Protein AF-0000000083140849 (afdb_homodimer)

Solvent-accessible surface area (backbone atoms only — not comparable to full-atom values): 24719 Å² total; per-residue (Å²): 122,90,64,50,64,46,82,70,51,75,66,34,50,51,39,54,51,27,49,57,57,33,47,56,24,52,42,68,65,72,25,84,50,40,29,41,37,34,29,40,46,49,39,52,54,49,6,23,70,34,55,41,60,25,78,83,80,68,55,51,63,45,34,26,57,34,57,45,58,35,23,50,51,38,49,32,73,74,32,75,89,23,61,39,28,49,55,35,44,34,33,49,97,88,63,48,48,29,48,32,35,45,24,50,34,42,39,71,94,68,36,76,45,26,38,42,34,40,36,36,43,67,78,52,46,67,67,64,57,48,54,61,70,52,71,56,69,72,61,90,76,84,74,64,45,43,70,52,89,43,61,69,52,84,48,92,30,44,66,52,39,50,53,50,50,52,51,51,47,45,52,52,54,72,68,34,80,89,52,51,81,88,45,41,66,57,51,39,52,49,53,41,53,60,31,33,49,59,55,42,86,63,30,61,60,52,50,16,61,75,69,72,49,50,57,63,57,53,50,51,52,52,53,56,51,52,56,68,75,99,122,92,66,49,63,46,84,70,51,75,67,35,51,53,38,54,51,28,49,56,57,35,48,56,23,51,44,66,65,73,25,85,47,42,29,41,36,35,29,39,44,49,38,51,55,48,6,23,69,36,56,40,61,26,79,83,79,67,55,51,63,44,34,28,57,33,58,45,57,34,23,50,52,37,47,32,73,73,32,74,91,24,62,40,28,48,55,34,43,32,33,48,99,87,63,48,48,30,48,33,35,43,24,48,34,40,39,72,94,69,36,75,46,26,38,42,33,42,38,36,42,68,77,53,46,67,67,64,56,48,53,61,68,51,72,58,70,74,62,92,74,81,76,63,46,43,71,52,92,44,61,70,51,86,47,90,29,44,64,52,41,50,52,52,50,52,51,52,46,45,51,54,53,71,68,34,81,88,52,51,81,89,46,42,66,56,50,42,53,48,53,40,53,60,32,33,50,60,54,42,87,63,31,60,59,52,51,16,60,75,69,72,48,50,57,64,57,54,50,50,52,52,53,55,51,54,56,68,75,98

pLDDT: mean 89.14, std 14.41, range [35.72, 98.88]

Foldseek 3Di:
DPPDQDDDDPQRVVLLVVVQVCVVVVDLLQALLKWKFKFFSNDQQQGTQHTDNCVVPVDDRRHGHDPVLVVQVVVCVVDVVQVQWDWDWDADPVRFIKIKIWGFDATPPRDGGMIMMMIGGPPPDPVRNCVSVDQPPPDPDDDPSPPPPDDDDDDPDLVRVLVVLLVVLLVVLVPDPVADPVCSLLSSLVVCVVVVNVVDPCNLVVSCVVVVHDSVVSVVSVVVVVVVVD/DPPDADADDPQRVVLVVVVQVCVVVVDLLQALLKWKFKFFSRDQQQGTQHTDNCVVPVDDRRHGHDPVLVVQVVVCVVDVVQVQWDWDWDADPVRFIKIKIWGFDATPPRDGGMIMMMIGGPPPDPVRNCVSVDQPPPDPDDDDSPPPPDDDDDDPDLVRVLVVLLVVLLVVLVPDPVDDPVCSLLSSLVVCVVVVNVVDPCNLVVSCVVVVHDSVVSVVSVVVVVVVVD

Secondary structure (DSSP, 8-state):
---S--PPPHHHHHHHHHHHHHHHHHHHHH-TTEEEEEEETT-GGG-EEEEESGGGTT--TTPPPPHHHHHHHHHHHH-GGGTT-EEEEEE-TT--EEEEEEEEEE-GGG-EEEEEEEEEETT--HHHHHHTT------SSSSS---S-------SSHHHHHHHHHHHHHHHHHH-TTS-GGGHHHHHHHHHHHTTGGGSTTHHHHHHHHHT--HHHHHHHHHHHHHHH-/---S--PPPHHHHHHHHHHHHHHHHHHHHH-TTEEEEEEETT-GGG-EEEEESGGGTT--TTPPPPHHHHHHHHHHHH-GGGTT-EEEEEE-TT--EEEEEEEEEE-GGG-EEEEEEEEEETT--HHHHHHTT------SS-SS---S-------SSHHHHHHHHHHHHHHHHHH-TTS-GGGHHHHHHHHHHHTTGGGSTTHHHHHHHHHT--HHHHHHHHHHHHHHH-

Organism: NCBI:txid33039

Structure (mmCIF, N/CA/C/O backbone):
data_AF-0000000083140849-model_v1
#
loop_
_entity.id
_entity.type
_entity.pdbx_description
1 polymer 'YheO-like PAS domain protein'
#
loop_
_atom_site.group_PDB
_atom_site.id
_atom_site.type_symbol
_atom_site.label_atom_id
_atom_site.label_alt_id
_atom_site.label_comp_id
_atom_site.label_asym_id
_atom_site.label_entity_id
_atom_site.label_seq_id
_atom_site.pdbx_PDB_ins_code
_atom_site.Cartn_x
_atom_site.Cartn_y
_atom_site.Cartn_z
_atom_site.occupancy
_atom_site.B_iso_or_equiv
_atom_site.auth_seq_id
_atom_site.auth_comp_id
_atom_site.auth_asym_id
_atom_site.auth_atom_id
_atom_site.pdbx_PDB_model_num
ATOM 1 N N . MET A 1 1 ? 13.156 20.609 17.781 1 35.75 1 MET A N 1
ATOM 2 C CA . MET A 1 1 ? 12.477 19.859 16.734 1 35.75 1 MET A CA 1
ATOM 3 C C . MET A 1 1 ? 13.125 20.109 15.375 1 35.75 1 MET A C 1
ATOM 5 O O . MET A 1 1 ? 13.172 21.25 14.914 1 35.75 1 MET A O 1
ATOM 9 N N . PRO A 1 2 ? 14.141 19.531 15.062 1 42.19 2 PRO A N 1
ATOM 10 C CA . PRO A 1 2 ? 14.805 19.984 13.836 1 42.19 2 PRO A CA 1
ATOM 11 C C . PRO A 1 2 ? 13.828 20.234 12.688 1 42.19 2 PRO A C 1
ATOM 13 O O . PRO A 1 2 ? 12.953 19.391 12.438 1 42.19 2 PRO A O 1
ATOM 16 N N . ILE A 1 3 ? 13.469 21.5 12.469 1 48.25 3 ILE A N 1
ATOM 17 C CA . ILE A 1 3 ? 12.844 22.281 11.414 1 48.25 3 ILE A CA 1
ATOM 18 C C . ILE A 1 3 ? 13.594 22.078 10.102 1 48.25 3 ILE A C 1
ATOM 20 O O . ILE A 1 3 ? 14.789 22.375 10 1 48.25 3 ILE A O 1
ATOM 24 N N . GLY A 1 4 ? 13.664 21.047 9.57 1 53.16 4 GLY A N 1
ATOM 25 C CA . GLY A 1 4 ? 14.258 21.031 8.242 1 53.16 4 GLY A CA 1
ATOM 26 C C . GLY A 1 4 ? 13.898 19.797 7.449 1 53.16 4 GLY A C 1
ATOM 27 O O . GLY A 1 4 ? 13.289 18.859 7.98 1 53.16 4 GLY A O 1
ATOM 28 N N . ASN A 1 5 ? 14.07 20.016 6.219 1 61.25 5 ASN A N 1
ATOM 29 C CA . ASN A 1 5 ? 13.953 18.906 5.266 1 61.25 5 ASN A CA 1
ATOM 30 C C . ASN A 1 5 ? 14.719 17.672 5.734 1 61.25 5 ASN A C 1
ATOM 32 O O . ASN A 1 5 ? 15.836 17.797 6.246 1 61.25 5 ASN A O 1
ATOM 36 N N . LEU A 1 6 ? 13.906 16.625 5.973 1 78.88 6 LEU A N 1
ATOM 37 C CA . LEU A 1 6 ? 14.555 15.344 6.27 1 78.88 6 LEU A CA 1
ATOM 38 C C . LEU A 1 6 ? 15.492 14.938 5.141 1 78.88 6 LEU A C 1
ATOM 40 O O . LEU A 1 6 ? 15.117 14.977 3.967 1 78.88 6 LEU A O 1
ATOM 44 N N . LYS A 1 7 ? 16.828 14.883 5.391 1 88.31 7 LYS A N 1
ATOM 45 C CA . LYS A 1 7 ? 17.719 14.289 4.406 1 88.31 7 LYS A CA 1
ATOM 46 C C . LYS A 1 7 ? 17.547 12.781 4.336 1 88.31 7 LYS A C 1
ATOM 48 O O . LYS A 1 7 ? 17.672 12.086 5.348 1 88.31 7 LYS A O 1
ATOM 53 N N . LEU A 1 8 ? 17.172 12.32 3.164 1 95.25 8 LEU A N 1
ATOM 54 C CA . LEU A 1 8 ? 16.953 10.891 2.984 1 95.25 8 LEU A CA 1
ATOM 55 C C . LEU A 1 8 ? 18.234 10.195 2.574 1 95.25 8 LEU A C 1
ATOM 57 O O . LEU A 1 8 ? 19.016 10.727 1.782 1 95.25 8 LEU A O 1
ATOM 61 N N . THR A 1 9 ? 18.5 9.047 3.105 1 95.62 9 THR A N 1
ATOM 62 C CA . THR A 1 9 ? 19.609 8.203 2.697 1 95.62 9 THR A CA 1
ATOM 63 C C . THR A 1 9 ? 19.312 7.496 1.382 1 95.62 9 THR A C 1
ATOM 65 O O . THR A 1 9 ? 18.172 7.551 0.893 1 95.62 9 THR A O 1
ATOM 68 N N . SER A 1 10 ? 20.344 6.891 0.763 1 96.06 10 SER A N 1
ATOM 69 C CA . SER A 1 10 ? 20.125 6.086 -0.437 1 96.06 10 SER A CA 1
ATOM 70 C C . SER A 1 10 ? 19.141 4.957 -0.181 1 96.06 10 SER A C 1
ATOM 72 O O . SER A 1 10 ? 18.328 4.633 -1.046 1 96.06 10 SER A O 1
ATOM 74 N N . LEU A 1 11 ? 19.266 4.391 1.028 1 96.75 11 LEU A N 1
ATOM 75 C CA . LEU A 1 11 ? 18.344 3.334 1.423 1 96.75 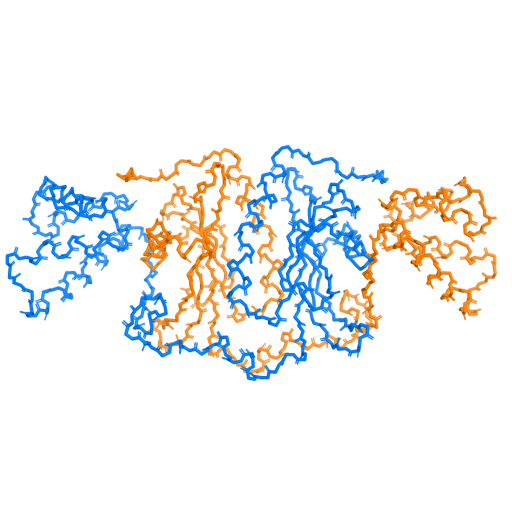11 LEU A CA 1
ATOM 76 C C . LEU A 1 11 ? 16.906 3.854 1.464 1 96.75 11 LEU A C 1
ATOM 78 O O . LEU A 1 11 ? 15.992 3.207 0.946 1 96.75 11 LEU A O 1
ATOM 82 N N . ASP A 1 12 ? 16.719 5.004 2.033 1 97.94 12 ASP A N 1
ATOM 83 C CA . ASP A 1 12 ? 15.391 5.609 2.107 1 97.94 12 ASP A CA 1
ATOM 84 C C . ASP A 1 12 ? 14.797 5.805 0.715 1 97.94 12 ASP A C 1
ATOM 86 O O . ASP A 1 12 ? 13.625 5.5 0.489 1 97.94 12 ASP A O 1
ATOM 90 N N . LYS A 1 13 ? 15.594 6.305 -0.16 1 97.94 13 LYS A N 1
ATOM 91 C CA . LYS A 1 13 ? 15.148 6.578 -1.522 1 97.94 13 LYS A CA 1
ATOM 92 C C . LYS A 1 13 ? 14.75 5.289 -2.238 1 97.94 13 LYS A C 1
ATOM 94 O O . LYS A 1 13 ? 13.781 5.266 -2.996 1 97.94 13 LYS A O 1
ATOM 99 N N . LYS A 1 14 ? 15.477 4.234 -2.014 1 98.19 14 LYS A N 1
ATOM 100 C CA . LYS A 1 14 ? 15.164 2.941 -2.617 1 98.19 14 LYS A CA 1
ATOM 101 C C . LYS A 1 14 ? 13.867 2.367 -2.053 1 98.19 14 LYS A C 1
ATOM 103 O O . LYS A 1 14 ? 13.102 1.729 -2.775 1 98.19 14 LYS A O 1
ATOM 108 N N . ILE A 1 15 ? 13.656 2.594 -0.799 1 98.44 15 ILE A N 1
ATOM 109 C CA . ILE A 1 15 ? 12.406 2.168 -0.181 1 98.44 15 ILE A CA 1
ATOM 110 C C . ILE A 1 15 ? 11.234 2.883 -0.846 1 98.44 15 ILE A C 1
ATOM 112 O O . ILE A 1 15 ? 10.273 2.24 -1.29 1 98.44 15 ILE A O 1
ATOM 116 N N . LEU A 1 16 ? 11.344 4.168 -0.971 1 98.62 16 LEU A N 1
ATOM 117 C CA . LEU A 1 16 ? 10.273 4.941 -1.581 1 98.62 16 LEU A CA 1
ATOM 118 C C . LEU A 1 16 ? 10.086 4.559 -3.047 1 98.62 16 LEU A C 1
ATOM 120 O O . LEU A 1 16 ? 8.961 4.531 -3.551 1 98.62 16 LEU A O 1
ATOM 124 N N . HIS A 1 17 ? 11.164 4.285 -3.691 1 98.44 17 HIS A N 1
ATOM 125 C CA . HIS A 1 17 ? 11.102 3.846 -5.082 1 98.44 17 HIS A CA 1
ATOM 126 C C . HIS A 1 17 ? 10.32 2.541 -5.207 1 98.44 17 HIS A C 1
ATOM 128 O O . HIS A 1 17 ? 9.516 2.377 -6.129 1 98.44 17 HIS A O 1
ATOM 134 N N . SER A 1 18 ? 10.539 1.675 -4.316 1 98.56 18 SER A N 1
ATOM 135 C CA . SER A 1 18 ? 9.797 0.418 -4.301 1 98.56 18 SER A CA 1
ATOM 136 C C . SER A 1 18 ? 8.297 0.662 -4.148 1 98.56 18 SER A C 1
ATOM 138 O O . SER A 1 18 ? 7.488 0.056 -4.855 1 98.56 18 SER A O 1
ATOM 140 N N . TYR A 1 19 ? 7.941 1.574 -3.275 1 98.75 19 TYR A N 1
ATOM 141 C CA . TYR A 1 19 ? 6.535 1.922 -3.094 1 98.75 19 TYR A CA 1
ATOM 142 C C . TYR A 1 19 ? 5.938 2.461 -4.387 1 98.75 19 TYR A C 1
ATOM 144 O O . TYR A 1 19 ? 4.816 2.102 -4.758 1 98.75 19 TYR A O 1
ATOM 152 N N . CYS A 1 20 ? 6.672 3.289 -5.07 1 98.44 20 CYS A N 1
ATOM 153 C CA . CYS A 1 20 ? 6.18 3.857 -6.32 1 98.44 20 CYS A CA 1
ATOM 154 C C . CYS A 1 20 ? 5.777 2.758 -7.297 1 98.44 20 CYS A C 1
ATOM 156 O O . CYS A 1 20 ? 4.77 2.879 -7.992 1 98.44 20 CYS A O 1
ATOM 158 N N . GLN A 1 21 ? 6.496 1.738 -7.285 1 97.12 21 GLN A N 1
ATOM 159 C CA . GLN A 1 21 ? 6.266 0.658 -8.242 1 97.12 21 GLN A CA 1
ATOM 160 C C . GLN A 1 21 ? 5.062 -0.188 -7.836 1 97.12 21 GLN A C 1
ATOM 162 O O . GLN A 1 21 ? 4.41 -0.795 -8.688 1 97.12 21 GLN A O 1
ATOM 167 N N . THR A 1 22 ? 4.754 -0.195 -6.609 1 98.25 22 THR A N 1
ATOM 168 C CA . THR A 1 22 ? 3.707 -1.061 -6.074 1 98.25 22 THR A CA 1
ATOM 169 C C . THR A 1 22 ? 2.348 -0.373 -6.145 1 98.25 22 THR A C 1
ATOM 171 O O . THR A 1 22 ? 1.317 -1.035 -6.289 1 98.25 22 THR A O 1
ATOM 174 N N . LEU A 1 23 ? 2.336 0.92 -6.18 1 98.69 23 LEU A N 1
ATOM 175 C CA . LEU A 1 23 ? 1.104 1.678 -5.984 1 98.69 23 LEU A CA 1
ATOM 176 C C . LEU A 1 23 ? 0.209 1.588 -7.215 1 98.69 23 LEU A C 1
ATOM 178 O O . LEU A 1 23 ? -1.016 1.688 -7.105 1 98.69 23 LEU A O 1
ATOM 182 N N . ASP A 1 24 ? 0.809 1.337 -8.398 1 97.62 24 ASP A N 1
ATOM 183 C CA . ASP A 1 24 ? -0.015 1.146 -9.594 1 97.62 24 ASP A CA 1
ATOM 184 C C . ASP A 1 24 ? -0.913 -0.08 -9.445 1 97.62 24 ASP A C 1
ATOM 186 O O . ASP A 1 24 ? -2.096 -0.034 -9.789 1 97.62 24 ASP A O 1
ATOM 190 N N . GLY A 1 25 ? -0.304 -1.15 -8.961 1 97.88 25 GLY A N 1
ATOM 191 C CA . GLY A 1 25 ? -1.096 -2.348 -8.727 1 97.88 25 GLY A CA 1
ATOM 192 C C . GLY A 1 25 ? -2.227 -2.129 -7.734 1 97.88 25 GLY A C 1
ATOM 193 O O . GLY A 1 25 ? -3.348 -2.592 -7.953 1 97.88 25 GLY A O 1
ATOM 194 N N . LEU A 1 26 ? -1.928 -1.412 -6.668 1 98.44 26 LEU A N 1
ATOM 195 C CA . LEU A 1 26 ? -2.941 -1.126 -5.656 1 98.44 26 LEU A CA 1
ATOM 196 C C . LEU A 1 26 ? -4.082 -0.303 -6.25 1 98.44 26 LEU A C 1
ATOM 198 O O . LEU A 1 26 ? -5.254 -0.602 -6.016 1 98.44 26 LEU A O 1
ATOM 202 N N . SER A 1 27 ? -3.717 0.688 -6.996 1 98 27 SER A N 1
ATOM 203 C CA . SER A 1 27 ? -4.719 1.552 -7.613 1 98 27 SER A CA 1
ATOM 204 C C . SER A 1 27 ? -5.602 0.771 -8.578 1 98 27 SER A C 1
ATOM 206 O O . SER A 1 27 ? -6.824 0.935 -8.578 1 98 27 SER A O 1
ATOM 208 N N . ASN A 1 28 ? -4.984 -0.064 -9.398 1 96.25 28 ASN A N 1
ATOM 209 C CA . ASN A 1 28 ? -5.758 -0.89 -10.32 1 96.25 28 ASN A CA 1
ATOM 210 C C . ASN A 1 28 ? -6.766 -1.765 -9.586 1 96.25 28 ASN A C 1
ATOM 212 O O . ASN A 1 28 ? -7.895 -1.938 -10.039 1 96.25 28 ASN A O 1
ATOM 216 N N . TYR A 1 29 ? -6.348 -2.24 -8.492 1 96.88 29 TYR A N 1
ATOM 217 C CA . TYR A 1 29 ? -7.172 -3.152 -7.703 1 96.88 29 TYR A CA 1
ATOM 218 C C . TYR A 1 29 ? -8.336 -2.414 -7.059 1 96.88 29 TYR A C 1
ATOM 220 O O . TYR A 1 29 ? -9.469 -2.906 -7.055 1 96.88 29 TYR A O 1
ATOM 228 N N . LEU A 1 30 ? -8.07 -1.24 -6.504 1 96.69 30 LEU A N 1
ATOM 229 C CA . LEU A 1 30 ? -9.078 -0.504 -5.742 1 96.69 30 LEU A CA 1
ATOM 230 C C . LEU A 1 30 ? -10.055 0.202 -6.676 1 96.69 30 LEU A C 1
ATOM 232 O O . LEU A 1 30 ? -11.234 0.351 -6.352 1 96.69 30 LEU A O 1
ATOM 236 N N . GLY A 1 31 ? -9.531 0.687 -7.801 1 95.06 31 GLY A N 1
ATOM 237 C CA . GLY A 1 31 ? -10.406 1.312 -8.773 1 95.06 31 GLY A CA 1
ATOM 238 C C . GLY A 1 31 ? -10.227 2.814 -8.867 1 95.06 31 GLY A C 1
ATOM 239 O O . GLY A 1 31 ? -9.516 3.41 -8.047 1 95.06 31 GLY A O 1
ATOM 240 N N . ASN A 1 32 ? -10.953 3.395 -9.742 1 95 32 ASN A N 1
ATOM 241 C CA . ASN A 1 32 ? -10.727 4.781 -10.141 1 95 32 ASN A CA 1
ATOM 242 C C . ASN A 1 32 ? -11.312 5.758 -9.133 1 95 32 ASN A C 1
ATOM 244 O O . ASN A 1 32 ? -11.023 6.953 -9.172 1 95 32 ASN A O 1
ATOM 248 N N . GLY A 1 33 ? -12.102 5.309 -8.266 1 95.25 33 GLY A N 1
ATOM 249 C CA . GLY A 1 33 ? -12.648 6.168 -7.223 1 95.25 33 GLY A CA 1
ATOM 250 C C . GLY A 1 33 ? -11.617 6.574 -6.188 1 95.25 33 GLY A C 1
ATOM 251 O O . GLY A 1 33 ? -11.852 7.477 -5.383 1 95.25 33 GLY A O 1
ATOM 252 N N . TYR A 1 34 ? -10.484 5.922 -6.246 1 97 34 TYR A N 1
ATOM 253 C CA . TYR A 1 34 ? -9.414 6.199 -5.293 1 97 34 TYR A CA 1
ATOM 254 C C . TYR A 1 34 ? -8.328 7.066 -5.926 1 97 34 TYR A C 1
ATOM 256 O O . TYR A 1 34 ? -7.926 6.832 -7.066 1 97 34 TYR A O 1
ATOM 264 N N . GLU A 1 35 ? -7.918 8.07 -5.242 1 97.88 35 GLU A N 1
ATOM 265 C CA . GLU A 1 35 ? -6.688 8.797 -5.535 1 97.88 35 GLU A CA 1
ATOM 266 C C . GLU A 1 35 ? -5.578 8.422 -4.559 1 97.88 35 GLU A C 1
ATOM 268 O O . GLU A 1 35 ? -5.801 8.375 -3.346 1 97.88 35 GLU A O 1
ATOM 273 N N . ILE A 1 36 ? -4.406 8.125 -5.109 1 98.69 36 ILE A N 1
ATOM 274 C CA . ILE A 1 36 ? -3.277 7.715 -4.281 1 98.69 36 ILE A CA 1
ATOM 275 C C . ILE A 1 36 ? -2.086 8.633 -4.543 1 98.69 36 ILE A C 1
ATOM 277 O O . ILE A 1 36 ? -1.703 8.852 -5.691 1 98.69 36 ILE A O 1
ATOM 281 N N . VAL A 1 37 ? -1.536 9.172 -3.5 1 98.62 37 VAL A N 1
ATOM 282 C CA . VAL A 1 37 ? -0.366 10.039 -3.6 1 98.62 37 VAL A CA 1
ATOM 283 C C . VAL A 1 37 ? 0.7 9.578 -2.607 1 98.62 37 VAL A C 1
ATOM 285 O O . VAL A 1 37 ? 0.402 9.328 -1.437 1 98.62 37 VAL A O 1
ATOM 288 N N . LEU A 1 38 ? 1.91 9.406 -3.047 1 98.88 38 LEU A N 1
ATOM 289 C CA . LEU A 1 38 ? 3.057 9.156 -2.178 1 98.88 38 LEU A CA 1
ATOM 290 C C . LEU A 1 38 ? 3.949 10.391 -2.096 1 98.88 38 LEU A C 1
ATOM 292 O O . LEU A 1 38 ? 4.438 10.875 -3.119 1 98.88 38 LEU A O 1
ATOM 296 N N . HIS A 1 39 ? 4.121 10.867 -0.899 1 98.25 39 HIS A N 1
ATOM 297 C CA . HIS A 1 39 ? 4.992 12.016 -0.664 1 98.25 39 HIS A CA 1
ATOM 298 C C . HIS A 1 39 ? 6.34 11.578 -0.104 1 98.25 39 HIS A C 1
ATOM 300 O O . HIS A 1 39 ? 6.398 10.766 0.823 1 98.25 39 HIS A O 1
ATOM 306 N N . SER A 1 40 ? 7.418 12.102 -0.652 1 98.06 40 SER A N 1
ATOM 307 C CA . SER A 1 40 ? 8.727 12.094 -0.003 1 98.06 40 SER A CA 1
ATOM 308 C C . SER A 1 40 ? 8.898 13.297 0.919 1 98.06 40 SER A C 1
ATOM 310 O O . SER A 1 40 ? 8.57 14.422 0.544 1 98.06 40 SER A O 1
ATOM 312 N N . LEU A 1 41 ? 9.406 13.039 2.1 1 96.31 41 LEU A N 1
ATOM 313 C CA . LEU A 1 41 ? 9.57 14.141 3.043 1 96.31 41 LEU A CA 1
ATOM 314 C C . LEU A 1 41 ? 10.938 14.797 2.873 1 96.31 41 LEU A C 1
ATOM 316 O O . LEU A 1 41 ? 11.328 15.633 3.688 1 96.31 41 LEU A O 1
ATOM 320 N N . GLU A 1 42 ? 11.625 14.422 1.827 1 94.81 42 GLU A N 1
ATOM 321 C CA . GLU A 1 42 ? 12.938 15 1.541 1 94.81 42 GLU A CA 1
ATOM 322 C C . GLU A 1 42 ? 12.805 16.453 1.074 1 94.81 42 GLU A C 1
ATOM 324 O O . GLU A 1 42 ? 13.664 17.281 1.374 1 94.81 42 GLU A O 1
ATOM 329 N N . ASP A 1 43 ? 11.812 16.703 0.278 1 93.75 43 ASP A N 1
ATOM 330 C CA . ASP A 1 43 ? 11.609 18.016 -0.327 1 93.75 43 ASP A CA 1
ATOM 331 C C . ASP A 1 43 ? 10.125 18.375 -0.364 1 93.75 43 ASP A C 1
ATOM 333 O O . ASP A 1 43 ? 9.406 17.969 -1.279 1 93.75 43 ASP A O 1
ATOM 337 N N . TYR A 1 44 ? 9.656 19.25 0.41 1 93.38 44 TYR A N 1
ATOM 338 C CA . TYR A 1 44 ? 8.25 19.594 0.556 1 93.38 44 TYR A CA 1
ATOM 339 C C . TYR A 1 44 ? 7.742 20.344 -0.67 1 93.38 44 TYR A C 1
ATOM 341 O O . TYR A 1 44 ? 6.539 20.375 -0.934 1 93.38 44 TYR A O 1
ATOM 349 N N . GLU A 1 45 ? 8.664 21.016 -1.421 1 93.75 45 GLU A N 1
ATOM 350 C CA . GLU A 1 45 ? 8.297 21.75 -2.631 1 93.75 45 GLU A CA 1
ATOM 351 C C . GLU A 1 45 ? 7.965 20.797 -3.773 1 93.75 45 GLU A C 1
ATOM 353 O O . GLU A 1 45 ? 7.203 21.141 -4.68 1 93.75 45 GLU A O 1
ATOM 358 N N . HIS A 1 46 ? 8.609 19.703 -3.746 1 95.69 46 HIS A N 1
ATOM 359 C CA . HIS A 1 46 ? 8.383 18.641 -4.723 1 95.69 46 HIS A CA 1
ATOM 360 C C . HIS A 1 46 ? 8.172 17.297 -4.039 1 95.69 46 HIS A C 1
ATOM 362 O O . HIS A 1 46 ? 8.836 16.312 -4.379 1 95.69 46 HIS A O 1
ATOM 368 N N . SER A 1 47 ? 7.145 17.312 -3.164 1 96.62 47 SER A N 1
ATOM 369 C CA . SER A 1 47 ? 7.012 16.188 -2.244 1 96.62 47 SER A CA 1
ATOM 370 C C . SER A 1 47 ? 6.277 15.023 -2.898 1 96.62 47 SER A C 1
ATOM 372 O O . SER A 1 47 ? 6.547 13.859 -2.588 1 96.62 47 SER A O 1
ATOM 374 N N . ALA A 1 48 ? 5.305 15.297 -3.805 1 98 48 ALA A N 1
ATOM 375 C CA . ALA A 1 48 ? 4.551 14.219 -4.441 1 98 48 ALA A CA 1
ATOM 376 C C . ALA A 1 48 ? 5.41 13.469 -5.453 1 98 48 ALA A C 1
ATOM 378 O O . ALA A 1 48 ? 5.68 13.977 -6.547 1 98 48 ALA A O 1
ATOM 379 N N . ILE A 1 49 ? 5.773 12.281 -5.152 1 98.56 49 ILE A N 1
ATOM 380 C CA . ILE A 1 49 ? 6.688 11.562 -6.031 1 98.56 49 ILE A CA 1
ATOM 381 C C . ILE A 1 49 ? 5.918 10.508 -6.828 1 98.56 49 ILE A C 1
ATOM 383 O O . ILE A 1 49 ? 6.434 9.969 -7.809 1 98.56 49 ILE A O 1
ATOM 387 N N . LYS A 1 50 ? 4.77 10.148 -6.438 1 98.69 50 LYS A N 1
ATOM 388 C CA . LYS A 1 50 ? 3.83 9.312 -7.176 1 98.69 50 LYS A CA 1
ATOM 389 C C . LYS A 1 50 ? 2.398 9.812 -7.016 1 98.69 50 LYS A C 1
ATOM 391 O O . LYS A 1 50 ? 1.96 10.109 -5.898 1 98.69 50 LYS A O 1
ATOM 396 N N . VAL A 1 51 ? 1.723 10.031 -8.117 1 98.5 51 VAL A N 1
ATOM 397 C CA . VAL A 1 51 ? 0.333 10.477 -8.102 1 98.5 51 VAL A CA 1
ATOM 398 C C . VAL A 1 51 ? -0.492 9.617 -9.055 1 98.5 51 VAL A C 1
ATOM 400 O O . VAL A 1 51 ? -0.196 9.539 -10.25 1 98.5 51 VAL A O 1
ATOM 403 N N . ILE A 1 52 ? -1.429 8.977 -8.531 1 98.31 52 ILE A N 1
ATOM 404 C CA . ILE A 1 52 ? -2.342 8.164 -9.328 1 98.31 52 ILE A CA 1
ATOM 405 C C . ILE A 1 52 ? -3.76 8.719 -9.211 1 98.31 52 ILE A C 1
ATOM 407 O O . ILE A 1 52 ? -4.23 9.016 -8.109 1 98.31 52 ILE A O 1
ATOM 411 N N . ASN A 1 53 ? -4.426 8.883 -10.359 1 96.88 53 ASN A N 1
ATOM 412 C CA . ASN A 1 53 ? -5.754 9.477 -10.461 1 96.88 53 ASN A CA 1
ATOM 413 C C . ASN A 1 53 ? -5.766 10.906 -9.922 1 96.88 53 ASN A C 1
ATOM 415 O O . ASN A 1 53 ? -6.695 11.305 -9.219 1 96.88 53 ASN A O 1
ATOM 419 N N . GLY A 1 54 ? -4.742 11.633 -10.273 1 95.38 54 GLY A N 1
ATOM 420 C CA . GLY A 1 54 ? -4.582 13.008 -9.836 1 95.38 54 GLY A CA 1
ATOM 421 C C . GLY A 1 54 ? -5.633 13.945 -10.406 1 95.38 54 GLY A C 1
ATOM 422 O O . GLY A 1 54 ? -5.758 15.086 -9.961 1 95.38 54 GLY A O 1
ATOM 423 N N . TYR A 1 55 ? -6.391 13.461 -11.398 1 92.31 55 TYR A N 1
ATOM 424 C CA . TYR A 1 55 ? -7.406 14.289 -12.031 1 92.31 55 TYR A CA 1
ATOM 425 C C . TYR A 1 55 ? -8.477 14.703 -11.031 1 92.31 55 TYR A C 1
ATOM 427 O O . TYR A 1 55 ? -9.188 15.688 -11.242 1 92.31 55 TYR A O 1
ATOM 435 N N . HIS A 1 56 ? -8.602 14.078 -9.922 1 90.12 56 HIS A N 1
ATOM 436 C CA . HIS A 1 56 ? -9.562 14.445 -8.891 1 90.12 56 HIS A CA 1
ATOM 437 C C . HIS A 1 56 ? -9.195 15.773 -8.242 1 90.12 56 HIS A C 1
ATOM 439 O O . HIS A 1 56 ? -10.07 16.562 -7.883 1 90.12 56 HIS A O 1
ATOM 445 N N . THR A 1 57 ? -7.875 16.047 -8.102 1 90.12 57 THR A N 1
ATOM 446 C CA . THR A 1 57 ? -7.414 17.234 -7.402 1 90.12 57 THR A CA 1
ATOM 447 C C . THR A 1 57 ? -6.625 18.141 -8.344 1 90.12 57 THR A C 1
ATOM 449 O O . THR A 1 57 ? -6.328 19.297 -8 1 90.12 57 THR A O 1
ATOM 452 N N . GLY A 1 58 ? -6.25 17.578 -9.477 1 90.62 58 GLY A N 1
ATOM 453 C CA . GLY A 1 58 ? -5.387 18.328 -10.383 1 90.62 58 GLY A CA 1
ATOM 454 C C . GLY A 1 58 ? -3.914 18.203 -10.039 1 90.62 58 GLY A C 1
ATOM 455 O O . GLY A 1 58 ? -3.078 18.922 -10.594 1 90.62 58 GLY A O 1
ATOM 456 N N . ARG A 1 59 ? -3.557 17.344 -9.172 1 91.88 59 ARG A N 1
ATOM 457 C CA . ARG A 1 59 ? -2.164 17.172 -8.766 1 91.88 59 ARG A CA 1
ATOM 458 C C . ARG A 1 59 ? -1.404 16.312 -9.773 1 91.88 59 ARG A C 1
ATOM 460 O O . ARG A 1 59 ? -1.992 15.461 -10.43 1 91.88 59 ARG A O 1
ATOM 467 N N . ALA A 1 60 ? -0.078 16.641 -9.875 1 95.62 60 ALA A N 1
ATOM 468 C CA . ALA A 1 60 ? 0.885 15.859 -10.641 1 95.62 60 ALA A CA 1
ATOM 469 C C . ALA A 1 60 ? 2.135 15.57 -9.812 1 95.62 60 ALA A C 1
ATOM 471 O O . ALA A 1 60 ? 2.363 16.203 -8.781 1 95.62 60 ALA A O 1
ATOM 472 N N . GLU A 1 61 ? 2.883 14.547 -10.227 1 97.44 61 GLU A N 1
ATOM 473 C CA . GLU A 1 61 ? 4.164 14.297 -9.57 1 97.44 61 GLU A CA 1
ATOM 474 C C . GLU A 1 61 ? 5.023 15.562 -9.547 1 97.44 61 GLU A C 1
ATOM 476 O O . GLU A 1 61 ? 5.074 16.297 -10.531 1 97.44 61 GLU A O 1
ATOM 481 N N . GLY A 1 62 ? 5.582 15.812 -8.453 1 96.44 62 GLY A N 1
ATOM 482 C CA . GLY A 1 62 ? 6.34 17.031 -8.266 1 96.44 62 GLY A CA 1
ATOM 483 C C . GLY A 1 62 ? 5.57 18.109 -7.512 1 96.44 62 GLY A C 1
ATOM 484 O O . GLY A 1 62 ? 6.141 19.125 -7.109 1 96.44 62 GLY A O 1
ATOM 485 N N . ALA A 1 63 ? 4.258 17.938 -7.336 1 95.62 63 ALA A N 1
ATOM 486 C CA . ALA A 1 63 ? 3.451 18.891 -6.578 1 95.62 63 ALA A CA 1
ATOM 487 C C . ALA A 1 63 ? 3.963 19.016 -5.145 1 95.62 63 ALA A C 1
ATOM 489 O O . ALA A 1 63 ? 4.543 18.078 -4.598 1 95.62 63 ALA A O 1
ATOM 490 N N . PRO A 1 64 ? 3.77 20.203 -4.539 1 95.06 64 PRO A N 1
ATOM 491 C CA . PRO A 1 64 ? 4.18 20.391 -3.146 1 95.06 64 PRO A CA 1
ATOM 492 C C . PRO A 1 64 ? 3.277 19.656 -2.16 1 95.06 64 PRO A C 1
ATOM 494 O O . PRO A 1 64 ? 2.199 19.188 -2.535 1 95.06 64 PRO A O 1
ATOM 497 N N . ILE A 1 65 ? 3.742 19.531 -0.956 1 95.38 65 ILE A N 1
ATOM 498 C CA . ILE A 1 65 ? 2.949 18.953 0.124 1 95.38 65 ILE A CA 1
ATOM 499 C C . ILE A 1 65 ? 1.765 19.875 0.438 1 95.38 65 ILE A C 1
ATOM 501 O O . ILE A 1 65 ? 1.779 21.047 0.104 1 95.38 65 ILE A O 1
ATOM 505 N N . THR A 1 66 ? 0.759 19.328 0.977 1 94.12 66 THR A N 1
ATOM 506 C CA . THR A 1 66 ? -0.43 20.109 1.329 1 94.12 66 THR A CA 1
ATOM 507 C C . THR A 1 66 ? -0.44 20.438 2.818 1 94.12 66 THR A C 1
ATOM 509 O O . THR A 1 66 ? 0.321 19.844 3.594 1 94.12 66 THR A O 1
ATOM 512 N N . ASP A 1 67 ? -1.252 21.406 3.213 1 91.38 67 ASP A N 1
ATOM 513 C CA . ASP A 1 67 ? -1.448 21.734 4.621 1 91.38 67 ASP A CA 1
ATOM 514 C C . ASP A 1 67 ? -1.971 20.531 5.402 1 91.38 67 ASP A C 1
ATOM 516 O O . ASP A 1 67 ? -1.507 20.266 6.508 1 91.38 67 ASP A O 1
ATOM 520 N N . LEU A 1 68 ? -2.889 19.828 4.789 1 92.31 68 LEU A N 1
ATOM 521 C CA . LEU A 1 68 ? -3.488 18.672 5.469 1 92.31 68 LEU A CA 1
ATOM 522 C C . LEU A 1 68 ? -2.467 17.562 5.664 1 92.31 68 LEU A C 1
ATOM 524 O O . LEU A 1 68 ? -2.404 16.953 6.734 1 92.31 68 LEU A O 1
ATOM 528 N N . ALA A 1 69 ? -1.664 17.266 4.68 1 94.69 69 ALA A N 1
ATOM 529 C CA . ALA A 1 69 ? -0.618 16.266 4.812 1 94.69 69 ALA A CA 1
ATOM 530 C C . ALA A 1 69 ? 0.351 16.625 5.934 1 94.69 69 ALA A C 1
ATOM 532 O O . ALA A 1 69 ? 0.756 15.758 6.715 1 94.69 69 ALA A O 1
ATOM 533 N N . LEU A 1 70 ? 0.71 17.875 6.008 1 94.06 70 LEU A N 1
ATOM 534 C CA . LEU A 1 70 ? 1.595 18.344 7.066 1 94.06 70 LEU A CA 1
ATOM 535 C C . LEU A 1 70 ? 0.939 18.188 8.438 1 94.06 70 LEU A C 1
ATOM 537 O O . LEU A 1 70 ? 1.582 17.734 9.383 1 94.06 70 LEU A O 1
ATOM 541 N N . LYS A 1 71 ? -0.263 18.578 8.484 1 92.38 71 LYS A N 1
ATOM 542 C CA . LYS A 1 71 ? -1.005 18.438 9.734 1 92.38 71 LYS A CA 1
ATOM 543 C C . LYS A 1 71 ? -1.06 16.984 10.18 1 92.38 71 LYS A C 1
ATOM 545 O O . LYS A 1 71 ? -0.836 16.672 11.352 1 92.38 71 LYS A O 1
ATOM 550 N N . MET A 1 72 ? -1.359 16.062 9.273 1 94.12 72 MET A N 1
ATOM 551 C CA . MET A 1 72 ? -1.428 14.648 9.594 1 94.12 72 MET A CA 1
ATOM 552 C C . MET A 1 72 ? -0.065 14.125 10.039 1 94.12 72 MET A C 1
ATOM 554 O O . MET A 1 72 ? 0.023 13.328 10.977 1 94.12 72 MET A O 1
ATOM 558 N N . LEU A 1 73 ? 0.977 14.562 9.383 1 95.06 73 LEU A N 1
ATOM 559 C CA . LEU A 1 73 ? 2.328 14.172 9.773 1 95.06 73 LEU A CA 1
ATOM 560 C C . LEU A 1 73 ? 2.6 14.547 11.227 1 95.06 73 LEU A C 1
ATOM 562 O O . LEU A 1 73 ? 3.119 13.734 12 1 95.06 73 LEU A O 1
ATOM 566 N N . GLU A 1 74 ? 2.201 15.719 11.594 1 92.75 74 GLU A N 1
ATOM 567 C CA . GLU A 1 74 ? 2.422 16.172 12.961 1 92.75 74 GLU A CA 1
ATOM 568 C C . GLU A 1 74 ? 1.591 15.367 13.953 1 92.75 74 GLU A C 1
ATOM 570 O O . GLU A 1 74 ? 2.072 15.016 15.031 1 92.75 74 GLU A O 1
ATOM 575 N N . GLN A 1 75 ? 0.379 15.102 13.586 1 91.62 75 GLN A N 1
ATOM 576 C CA . GLN A 1 75 ? -0.467 14.281 14.445 1 91.62 75 GLN A CA 1
ATOM 577 C C . GLN A 1 75 ? 0.146 12.906 14.664 1 91.62 75 GLN A C 1
ATOM 579 O O . GLN A 1 75 ? 0.119 12.375 15.781 1 91.62 75 GLN A O 1
ATOM 584 N N . ILE A 1 76 ? 0.677 12.383 13.641 1 93.88 76 ILE A N 1
ATOM 585 C CA . ILE A 1 76 ? 1.298 11.062 13.711 1 93.88 76 ILE A CA 1
ATOM 586 C C . ILE A 1 76 ? 2.531 11.125 14.609 1 93.88 76 ILE A C 1
ATOM 588 O O . ILE A 1 76 ? 2.748 10.227 15.43 1 93.88 76 ILE A O 1
ATOM 592 N N . ARG A 1 77 ? 3.291 12.156 14.508 1 92.38 77 ARG A N 1
ATOM 593 C CA . ARG A 1 77 ? 4.516 12.312 15.289 1 92.38 77 ARG A CA 1
ATOM 594 C C . ARG A 1 77 ? 4.203 12.508 16.766 1 92.38 77 ARG A C 1
ATOM 596 O O . ARG A 1 77 ? 4.941 12.031 17.625 1 92.38 77 ARG A O 1
ATOM 603 N N . ARG A 1 78 ? 3.148 13.133 17.016 1 89.75 78 ARG A N 1
ATOM 604 C CA . ARG A 1 78 ? 2.863 13.562 18.375 1 89.75 78 ARG A CA 1
ATOM 605 C C . ARG A 1 78 ? 2.096 12.492 19.141 1 89.75 78 ARG A C 1
ATOM 607 O O . ARG A 1 78 ? 2.148 12.445 20.375 1 89.75 78 ARG A O 1
ATOM 614 N N . ASN A 1 79 ? 1.343 11.719 18.438 1 90.81 79 ASN A N 1
ATOM 615 C CA . ASN A 1 79 ? 0.477 10.742 19.094 1 90.81 79 ASN A CA 1
ATOM 616 C C . ASN A 1 79 ? 0.807 9.32 18.641 1 90.81 79 ASN A C 1
ATOM 618 O O . ASN A 1 79 ? 0.508 8.93 17.516 1 90.81 79 ASN A O 1
ATOM 622 N N . GLU A 1 80 ? 1.192 8.492 19.547 1 87.81 80 GLU A N 1
ATOM 623 C CA . GLU A 1 80 ? 1.591 7.121 19.234 1 87.81 80 GLU A CA 1
ATOM 624 C C . GLU A 1 80 ? 0.408 6.301 18.734 1 87.81 80 GLU A C 1
ATOM 626 O O . GLU A 1 80 ? 0.589 5.34 17.984 1 87.81 80 GLU A O 1
ATOM 631 N N . GLU A 1 81 ? -0.743 6.641 19.141 1 89.5 81 GLU A N 1
ATOM 632 C CA . GLU A 1 81 ? -1.936 5.934 18.688 1 89.5 81 GLU A CA 1
ATOM 633 C C . GLU A 1 81 ? -2.111 6.07 17.172 1 89.5 81 GLU A C 1
ATOM 635 O O . GLU A 1 81 ? -2.805 5.266 16.547 1 89.5 81 GLU A O 1
ATOM 640 N N . ASN A 1 82 ? -1.4 7.027 16.609 1 91.69 82 ASN A N 1
ATOM 641 C CA . ASN A 1 82 ? -1.53 7.301 15.18 1 91.69 82 ASN A CA 1
ATOM 642 C C . ASN A 1 82 ? -0.352 6.734 14.398 1 91.69 82 ASN A C 1
ATOM 644 O O . ASN A 1 82 ? -0.162 7.074 13.227 1 91.69 82 ASN A O 1
ATOM 648 N N . ASP A 1 83 ? 0.359 5.859 14.984 1 93.5 83 ASP A N 1
ATOM 649 C CA . ASP A 1 83 ? 1.598 5.367 14.391 1 93.5 83 ASP A CA 1
ATOM 650 C C . ASP A 1 83 ? 1.327 4.668 13.062 1 93.5 83 ASP A C 1
ATOM 652 O O . ASP A 1 83 ? 2.213 4.586 12.203 1 93.5 83 ASP A O 1
ATOM 656 N N . HIS A 1 84 ? 0.12 4.164 12.867 1 95 84 HIS A N 1
ATOM 657 C CA . HIS A 1 84 ? -0.208 3.443 11.641 1 95 84 HIS A CA 1
ATOM 658 C C . HIS A 1 84 ? -0.956 4.336 10.656 1 95 84 HIS A C 1
ATOM 660 O O . HIS A 1 84 ? -1.415 3.869 9.617 1 95 84 HIS A O 1
ATOM 666 N N . GLY A 1 85 ? -1.068 5.566 11.039 1 95.94 85 GLY A N 1
ATOM 667 C CA . GLY A 1 85 ? -1.737 6.504 10.148 1 95.94 85 GLY A CA 1
ATOM 668 C C . GLY A 1 85 ? -3.01 7.082 10.742 1 95.94 85 GLY A C 1
ATOM 669 O O . GLY A 1 85 ? -3.4 6.727 11.852 1 95.94 85 GLY A O 1
ATOM 670 N N . VAL A 1 86 ? -3.557 7.969 10.062 1 95.12 86 VAL A N 1
ATOM 671 C CA . VAL A 1 86 ? -4.773 8.664 10.469 1 95.12 86 VAL A CA 1
ATOM 672 C C . VAL A 1 86 ? -5.828 8.547 9.375 1 95.12 86 VAL A C 1
ATOM 674 O O . VAL A 1 86 ? -5.535 8.75 8.195 1 95.12 86 VAL A O 1
ATOM 677 N N . ILE A 1 87 ? -7.012 8.133 9.75 1 94.88 87 ILE A N 1
ATOM 678 C CA . ILE A 1 87 ? -8.172 8.117 8.867 1 94.88 87 ILE A CA 1
ATOM 679 C C . ILE A 1 87 ? -9.055 9.328 9.156 1 94.88 87 ILE A C 1
ATOM 681 O O . ILE A 1 87 ? -9.289 9.664 10.32 1 94.88 87 ILE A O 1
ATOM 685 N N . TYR A 1 88 ? -9.484 9.945 8.125 1 91.75 88 TYR A N 1
ATOM 686 C CA . TYR A 1 88 ? -10.297 11.141 8.336 1 91.75 88 TYR A CA 1
ATOM 687 C C . TYR A 1 88 ? -11.266 11.344 7.176 1 91.75 88 TYR A C 1
ATOM 689 O O . TYR A 1 88 ? -11.078 10.789 6.094 1 91.75 88 TYR A O 1
ATOM 697 N N . PHE A 1 89 ? -12.312 12.078 7.473 1 90.5 89 PHE A N 1
ATOM 698 C CA . PHE A 1 89 ? -13.32 12.477 6.488 1 90.5 89 PHE A CA 1
ATOM 699 C C . PHE A 1 89 ? -13.219 13.969 6.191 1 90.5 89 PHE A C 1
ATOM 701 O O . PHE A 1 89 ? -13.016 14.773 7.098 1 90.5 89 PHE A O 1
ATOM 708 N N . SER A 1 90 ? -13.227 14.297 4.898 1 86.81 90 SER A N 1
ATOM 709 C CA . SER A 1 90 ? -13.133 15.695 4.484 1 86.81 90 SER A CA 1
ATOM 710 C C . SER A 1 90 ? -14.016 15.977 3.275 1 86.81 90 SER A C 1
ATOM 712 O O . SER A 1 90 ? -14.773 15.109 2.836 1 86.81 90 SER A O 1
ATOM 714 N N . THR A 1 91 ? -14.047 17.234 2.924 1 87.06 91 THR A N 1
ATOM 715 C CA . THR A 1 91 ? -14.711 17.656 1.694 1 87.06 91 THR A CA 1
ATOM 716 C C . THR A 1 91 ? -13.742 18.406 0.792 1 87.06 91 THR A C 1
ATOM 718 O O . THR A 1 91 ? -12.867 19.125 1.278 1 87.06 91 THR A O 1
ATOM 721 N N . ASN A 1 92 ? -13.914 18.172 -0.504 1 85.5 92 ASN A N 1
ATOM 722 C CA . ASN A 1 92 ? -13.094 18.969 -1.405 1 85.5 92 ASN A CA 1
ATOM 723 C C . ASN A 1 92 ? -13.695 20.359 -1.626 1 85.5 92 ASN A C 1
ATOM 725 O O . ASN A 1 92 ? -14.68 20.719 -0.977 1 85.5 92 ASN A O 1
ATOM 729 N N . VAL A 1 93 ? -13.016 21.125 -2.469 1 79.38 93 VAL A N 1
ATOM 730 C CA . VAL A 1 93 ? -13.398 22.516 -2.693 1 79.38 93 VAL A CA 1
ATOM 731 C C . VAL A 1 93 ? -14.805 22.578 -3.293 1 79.38 93 VAL A C 1
ATOM 733 O O . VAL A 1 93 ? -15.508 23.578 -3.143 1 79.38 93 VAL A O 1
ATOM 736 N N . LYS A 1 94 ? -15.273 21.5 -3.99 1 85.19 94 LYS A N 1
ATOM 737 C CA . LYS A 1 94 ? -16.594 21.453 -4.609 1 85.19 94 LYS A CA 1
ATOM 738 C C . LYS A 1 94 ? -17.641 20.922 -3.631 1 85.19 94 LYS A C 1
ATOM 740 O O . LYS A 1 94 ? -18.812 20.766 -3.988 1 85.19 94 LYS A O 1
ATOM 745 N N . GLY A 1 95 ? -17.172 20.562 -2.424 1 85.94 95 GLY A N 1
ATOM 746 C CA . GLY A 1 95 ? -18.094 20.062 -1.412 1 85.94 95 GLY A CA 1
ATOM 747 C C . GLY A 1 95 ? -18.281 18.562 -1.463 1 85.94 95 GLY A C 1
ATOM 748 O O . GLY A 1 95 ? -19.141 18.016 -0.771 1 85.94 95 GLY A O 1
ATOM 749 N N . GLU A 1 96 ? -17.562 17.922 -2.275 1 88.31 96 GLU A N 1
ATOM 750 C CA . GLU A 1 96 ? -17.672 16.469 -2.375 1 88.31 96 GLU A CA 1
ATOM 751 C C . GLU A 1 96 ? -17 15.789 -1.187 1 88.31 96 GLU A C 1
ATOM 753 O O . GLU A 1 96 ? -15.883 16.141 -0.815 1 88.31 96 GLU A O 1
ATOM 758 N N . PRO A 1 97 ? -17.734 14.812 -0.56 1 90.12 97 PRO A N 1
ATOM 759 C CA . PRO A 1 97 ? -17.172 14.125 0.605 1 90.12 97 PRO A CA 1
ATOM 760 C C . PRO A 1 97 ? -16.078 13.133 0.232 1 90.12 97 PRO A C 1
ATOM 762 O O . PRO A 1 97 ? -16.172 12.461 -0.798 1 90.12 97 PRO A O 1
ATOM 765 N N . LEU A 1 98 ? -15.062 13.055 1.08 1 92.56 98 LEU A N 1
ATOM 766 C CA . LEU A 1 98 ? -13.953 12.125 0.913 1 92.56 98 LEU A CA 1
ATOM 767 C C . LEU A 1 98 ? -13.703 11.344 2.195 1 92.56 98 LEU A C 1
ATOM 769 O O . LEU A 1 98 ? -13.828 11.883 3.295 1 92.56 98 LEU A O 1
ATOM 773 N N . LYS A 1 99 ? -13.43 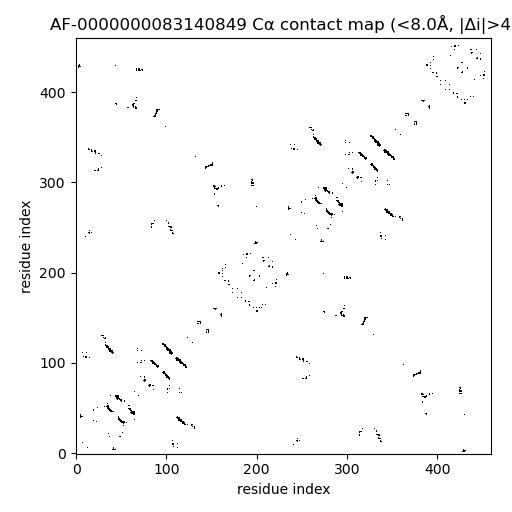10.094 2.098 1 94.5 99 LYS A N 1
ATOM 774 C CA . LYS A 1 99 ? -12.734 9.328 3.133 1 94.5 99 LYS A CA 1
ATOM 775 C C . LYS A 1 99 ? -11.242 9.195 2.812 1 94.5 99 LYS A C 1
ATOM 777 O O . LYS A 1 99 ? -10.875 8.695 1.747 1 94.5 99 LYS A O 1
ATOM 782 N N . SER A 1 100 ? -10.438 9.617 3.721 1 95.56 100 SER A N 1
ATOM 783 C CA . SER A 1 100 ? -9.016 9.703 3.426 1 95.56 100 SER A CA 1
ATOM 784 C C . SER A 1 100 ? -8.18 9.078 4.535 1 95.56 100 SER A C 1
ATOM 786 O O . SER A 1 100 ? -8.68 8.836 5.637 1 95.56 100 SER A O 1
ATOM 788 N N . THR A 1 101 ? -6.977 8.734 4.188 1 96.69 101 THR A N 1
ATOM 789 C CA . THR A 1 101 ? -5.996 8.297 5.176 1 96.69 101 THR A CA 1
ATOM 790 C C . THR A 1 101 ? -4.605 8.812 4.828 1 96.69 101 THR A C 1
ATOM 792 O O . THR A 1 101 ? -4.305 9.055 3.656 1 96.69 101 THR A O 1
ATOM 795 N N . THR A 1 102 ? -3.861 9.102 5.777 1 97.75 102 THR A N 1
ATOM 796 C CA . THR A 1 102 ? -2.43 9.375 5.684 1 97.75 102 THR A CA 1
ATOM 797 C C . THR A 1 102 ? -1.636 8.352 6.488 1 97.75 102 THR A C 1
ATOM 799 O O . THR A 1 102 ? -1.771 8.273 7.711 1 97.75 102 THR A O 1
ATOM 802 N N . ILE A 1 103 ? -0.868 7.59 5.805 1 98.56 103 ILE A N 1
ATOM 803 C CA . ILE A 1 103 ? -0.096 6.512 6.414 1 98.56 103 ILE A CA 1
ATOM 804 C C . ILE A 1 103 ? 1.394 6.836 6.332 1 98.56 103 ILE A C 1
ATOM 806 O O . ILE A 1 103 ? 1.912 7.141 5.258 1 98.56 103 ILE A O 1
ATOM 810 N N . PRO A 1 104 ? 2.098 6.793 7.477 1 98.56 104 PRO A N 1
ATOM 811 C CA . PRO A 1 104 ? 3.539 7.047 7.41 1 98.56 104 PRO A CA 1
ATOM 812 C C . PRO A 1 104 ? 4.312 5.906 6.754 1 98.56 104 PRO A C 1
ATOM 814 O O . PRO A 1 104 ? 3.988 4.734 6.969 1 98.56 104 PRO A O 1
ATOM 817 N N . VAL A 1 105 ? 5.211 6.234 5.902 1 98.62 105 VAL A N 1
ATOM 818 C CA . VAL A 1 105 ? 6.188 5.293 5.367 1 98.62 105 VAL A CA 1
ATOM 819 C C . VAL A 1 105 ? 7.512 5.441 6.113 1 98.62 105 VAL A C 1
ATOM 821 O O . VAL A 1 105 ? 8.109 6.52 6.117 1 98.62 105 VAL A O 1
ATOM 824 N N . LYS A 1 106 ? 7.938 4.355 6.691 1 98 106 LYS A N 1
ATOM 825 C CA . LYS A 1 106 ? 9.141 4.418 7.52 1 98 106 LYS A CA 1
ATOM 826 C C . LYS A 1 106 ? 10.344 3.826 6.793 1 98 106 LYS A C 1
ATOM 828 O O . LYS A 1 106 ? 10.195 2.881 6.012 1 98 106 LYS A O 1
ATOM 833 N N . GLY A 1 107 ? 11.477 4.41 6.984 1 97.06 107 GLY A N 1
ATOM 834 C CA . GLY A 1 107 ? 12.719 3.971 6.379 1 97.06 107 GLY A CA 1
ATOM 835 C C . GLY A 1 107 ? 13.781 3.611 7.395 1 97.06 107 GLY A C 1
ATOM 836 O O . GLY A 1 107 ? 13.523 2.867 8.344 1 97.06 107 GLY A O 1
ATOM 837 N N . GLU A 1 108 ? 14.945 4.062 7.113 1 95.06 108 GLU A N 1
ATOM 838 C CA . GLU A 1 108 ? 16.078 3.74 7.977 1 95.06 108 GLU A CA 1
ATOM 839 C C . GLU A 1 108 ? 15.836 4.219 9.406 1 95.06 108 GLU A C 1
ATOM 841 O O . GLU A 1 108 ? 15.359 5.336 9.617 1 95.06 108 GLU A O 1
ATOM 846 N N . LYS A 1 109 ? 16.094 3.326 10.414 1 94.31 109 LYS A N 1
ATOM 847 C CA . LYS A 1 109 ? 15.953 3.602 11.836 1 94.31 109 LYS A CA 1
ATOM 848 C C . LYS A 1 109 ? 14.508 3.938 12.195 1 94.31 109 LYS A C 1
ATOM 850 O O . LYS A 1 109 ? 14.258 4.73 13.109 1 94.31 109 LYS A O 1
ATOM 855 N N . ASP A 1 110 ? 13.586 3.572 11.383 1 94.81 110 ASP A N 1
ATOM 856 C CA . ASP A 1 110 ? 12.148 3.686 11.602 1 94.81 110 ASP A CA 1
ATOM 857 C C . ASP A 1 110 ? 11.703 5.148 11.586 1 94.81 110 ASP A C 1
ATOM 859 O O . ASP A 1 110 ? 10.688 5.5 12.188 1 94.81 110 ASP A O 1
ATOM 863 N N . ARG A 1 111 ? 12.5 5.965 10.891 1 95.31 111 ARG A N 1
ATOM 864 C CA . ARG A 1 111 ? 12.086 7.352 10.688 1 95.31 111 ARG A CA 1
ATOM 865 C C . ARG A 1 111 ? 11.016 7.453 9.609 1 95.31 111 ARG A C 1
ATOM 867 O O . ARG A 1 111 ? 11.055 6.723 8.617 1 95.31 111 ARG A O 1
ATOM 874 N N . ILE A 1 112 ? 10.141 8.383 9.859 1 97.5 112 ILE A N 1
ATOM 875 C CA . ILE A 1 112 ? 9.156 8.633 8.812 1 97.5 112 ILE A CA 1
ATOM 876 C C . ILE A 1 112 ? 9.828 9.352 7.641 1 97.5 112 ILE A C 1
ATOM 878 O O . ILE A 1 112 ? 10.336 10.461 7.789 1 97.5 112 ILE A O 1
ATOM 882 N N . ILE A 1 113 ? 9.82 8.734 6.465 1 98.12 113 ILE A N 1
ATOM 883 C CA . ILE A 1 113 ? 10.531 9.289 5.32 1 98.12 113 ILE A CA 1
ATOM 884 C C . ILE A 1 113 ? 9.539 9.711 4.246 1 98.12 113 ILE A C 1
ATOM 886 O O . ILE A 1 113 ? 9.898 10.422 3.301 1 98.12 113 ILE A O 1
ATOM 890 N N . GLY A 1 114 ? 8.305 9.258 4.359 1 98.25 114 GLY A N 1
ATOM 891 C CA . GLY A 1 114 ? 7.258 9.57 3.4 1 98.25 114 GLY A CA 1
ATOM 892 C C . GLY A 1 114 ? 5.859 9.414 3.973 1 98.25 114 GLY A C 1
ATOM 893 O O . GLY A 1 114 ? 5.695 8.938 5.098 1 98.25 114 GLY A O 1
ATOM 894 N N . LEU A 1 115 ? 4.891 9.867 3.217 1 98.56 115 LEU A N 1
ATOM 895 C CA . LEU A 1 115 ? 3.473 9.727 3.539 1 98.56 115 LEU A CA 1
ATOM 896 C C . LEU A 1 115 ? 2.709 9.109 2.371 1 98.56 115 LEU A C 1
ATOM 898 O O . LEU A 1 115 ? 2.795 9.594 1.242 1 98.56 115 LEU A O 1
ATOM 902 N N . LEU A 1 116 ? 2.061 8.039 2.623 1 98.81 116 LEU A N 1
ATOM 903 C CA . LEU A 1 116 ? 1.108 7.465 1.68 1 98.81 116 LEU A CA 1
ATOM 904 C C . LEU A 1 116 ? -0.305 7.965 1.958 1 98.81 116 LEU A C 1
ATOM 906 O O . LEU A 1 116 ? -0.889 7.645 2.994 1 98.81 116 LEU A O 1
ATOM 910 N N . CYS A 1 117 ? -0.826 8.734 1.071 1 98.38 117 CYS A N 1
ATOM 911 C CA . CYS A 1 117 ? -2.158 9.305 1.21 1 98.38 117 CYS A CA 1
ATOM 912 C C . CYS A 1 117 ? -3.131 8.672 0.221 1 98.38 117 CYS A C 1
ATOM 914 O O . CYS A 1 117 ? -2.863 8.641 -0.981 1 98.38 117 CYS A O 1
ATOM 916 N N . ILE A 1 118 ? -4.211 8.211 0.711 1 98.38 118 ILE A N 1
ATOM 917 C CA . ILE A 1 118 ? -5.25 7.598 -0.107 1 98.38 118 ILE A CA 1
ATOM 918 C C . ILE A 1 118 ? -6.582 8.305 0.136 1 98.38 118 ILE A C 1
ATOM 920 O O . ILE A 1 118 ? -7.008 8.461 1.282 1 98.38 118 ILE A O 1
ATOM 924 N N . ASN A 1 119 ? -7.203 8.773 -0.914 1 96.44 119 ASN A N 1
ATOM 925 C CA . ASN A 1 119 ? -8.508 9.422 -0.866 1 96.44 119 ASN A CA 1
ATOM 926 C C . ASN A 1 119 ? -9.555 8.633 -1.643 1 96.44 119 ASN A C 1
ATOM 928 O O . ASN A 1 119 ? -9.383 8.359 -2.832 1 96.44 119 ASN A O 1
ATOM 932 N N . PHE A 1 120 ? -10.633 8.297 -1.018 1 96.38 120 PHE A N 1
ATOM 933 C CA . PHE A 1 120 ? -11.789 7.742 -1.715 1 96.38 120 PHE A CA 1
ATOM 934 C C . PHE A 1 120 ? -12.852 8.812 -1.941 1 96.38 120 PHE A C 1
ATOM 936 O O . PHE A 1 120 ? -13.344 9.422 -0.988 1 96.38 120 PHE A O 1
ATOM 943 N N . TYR A 1 121 ? -13.172 9.047 -3.193 1 94.69 121 TYR A N 1
ATOM 944 C CA . TYR A 1 121 ? -14.195 10.016 -3.555 1 94.69 121 TYR A CA 1
ATOM 945 C C . TYR A 1 121 ? -15.594 9.414 -3.445 1 94.69 121 TYR A C 1
ATOM 947 O O . TYR A 1 121 ? -16 8.625 -4.305 1 94.69 121 TYR A O 1
ATOM 955 N N . MET A 1 122 ? -16.266 9.875 -2.465 1 92.44 122 MET A N 1
ATOM 956 C CA . MET A 1 122 ? -17.5 9.203 -2.08 1 92.44 122 MET A CA 1
ATOM 957 C C . MET A 1 122 ? -18.625 9.539 -3.055 1 92.44 122 MET A C 1
ATOM 959 O O . MET A 1 122 ? -19.688 8.914 -3.023 1 92.44 122 MET A O 1
ATOM 963 N N . ASN A 1 123 ? -18.375 10.484 -4 1 92.31 123 ASN A N 1
ATOM 964 C CA . ASN A 1 123 ? -19.328 10.75 -5.07 1 92.31 123 ASN A CA 1
ATOM 965 C C . ASN A 1 123 ? -19.109 9.828 -6.266 1 92.31 123 ASN A C 1
ATOM 967 O O . ASN A 1 123 ? -19.75 9.977 -7.301 1 92.31 123 ASN A O 1
ATOM 971 N N . THR A 1 124 ? -18.234 8.93 -6.141 1 92.38 124 THR A N 1
ATOM 972 C CA . THR A 1 124 ? -18.109 7.883 -7.148 1 92.38 124 THR A CA 1
ATOM 973 C C . THR A 1 124 ? -19.438 7.152 -7.34 1 92.38 124 THR A C 1
ATOM 975 O O . THR A 1 124 ? -20.094 6.785 -6.367 1 92.38 124 THR A O 1
ATOM 978 N N . THR A 1 125 ? -19.844 6.961 -8.633 1 92.25 125 THR A N 1
ATOM 979 C CA . THR A 1 125 ? -21.141 6.344 -8.891 1 92.25 125 THR A CA 1
ATOM 980 C C . THR A 1 125 ? -21.125 4.871 -8.5 1 92.25 125 THR A C 1
ATOM 982 O O . THR A 1 125 ? -20.078 4.223 -8.547 1 92.25 125 THR A O 1
ATOM 985 N N . MET A 1 126 ? -22.297 4.465 -8.172 1 89.06 126 MET A N 1
ATOM 986 C CA . MET A 1 126 ? -22.406 3.045 -7.863 1 89.06 126 MET A CA 1
ATOM 987 C C . MET A 1 126 ? -22.016 2.191 -9.062 1 89.06 126 MET A C 1
ATOM 989 O O . MET A 1 126 ? -21.406 1.129 -8.906 1 89.06 126 MET A O 1
ATOM 993 N N . ALA A 1 127 ? -22.328 2.674 -10.211 1 90.06 127 ALA A N 1
ATOM 994 C CA . ALA A 1 127 ? -21.953 1.955 -11.422 1 90.06 127 ALA A CA 1
ATOM 995 C C . ALA A 1 127 ? -20.438 1.811 -11.531 1 90.06 127 ALA A C 1
ATOM 997 O O . ALA A 1 127 ? -19.922 0.716 -11.773 1 90.06 127 ALA A O 1
ATOM 998 N N . ASP A 1 128 ? -19.766 2.93 -11.242 1 90 128 ASP A N 1
ATOM 999 C CA . ASP A 1 128 ? -18.312 2.912 -11.305 1 90 128 ASP A CA 1
ATOM 1000 C C . ASP A 1 128 ? -17.719 2.037 -10.195 1 90 128 ASP A C 1
ATOM 1002 O O . ASP A 1 128 ? -16.75 1.314 -10.422 1 90 128 ASP A O 1
ATOM 1006 N N . PHE A 1 129 ? -18.344 2.107 -9.125 1 87.25 129 PHE A N 1
ATOM 1007 C CA . PHE A 1 129 ? -17.891 1.331 -7.98 1 87.25 129 PHE A CA 1
ATOM 1008 C C . PHE A 1 129 ? -18.047 -0.162 -8.234 1 87.25 129 PHE A C 1
ATOM 1010 O O . PHE A 1 129 ? -17.109 -0.932 -8.07 1 87.25 129 PHE A O 1
ATOM 1017 N N . PHE A 1 130 ? -19.188 -0.561 -8.805 1 86.12 130 PHE A N 1
ATOM 1018 C CA . PHE A 1 130 ? -19.469 -1.975 -9.016 1 86.12 130 PHE A CA 1
ATOM 1019 C C . PHE A 1 130 ? -18.703 -2.51 -10.219 1 86.12 130 PHE A C 1
ATOM 1021 O O . PHE A 1 130 ? -18.422 -3.709 -10.297 1 86.12 130 PHE A O 1
ATOM 1028 N N . ARG A 1 131 ? -18.328 -1.693 -11.055 1 87.5 131 ARG A N 1
ATOM 1029 C CA . ARG A 1 131 ? -17.516 -2.109 -12.195 1 87.5 131 ARG A CA 1
ATOM 1030 C C . ARG A 1 131 ? -16.188 -2.711 -11.734 1 87.5 131 ARG A C 1
ATOM 1032 O O . ARG A 1 131 ? -15.664 -3.619 -12.375 1 87.5 131 ARG A O 1
ATOM 1039 N N . ASN A 1 132 ? -15.773 -2.207 -10.617 1 87.19 132 ASN A N 1
ATOM 1040 C CA . ASN A 1 132 ? -14.531 -2.719 -10.055 1 87.19 132 ASN A CA 1
ATOM 1041 C C . ASN A 1 132 ? -14.68 -4.156 -9.57 1 87.19 132 ASN A C 1
ATOM 1043 O O . ASN A 1 132 ? -13.688 -4.863 -9.391 1 87.19 132 ASN A O 1
ATOM 1047 N N . PHE A 1 133 ? -15.867 -4.617 -9.383 1 84.75 133 PHE A N 1
ATOM 1048 C CA . PHE A 1 133 ? -16.125 -5.957 -8.867 1 84.75 133 PHE A CA 1
ATOM 1049 C C . PHE A 1 133 ? -16.719 -6.852 -9.945 1 84.75 133 PHE A C 1
ATOM 1051 O O . PHE A 1 133 ? -17.047 -8.016 -9.688 1 84.75 133 PHE A O 1
ATOM 1058 N N . ALA A 1 134 ? -16.906 -6.266 -11.086 1 78.56 134 ALA A N 1
ATOM 1059 C CA . ALA A 1 134 ? -17.469 -7.051 -12.18 1 78.56 134 ALA A CA 1
ATOM 1060 C C . ALA A 1 134 ? -16.453 -8.062 -12.711 1 78.56 134 ALA A C 1
ATOM 1062 O O . ALA A 1 134 ? -15.281 -7.723 -12.922 1 78.56 134 ALA A O 1
ATOM 1063 N N . VAL A 1 135 ? -16.797 -9.305 -12.539 1 66.62 135 VAL A N 1
ATOM 1064 C CA . VAL A 1 135 ? -15.969 -10.352 -13.117 1 66.62 135 VAL A CA 1
ATOM 1065 C C . VAL A 1 135 ? -15.875 -10.172 -14.633 1 66.62 135 VAL A C 1
ATOM 1067 O O . VAL A 1 135 ? -16.891 -10.008 -15.305 1 66.62 135 VAL A O 1
ATOM 1070 N N . PRO A 1 136 ? -14.648 -9.789 -15.102 1 56.22 136 PRO A N 1
ATOM 1071 C CA . PRO A 1 136 ? -14.602 -9.711 -16.562 1 56.22 136 PRO A CA 1
ATOM 1072 C C . PRO A 1 136 ? -15.211 -10.938 -17.234 1 56.22 136 PRO A C 1
ATOM 1074 O O . PRO A 1 136 ? -14.969 -12.062 -16.812 1 56.22 136 PRO A O 1
ATOM 1077 N N . ILE A 1 137 ? -16.375 -10.82 -17.844 1 52 137 ILE A N 1
ATOM 1078 C CA . ILE A 1 137 ? -16.891 -11.891 -18.688 1 52 137 ILE A CA 1
ATOM 1079 C C . ILE A 1 137 ? -15.773 -12.414 -19.578 1 52 137 ILE A C 1
ATOM 1081 O O . ILE A 1 137 ? -15.078 -11.641 -20.25 1 52 137 ILE A O 1
ATOM 1085 N N . PRO A 1 138 ? -15.328 -13.68 -19.266 1 47.47 138 PRO A N 1
ATOM 1086 C CA . PRO A 1 138 ? -14.25 -14.266 -20.078 1 47.47 138 PRO A CA 1
ATOM 1087 C C . PRO A 1 138 ? -14.344 -13.875 -21.547 1 47.47 138 PRO A C 1
ATOM 1089 O O . PRO A 1 138 ? -15.383 -14.094 -22.188 1 47.47 138 PRO A O 1
ATOM 1092 N N . SER A 1 139 ? -14.094 -12.688 -22.016 1 43.81 139 SER A N 1
ATOM 1093 C CA . SER A 1 139 ? -13.898 -12.719 -23.453 1 43.81 139 SER A CA 1
ATOM 1094 C C . SER A 1 139 ? -12.828 -13.742 -23.844 1 43.81 139 SER A C 1
ATOM 1096 O O . SER A 1 139 ? -11.969 -14.086 -23.031 1 43.81 139 SER A O 1
ATOM 1098 N N . ASP A 1 140 ? -12.922 -14.461 -25.062 1 38.59 140 ASP A N 1
ATOM 1099 C CA . ASP A 1 140 ? -12.023 -15.516 -25.5 1 38.59 140 ASP A CA 1
ATOM 1100 C C . ASP A 1 140 ? -10.617 -15.32 -24.938 1 38.59 140 ASP A C 1
ATOM 1102 O O . ASP A 1 140 ? -9.789 -16.234 -24.984 1 38.59 140 ASP A O 1
ATOM 1106 N N . SER A 1 141 ? -10.008 -14.164 -25.344 1 37.5 141 SER A N 1
ATOM 1107 C CA . SER A 1 141 ? -8.555 -14.102 -25.469 1 37.5 141 SER A CA 1
ATOM 1108 C C . SER A 1 141 ? -7.887 -14.172 -24.094 1 37.5 141 SER A C 1
ATOM 1110 O O . SER A 1 141 ? -7.094 -15.078 -23.828 1 37.5 141 SER A O 1
ATOM 1112 N N . ASP A 1 142 ? -6.992 -13.156 -23.672 1 38.91 142 ASP A N 1
ATOM 1113 C CA . ASP A 1 142 ? -5.727 -13.172 -22.953 1 38.91 142 ASP A CA 1
ATOM 1114 C C . ASP A 1 142 ? -5.961 -13.164 -21.438 1 38.91 142 ASP A C 1
ATOM 1116 O O . ASP A 1 142 ? -5.312 -13.906 -20.703 1 38.91 142 ASP A O 1
ATOM 1120 N N . GLY A 1 143 ? -6.176 -12 -20.672 1 39.56 143 GLY A N 1
ATOM 1121 C CA . GLY A 1 143 ? -5.609 -11.727 -19.359 1 39.56 143 GLY A CA 1
ATOM 1122 C C . GLY A 1 143 ? -6.336 -12.445 -18.25 1 39.56 143 GLY A C 1
ATOM 1123 O O . GLY A 1 143 ? -7.391 -13.047 -18.469 1 39.56 143 GLY A O 1
ATOM 1124 N N . LEU A 1 144 ? -5.691 -12.594 -16.953 1 45.69 144 LEU A N 1
ATOM 1125 C CA . LEU A 1 144 ? -5.871 -13.375 -15.727 1 45.69 144 LEU A CA 1
ATOM 1126 C C . LEU A 1 144 ? -7.234 -13.109 -15.109 1 45.69 144 LEU A C 1
ATOM 1128 O O . LEU A 1 144 ? -7.379 -13.125 -13.883 1 45.69 144 LEU A O 1
ATOM 1132 N N . THR A 1 145 ? -8.18 -12.344 -15.773 1 44.22 145 THR A N 1
ATOM 1133 C CA . THR A 1 145 ? -9.492 -12.523 -15.172 1 44.22 145 THR A CA 1
ATOM 1134 C C . THR A 1 145 ? -9.945 -13.977 -15.281 1 44.22 145 THR A C 1
ATOM 1136 O O . THR A 1 145 ? -10.43 -14.406 -16.328 1 44.22 145 THR A O 1
ATOM 1139 N N . VAL A 1 146 ? -9.164 -14.883 -14.82 1 42.66 146 VAL A N 1
ATOM 1140 C CA . VAL A 1 146 ? -9.641 -16.266 -14.867 1 42.66 146 VAL A CA 1
ATOM 1141 C C . VAL A 1 146 ? -11 -16.359 -14.164 1 42.66 146 VAL A C 1
ATOM 1143 O O . VAL A 1 146 ? -11.094 -16.141 -12.953 1 42.66 146 VAL A O 1
ATOM 1146 N N . SER A 1 147 ? -12.094 -15.891 -14.75 1 42.91 147 SER A N 1
ATOM 1147 C CA . SER A 1 147 ? -13.391 -16.344 -14.242 1 42.91 147 SER A CA 1
ATOM 1148 C C . SER A 1 147 ? -13.312 -17.797 -13.766 1 42.91 147 SER A C 1
ATOM 1150 O O . SER A 1 147 ? -14.32 -18.359 -13.344 1 42.91 147 SER A O 1
ATOM 1152 N N . GLY A 1 148 ? -12.305 -18.594 -14.211 1 48.25 148 GLY A N 1
ATOM 1153 C CA . GLY A 1 148 ? -12.414 -19.953 -13.734 1 48.25 148 GLY A CA 1
ATOM 1154 C C . GLY A 1 148 ? -12.219 -20.094 -12.242 1 48.25 148 GLY A C 1
ATOM 1155 O O . GLY A 1 148 ? -11.898 -19.125 -11.562 1 48.25 148 GLY A O 1
ATOM 1156 N N . GLN A 1 149 ? -12.75 -21.312 -11.586 1 62.16 149 GLN A N 1
ATOM 1157 C CA . GLN A 1 149 ? -12.727 -21.734 -10.188 1 62.16 149 GLN A CA 1
ATOM 1158 C C . GLN A 1 149 ? -11.305 -21.75 -9.641 1 62.16 149 GLN A C 1
ATOM 1160 O O . GLN A 1 149 ? -10.664 -22.797 -9.578 1 62.16 149 GLN A O 1
ATOM 1165 N N . ILE A 1 150 ? -10.695 -20.609 -9.672 1 77.19 150 ILE A N 1
ATOM 1166 C CA . ILE A 1 150 ? -9.375 -20.562 -9.055 1 77.19 150 ILE A CA 1
ATOM 1167 C C . ILE A 1 150 ? -9.508 -20.719 -7.539 1 77.19 150 ILE A C 1
ATOM 1169 O O . ILE A 1 150 ? -10.336 -20.062 -6.914 1 77.19 150 ILE A O 1
ATOM 1173 N N . HIS A 1 151 ? -8.844 -21.812 -7.109 1 81.56 151 HIS A N 1
ATOM 1174 C CA . HIS A 1 151 ? -8.789 -22.047 -5.668 1 81.56 151 HIS A CA 1
ATOM 1175 C C . HIS A 1 151 ? -7.371 -21.875 -5.137 1 81.56 151 HIS A C 1
ATOM 1177 O O . HIS A 1 151 ? -6.398 -22.188 -5.832 1 81.56 151 HIS A O 1
ATOM 1183 N N . GLU A 1 152 ? -7.328 -21.266 -4.008 1 88.94 152 GLU A N 1
ATOM 1184 C CA . GLU A 1 152 ? -6.043 -21.156 -3.324 1 88.94 152 GLU A CA 1
ATOM 1185 C C . GLU A 1 152 ? -5.895 -22.219 -2.25 1 88.94 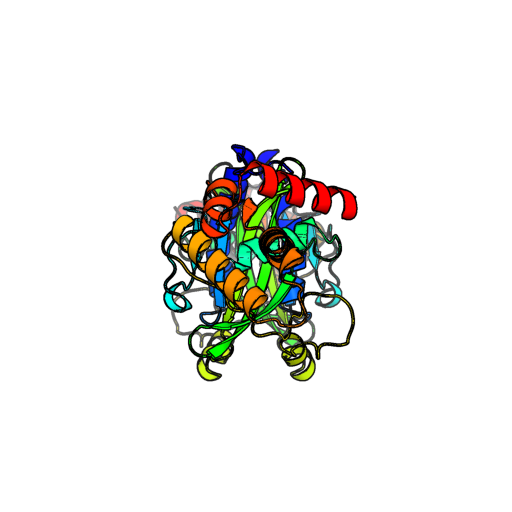152 GLU A C 1
ATOM 1187 O O . GLU A 1 152 ? -6.812 -22.453 -1.458 1 88.94 152 GLU A O 1
ATOM 1192 N N . THR A 1 153 ? -4.75 -22.859 -2.293 1 86.56 153 THR A N 1
ATOM 1193 C CA . THR A 1 153 ? -4.496 -23.906 -1.312 1 86.56 153 THR A CA 1
ATOM 1194 C C . THR A 1 153 ? -3.635 -23.375 -0.168 1 86.56 153 THR A C 1
ATOM 1196 O O . THR A 1 153 ? -2.537 -22.875 -0.396 1 86.56 153 THR A O 1
ATOM 1199 N N . PHE A 1 154 ? -4.156 -23.531 0.977 1 89.5 154 PHE A N 1
ATOM 1200 C CA . PHE A 1 154 ? -3.41 -23.156 2.172 1 89.5 154 PHE A CA 1
ATOM 1201 C C . PHE A 1 154 ? -2.869 -24.391 2.881 1 89.5 154 PHE A C 1
ATOM 1203 O O . PHE A 1 154 ? -3.639 -25.203 3.402 1 89.5 154 PHE A O 1
ATOM 1210 N N . SER A 1 155 ? -1.62 -24.625 2.779 1 89.56 155 SER A N 1
ATOM 1211 C CA . SER A 1 155 ? -0.992 -25.828 3.312 1 89.56 155 SER A CA 1
ATOM 1212 C C . SER A 1 155 ? -0.207 -25.531 4.582 1 89.56 155 SER A C 1
ATOM 1214 O O . SER A 1 155 ? 0.003 -24.359 4.93 1 89.56 155 SER A O 1
ATOM 1216 N N . GLN A 1 156 ? 0.158 -26.547 5.254 1 88.62 156 GLN A N 1
ATOM 1217 C CA . GLN A 1 156 ? 0.931 -26.406 6.484 1 88.62 156 GLN A CA 1
ATOM 1218 C C . GLN A 1 156 ? 2.416 -26.219 6.184 1 88.62 156 GLN A C 1
ATOM 1220 O O . GLN A 1 156 ? 3.166 -25.719 7.02 1 88.62 156 GLN A O 1
ATOM 1225 N N . SER A 1 157 ? 2.805 -26.703 5.023 1 92.75 157 SER A N 1
ATOM 1226 C CA . SER A 1 157 ? 4.195 -26.594 4.602 1 92.75 157 SER A CA 1
ATOM 1227 C C . SER A 1 157 ? 4.312 -26.547 3.082 1 92.75 157 SER A C 1
ATOM 1229 O O . SER A 1 157 ? 3.357 -26.859 2.371 1 92.75 157 SER A O 1
ATOM 1231 N N . SER A 1 158 ? 5.473 -26.141 2.703 1 92 158 SER A N 1
ATOM 1232 C CA . SER A 1 158 ? 5.719 -26.109 1.265 1 92 158 SER A CA 1
ATOM 1233 C C . SER A 1 158 ? 5.711 -27.516 0.676 1 92 158 SER A C 1
ATOM 1235 O O . SER A 1 158 ? 5.297 -27.719 -0.468 1 92 158 SER A O 1
ATOM 1237 N N . SER A 1 159 ? 6.176 -28.453 1.484 1 93.25 159 SER A N 1
ATOM 1238 C CA . SER A 1 159 ? 6.16 -29.844 1.042 1 93.25 159 SER A CA 1
ATOM 1239 C C . SER A 1 159 ? 4.734 -30.359 0.856 1 93.25 159 SER A C 1
ATOM 1241 O O . SER A 1 159 ? 4.438 -31.047 -0.121 1 93.25 159 SER A O 1
ATOM 1243 N N . ASP A 1 160 ? 3.947 -29.953 1.828 1 94.38 160 ASP A N 1
ATOM 1244 C CA . ASP A 1 160 ? 2.535 -30.312 1.726 1 94.38 160 ASP A CA 1
ATOM 1245 C C . ASP A 1 160 ? 1.899 -29.688 0.486 1 94.38 160 ASP A C 1
ATOM 1247 O O . ASP A 1 160 ? 1.136 -30.344 -0.225 1 94.38 160 ASP A O 1
ATOM 1251 N N . LEU A 1 161 ? 2.246 -28.516 0.268 1 93.44 161 LEU A N 1
ATOM 1252 C CA . LEU A 1 161 ? 1.747 -27.797 -0.907 1 93.44 161 LEU A CA 1
ATOM 1253 C C . LEU A 1 161 ? 2.191 -28.5 -2.189 1 93.44 161 LEU A C 1
ATOM 1255 O O . LEU A 1 161 ? 1.388 -28.703 -3.102 1 93.44 161 LEU A O 1
ATOM 1259 N N . LEU A 1 162 ? 3.414 -28.844 -2.221 1 94.75 162 LEU A N 1
ATOM 1260 C CA . LEU A 1 162 ? 3.994 -29.516 -3.377 1 94.75 162 LEU A CA 1
ATOM 1261 C C . LEU A 1 162 ? 3.252 -30.812 -3.674 1 94.75 162 LEU A C 1
ATOM 1263 O O . LEU A 1 162 ? 2.783 -31.031 -4.793 1 94.75 162 LEU A O 1
ATOM 1267 N N . GLU A 1 163 ? 3.027 -31.594 -2.725 1 95 163 GLU A N 1
ATOM 1268 C CA . GLU A 1 163 ? 2.371 -32.875 -2.885 1 95 163 GLU A CA 1
ATOM 1269 C C . GLU A 1 163 ? 0.922 -32.719 -3.328 1 95 163 GLU A C 1
ATOM 1271 O O . GLU A 1 163 ? 0.466 -33.406 -4.246 1 95 163 GLU A O 1
ATOM 1276 N N . GLN A 1 164 ? 0.336 -31.797 -2.689 1 94.12 164 GLN A N 1
ATOM 1277 C CA . GLN A 1 164 ? -1.066 -31.562 -3.014 1 94.12 164 GLN A CA 1
ATOM 1278 C C . GLN A 1 164 ? -1.224 -31.078 -4.449 1 94.12 164 GLN A C 1
ATOM 1280 O O . GLN A 1 164 ? -2.117 -31.516 -5.172 1 94.12 164 GLN A O 1
ATOM 1285 N N . THR A 1 165 ? -0.417 -30.203 -4.867 1 93.94 165 THR A N 1
ATOM 1286 C CA . THR A 1 165 ? -0.494 -29.641 -6.207 1 93.94 165 THR A CA 1
ATOM 1287 C C . THR A 1 165 ? -0.195 -30.703 -7.262 1 93.94 165 THR A C 1
ATOM 1289 O O . THR A 1 165 ? -0.887 -30.781 -8.281 1 93.94 165 THR A O 1
ATOM 1292 N N . ILE A 1 166 ? 0.802 -31.469 -7.004 1 95.69 166 ILE A N 1
ATOM 1293 C CA . ILE A 1 166 ? 1.146 -32.531 -7.93 1 95.69 166 ILE A CA 1
ATOM 1294 C C . ILE A 1 166 ? -0.046 -33.469 -8.102 1 95.69 166 ILE A C 1
ATOM 1296 O O . ILE A 1 166 ? -0.414 -33.844 -9.227 1 95.69 166 ILE A O 1
ATOM 1300 N N . GLN A 1 167 ? -0.644 -33.812 -6.98 1 95.06 167 GLN A N 1
ATOM 1301 C CA . GLN A 1 167 ? -1.775 -34.75 -7.02 1 95.06 167 GLN A CA 1
ATOM 1302 C C . GLN A 1 167 ? -2.943 -34.156 -7.797 1 95.06 167 GLN A C 1
ATOM 1304 O O . GLN A 1 167 ? -3.562 -34.812 -8.617 1 95.06 167 GLN A O 1
ATOM 1309 N N . THR A 1 168 ? -3.188 -32.938 -7.543 1 93 168 THR A N 1
ATOM 1310 C CA . THR A 1 168 ? -4.293 -32.281 -8.203 1 93 168 THR A CA 1
ATOM 1311 C C . THR A 1 168 ? -4.059 -32.188 -9.711 1 93 168 THR A C 1
ATOM 1313 O O . THR A 1 168 ? -4.93 -32.562 -10.5 1 93 168 THR A O 1
ATOM 1316 N N . VAL A 1 169 ? -2.924 -31.766 -10.133 1 94.44 169 VAL A N 1
ATOM 1317 C CA . VAL A 1 169 ? -2.6 -31.625 -11.547 1 94.44 169 VAL A CA 1
ATOM 1318 C C . VAL A 1 169 ? -2.607 -33 -12.227 1 94.44 169 VAL A C 1
ATOM 1320 O O . VAL A 1 169 ? -3.135 -33.125 -13.328 1 94.44 169 VAL A O 1
ATOM 1323 N N . ARG A 1 170 ? -1.994 -33.906 -11.539 1 95.38 170 ARG A N 1
ATOM 1324 C CA . ARG A 1 170 ? -1.96 -35.281 -12.07 1 95.38 170 ARG A CA 1
ATOM 1325 C C . ARG A 1 170 ? -3.369 -35.812 -12.32 1 95.38 170 ARG A C 1
ATOM 1327 O O . ARG A 1 170 ? -3.652 -36.344 -13.391 1 95.38 170 ARG A O 1
ATOM 1334 N N . GLN A 1 171 ? -4.211 -35.594 -11.344 1 94.88 171 GLN A N 1
ATOM 1335 C CA . GLN A 1 171 ? -5.59 -36.062 -11.469 1 94.88 171 GLN A CA 1
ATOM 1336 C C . GLN A 1 171 ? -6.297 -35.375 -12.641 1 94.88 171 GLN A C 1
ATOM 1338 O O . GLN A 1 171 ? -7 -36.031 -13.414 1 94.88 171 GLN A O 1
ATOM 1343 N N . GLU A 1 172 ? -6.086 -34.156 -12.758 1 92.88 172 GLU A N 1
ATOM 1344 C CA . GLU A 1 172 ? -6.707 -33.406 -13.836 1 92.88 172 GLU A CA 1
ATOM 1345 C C . GLU A 1 172 ? -6.242 -33.906 -15.203 1 92.88 172 GLU A C 1
ATOM 1347 O O . GLU A 1 172 ? -7.051 -34.062 -16.109 1 92.88 172 GLU A O 1
ATOM 1352 N N . VAL A 1 173 ? -5.016 -34.125 -15.352 1 95.38 173 VAL A N 1
ATOM 1353 C CA . VAL A 1 173 ? -4.441 -34.531 -16.625 1 95.38 173 VAL A CA 1
ATOM 1354 C C . VAL A 1 173 ? -4.855 -35.969 -16.953 1 95.38 173 VAL A C 1
ATOM 1356 O O . VAL A 1 173 ? -5.203 -36.281 -18.094 1 95.38 173 VAL A O 1
ATOM 1359 N N . LEU A 1 174 ? -4.898 -36.781 -15.938 1 93.75 174 LEU A N 1
ATOM 1360 C CA . LEU A 1 174 ? -5.25 -38.188 -16.156 1 93.75 174 LEU A CA 1
ATOM 1361 C C . LEU A 1 174 ? -6.719 -38.312 -16.547 1 93.75 174 LEU A C 1
ATOM 1363 O O . LEU A 1 174 ? -7.082 -39.219 -17.297 1 93.75 174 LEU A O 1
ATOM 1367 N N . MET A 1 175 ? -7.465 -37.344 -16.062 1 93.94 175 MET A N 1
ATOM 1368 C CA . MET A 1 175 ? -8.898 -37.406 -16.328 1 93.94 175 MET A CA 1
ATOM 1369 C C . MET A 1 175 ? -9.227 -36.781 -17.672 1 93.94 175 MET A C 1
ATOM 1371 O O . MET A 1 175 ? -10.336 -36.938 -18.188 1 93.94 175 MET A O 1
ATOM 1375 N N . ASP A 1 176 ? -8.273 -36.156 -18.234 1 93 176 ASP A N 1
ATOM 1376 C CA . ASP A 1 176 ? -8.477 -35.531 -19.531 1 93 176 ASP A CA 1
ATOM 1377 C C . ASP A 1 176 ? -8.211 -36.5 -20.672 1 93 176 ASP A C 1
ATOM 1379 O O . ASP A 1 176 ? -7.059 -36.75 -21.016 1 93 176 ASP A O 1
ATOM 1383 N N . SER A 1 177 ? -9.227 -36.969 -21.312 1 91.75 177 SER A N 1
ATOM 1384 C CA . SER A 1 177 ? -9.133 -38 -22.344 1 91.75 177 SER A CA 1
ATOM 1385 C C . SER A 1 177 ? -8.523 -37.438 -23.625 1 91.75 177 SER A C 1
ATOM 1387 O O . SER A 1 177 ? -8.078 -38.188 -24.5 1 91.75 177 SER A O 1
ATOM 1389 N N . ALA A 1 178 ? -8.547 -36.094 -23.75 1 94.12 178 ALA A N 1
ATOM 1390 C CA . ALA A 1 178 ? -7.992 -35.469 -24.938 1 94.12 178 ALA A CA 1
ATOM 1391 C C . ALA A 1 178 ? -6.465 -35.562 -24.938 1 94.12 178 ALA A C 1
ATOM 1393 O O . ALA A 1 178 ? -5.828 -35.344 -25.969 1 94.12 178 ALA A O 1
ATOM 1394 N N . ILE A 1 179 ? -5.891 -35.906 -23.844 1 93.44 179 ILE A N 1
ATOM 1395 C CA . ILE A 1 179 ? -4.438 -35.938 -23.734 1 93.44 179 ILE A CA 1
ATOM 1396 C C . ILE A 1 179 ? -3.957 -37.406 -23.891 1 93.44 179 ILE A C 1
ATOM 1398 O O . ILE A 1 179 ? -4.383 -38.281 -23.141 1 93.44 179 ILE A O 1
ATOM 1402 N N . SER A 1 180 ? -3.088 -37.594 -24.828 1 92.44 180 SER A N 1
ATOM 1403 C CA . SER A 1 180 ? -2.564 -38.938 -25.094 1 92.44 180 SER A CA 1
ATOM 1404 C C . SER A 1 180 ? -1.744 -39.438 -23.906 1 92.44 180 SER A C 1
ATOM 1406 O O . SER A 1 180 ? -1.075 -38.656 -23.219 1 92.44 180 SER A O 1
ATOM 1408 N N . SER A 1 181 ? -1.775 -40.719 -23.703 1 89.88 181 SER A N 1
ATOM 1409 C CA . SER A 1 181 ? -1.067 -41.375 -22.594 1 89.88 181 SER A CA 1
ATOM 1410 C C . SER A 1 181 ? 0.426 -41.062 -22.656 1 89.88 181 SER A C 1
ATOM 1412 O O . SER A 1 181 ? 1.06 -40.844 -21.609 1 89.88 181 SER A O 1
ATOM 1414 N N . ILE A 1 182 ? 0.953 -40.906 -23.875 1 90.75 182 ILE A N 1
ATOM 1415 C CA . ILE A 1 182 ? 2.387 -40.688 -24.047 1 90.75 182 ILE A CA 1
ATOM 1416 C C . ILE A 1 182 ? 2.742 -39.25 -23.656 1 90.75 182 ILE A C 1
ATOM 1418 O O . ILE A 1 182 ? 3.867 -39 -23.234 1 90.75 182 ILE A O 1
ATOM 1422 N N . ASN A 1 183 ? 1.774 -38.406 -23.641 1 93.75 183 ASN A N 1
ATOM 1423 C CA . ASN A 1 183 ? 2.031 -37 -23.406 1 93.75 183 ASN A CA 1
ATOM 1424 C C . ASN A 1 183 ? 1.6 -36.562 -22 1 93.75 183 ASN A C 1
ATOM 1426 O O . ASN A 1 183 ? 1.792 -35.406 -21.609 1 93.75 183 ASN A O 1
ATOM 1430 N N . LYS A 1 184 ? 1.104 -37.469 -21.266 1 94.19 184 LYS A N 1
ATOM 1431 C CA . LYS A 1 184 ? 0.512 -37.094 -19.984 1 94.19 184 LYS A CA 1
ATOM 1432 C C . LYS A 1 184 ? 1.57 -36.562 -19.016 1 94.19 184 LYS A C 1
ATOM 1434 O O . LYS A 1 184 ? 1.385 -35.531 -18.406 1 94.19 184 LYS A O 1
ATOM 1439 N N . ASN A 1 185 ? 2.719 -37.25 -18.938 1 94.81 185 ASN A N 1
ATOM 1440 C CA . ASN A 1 185 ? 3.789 -36.781 -18.062 1 94.81 185 ASN A CA 1
ATOM 1441 C C . ASN A 1 185 ? 4.289 -35.406 -18.5 1 94.81 185 ASN A C 1
ATOM 1443 O O . ASN A 1 185 ? 4.504 -34.531 -17.656 1 94.81 185 ASN A O 1
ATOM 1447 N N . LYS A 1 186 ? 4.426 -35.25 -19.719 1 95.31 186 LYS A N 1
ATOM 1448 C CA . LYS A 1 186 ? 4.852 -33.938 -20.25 1 95.31 186 LYS A CA 1
ATOM 1449 C C . LYS A 1 186 ? 3.861 -32.844 -19.891 1 95.31 186 LYS A C 1
ATOM 1451 O O . LYS A 1 186 ? 4.262 -31.75 -19.484 1 95.31 186 LYS A O 1
ATOM 1456 N N . GLU A 1 187 ? 2.631 -33.188 -20.062 1 96.06 187 GLU A N 1
ATOM 1457 C CA . GLU A 1 187 ? 1.584 -32.219 -19.781 1 96.06 187 GLU A CA 1
ATOM 1458 C C . GLU A 1 187 ? 1.555 -31.875 -18.281 1 96.06 187 GLU A C 1
ATOM 1460 O O . GLU A 1 187 ? 1.371 -30.703 -17.922 1 96.06 187 GLU A O 1
ATOM 1465 N N . ILE A 1 188 ? 1.714 -32.844 -17.438 1 96.69 188 ILE A N 1
ATOM 1466 C CA . ILE A 1 188 ? 1.743 -32.594 -16 1 96.69 188 ILE A CA 1
ATOM 1467 C C . ILE A 1 188 ? 2.898 -31.672 -15.648 1 96.69 188 ILE A C 1
ATOM 1469 O O . ILE A 1 188 ? 2.711 -30.672 -14.945 1 96.69 188 ILE A O 1
ATOM 1473 N N . ILE A 1 189 ? 4.047 -31.969 -16.188 1 96.06 189 ILE A N 1
ATOM 1474 C CA . ILE A 1 189 ? 5.234 -31.156 -15.922 1 96.06 189 ILE A CA 1
ATOM 1475 C C . ILE A 1 189 ? 5.02 -29.734 -16.438 1 96.06 189 ILE A C 1
ATOM 1477 O O . ILE A 1 189 ? 5.387 -28.766 -15.766 1 96.06 189 ILE A O 1
ATOM 1481 N N . PHE A 1 190 ? 4.414 -29.641 -17.531 1 95 190 PHE A N 1
ATOM 1482 C CA . PHE A 1 190 ? 4.133 -28.328 -18.109 1 95 190 PHE A CA 1
ATOM 1483 C C . PHE A 1 190 ? 3.225 -27.516 -17.203 1 95 190 PHE A C 1
ATOM 1485 O O . PHE A 1 190 ? 3.506 -26.344 -16.922 1 95 190 PHE A O 1
ATOM 1492 N N . ARG A 1 191 ? 2.182 -28.078 -16.703 1 94.06 191 ARG A N 1
ATOM 1493 C CA . ARG A 1 191 ? 1.235 -27.375 -15.836 1 94.06 191 ARG A CA 1
ATOM 1494 C C . ARG A 1 191 ? 1.887 -26.969 -14.516 1 94.06 191 ARG A C 1
ATOM 1496 O O . ARG A 1 191 ? 1.664 -25.875 -14.008 1 94.06 191 ARG A O 1
ATOM 1503 N N . LEU A 1 192 ? 2.643 -27.891 -13.969 1 95.31 192 LEU A N 1
ATOM 1504 C CA . LEU A 1 192 ? 3.357 -27.594 -12.734 1 95.31 192 LEU A CA 1
ATOM 1505 C C . LEU A 1 192 ? 4.352 -26.453 -12.945 1 95.31 192 LEU A C 1
ATOM 1507 O O . LEU A 1 192 ? 4.508 -25.594 -12.078 1 95.31 192 LEU A O 1
ATOM 1511 N N . TYR A 1 193 ? 4.98 -26.484 -14.102 1 92.94 193 TYR A N 1
ATOM 1512 C CA . TYR A 1 193 ? 5.91 -25.422 -14.469 1 92.94 193 TYR A CA 1
ATOM 1513 C C . TYR A 1 193 ? 5.195 -24.078 -14.57 1 92.94 193 TYR A C 1
ATOM 1515 O O . TYR A 1 193 ? 5.652 -23.078 -14.016 1 92.94 193 TYR A O 1
ATOM 1523 N N . GLN A 1 194 ? 4.047 -24.062 -15.203 1 90.88 194 GLN A N 1
ATOM 1524 C CA . GLN A 1 194 ? 3.26 -22.844 -15.383 1 90.88 194 GLN A CA 1
ATOM 1525 C C . GLN A 1 194 ? 2.793 -22.297 -14.039 1 90.88 194 GLN A C 1
ATOM 1527 O O . GLN A 1 194 ? 2.656 -21.078 -13.875 1 90.88 194 GLN A O 1
ATOM 1532 N N . GLN A 1 195 ? 2.707 -23.172 -13.086 1 92 195 GLN A N 1
ATOM 1533 C CA . GLN A 1 195 ? 2.205 -22.781 -11.773 1 92 195 GLN A CA 1
ATOM 1534 C C . GLN A 1 195 ? 3.348 -22.375 -10.844 1 92 195 GLN A C 1
ATOM 1536 O O . GLN A 1 195 ? 3.113 -21.953 -9.711 1 92 195 GLN A O 1
ATOM 1541 N N . GLY A 1 196 ? 4.523 -22.562 -11.281 1 92.19 196 GLY A N 1
ATOM 1542 C CA . GLY A 1 196 ? 5.68 -22.125 -10.516 1 92.19 196 GLY A CA 1
ATOM 1543 C C . GLY A 1 196 ? 6.098 -23.109 -9.445 1 92.19 196 GLY A C 1
ATOM 1544 O O . GLY A 1 196 ? 6.855 -22.781 -8.539 1 92.19 196 GLY A O 1
ATOM 1545 N N . ILE A 1 197 ? 5.668 -24.328 -9.539 1 92.62 197 ILE A N 1
ATOM 1546 C CA . ILE A 1 197 ? 5.867 -25.344 -8.516 1 92.62 197 ILE A CA 1
ATOM 1547 C C . ILE A 1 197 ? 7.352 -25.703 -8.414 1 92.62 197 ILE A C 1
ATOM 1549 O O . ILE A 1 197 ? 7.84 -26.062 -7.344 1 92.62 197 ILE A O 1
ATOM 1553 N N . PHE A 1 198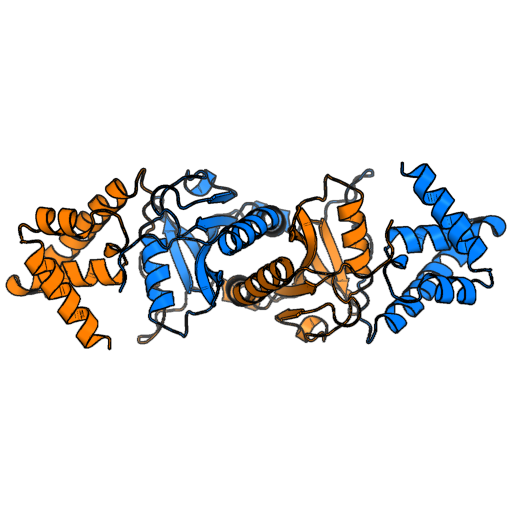 ? 8.047 -25.5 -9.438 1 92.38 198 PHE A N 1
ATOM 1554 C CA . PHE A 1 198 ? 9.445 -25.891 -9.484 1 92.38 198 PHE A CA 1
ATOM 1555 C C . PHE A 1 198 ? 10.312 -24.922 -8.688 1 92.38 198 PHE A C 1
ATOM 1557 O O . PHE A 1 198 ? 11.492 -25.188 -8.453 1 92.38 198 PHE A O 1
ATOM 1564 N N . ASN A 1 199 ? 9.695 -23.875 -8.148 1 89.44 199 ASN A N 1
ATOM 1565 C CA . ASN A 1 199 ? 10.391 -22.953 -7.254 1 89.44 199 ASN A CA 1
ATOM 1566 C C . ASN A 1 199 ? 10.5 -23.516 -5.84 1 89.44 199 ASN A C 1
ATOM 1568 O O . ASN A 1 199 ? 11.258 -23 -5.02 1 89.44 199 ASN A O 1
ATOM 1572 N N . LEU A 1 200 ? 9.75 -24.5 -5.551 1 92.38 200 LEU A N 1
ATOM 1573 C CA . LEU A 1 200 ? 9.75 -25.094 -4.219 1 92.38 200 LEU A CA 1
ATOM 1574 C C . LEU A 1 200 ? 10.914 -26.062 -4.051 1 92.38 200 LEU A C 1
ATOM 1576 O O . LEU A 1 200 ? 11.336 -26.703 -5.016 1 92.38 200 LEU A O 1
ATOM 1580 N N . LYS A 1 201 ? 11.266 -26.172 -2.787 1 88.44 201 LYS A N 1
ATOM 1581 C CA . LYS A 1 201 ? 12.336 -27.109 -2.453 1 88.44 201 LYS A CA 1
ATOM 1582 C C . LYS A 1 201 ? 11.961 -28.547 -2.828 1 88.44 201 LYS A C 1
ATOM 1584 O O . LYS A 1 201 ? 10.828 -28.969 -2.59 1 88.44 201 LYS A O 1
ATOM 1589 N N . ASP A 1 202 ? 12.859 -29.266 -3.488 1 91.44 202 ASP A N 1
ATOM 1590 C CA . ASP A 1 202 ? 12.781 -30.703 -3.791 1 91.44 202 ASP A CA 1
ATOM 1591 C C . ASP A 1 202 ? 11.664 -30.984 -4.797 1 91.44 202 ASP A C 1
ATOM 1593 O O . ASP A 1 202 ? 11.148 -32.094 -4.855 1 91.44 202 ASP A O 1
ATOM 1597 N N . ALA A 1 203 ? 11.32 -29.969 -5.473 1 94.69 203 ALA A N 1
ATOM 1598 C CA . ALA A 1 203 ? 10.219 -30.109 -6.422 1 94.69 203 ALA A CA 1
ATOM 1599 C C . ALA A 1 203 ? 10.539 -31.172 -7.469 1 94.69 203 ALA A C 1
ATOM 1601 O O . ALA A 1 203 ? 9.734 -32.094 -7.707 1 94.69 203 ALA A O 1
ATOM 1602 N N . VAL A 1 204 ? 11.758 -31.125 -8.016 1 95.44 204 VAL A N 1
ATOM 1603 C CA . VAL A 1 204 ? 12.125 -32.031 -9.109 1 95.44 204 VAL A CA 1
ATOM 1604 C C . VAL A 1 204 ? 12.102 -33.469 -8.625 1 95.44 204 VAL A C 1
ATOM 1606 O O . VAL A 1 204 ? 11.516 -34.344 -9.273 1 95.44 204 VAL A O 1
ATOM 1609 N N . ILE A 1 205 ? 12.68 -33.656 -7.48 1 96.25 205 ILE A N 1
ATOM 1610 C CA . ILE A 1 205 ? 12.766 -35.031 -6.934 1 96.25 205 ILE A CA 1
ATOM 1611 C C . ILE A 1 205 ? 11.367 -35.531 -6.613 1 96.25 205 ILE A C 1
ATOM 1613 O O . ILE A 1 205 ? 11.039 -36.688 -6.934 1 96.25 205 ILE A O 1
ATOM 1617 N N . THR A 1 206 ? 10.562 -34.75 -6.004 1 96.5 206 THR A N 1
ATOM 1618 C CA . THR A 1 206 ? 9.211 -35.125 -5.609 1 96.5 206 THR A CA 1
ATOM 1619 C C . THR A 1 206 ? 8.359 -35.438 -6.836 1 96.5 206 THR A C 1
ATOM 1621 O O . THR A 1 206 ? 7.617 -36.406 -6.855 1 96.5 206 THR A O 1
ATOM 1624 N N . ILE A 1 207 ? 8.484 -34.594 -7.852 1 96.81 207 ILE A N 1
ATOM 1625 C CA . ILE A 1 207 ? 7.715 -34.781 -9.078 1 96.81 207 ILE A CA 1
ATOM 1626 C C . ILE A 1 207 ? 8.164 -36.031 -9.805 1 96.81 207 ILE A C 1
ATOM 1628 O O . ILE A 1 207 ? 7.328 -36.812 -10.273 1 96.81 207 ILE A O 1
ATOM 1632 N N . ALA A 1 208 ? 9.445 -36.281 -9.906 1 97.44 208 ALA A N 1
ATOM 1633 C CA . ALA A 1 208 ? 9.977 -37.5 -10.531 1 97.44 208 ALA A CA 1
ATOM 1634 C C . ALA A 1 208 ? 9.422 -38.75 -9.859 1 97.44 208 ALA A C 1
ATOM 1636 O O . ALA A 1 208 ? 8.953 -39.656 -10.539 1 97.44 208 ALA A O 1
ATOM 1637 N N . ASP A 1 209 ? 9.414 -38.719 -8.578 1 97.31 209 ASP A N 1
ATOM 1638 C CA . ASP A 1 209 ? 8.922 -39.875 -7.809 1 97.31 209 ASP A CA 1
ATOM 1639 C C . ASP A 1 209 ? 7.426 -40.062 -8.039 1 97.31 209 ASP A C 1
ATOM 1641 O O . ASP A 1 209 ? 6.984 -41.219 -8.258 1 97.31 209 ASP A O 1
ATOM 1645 N N . ALA A 1 210 ? 6.727 -39.062 -7.98 1 96 210 ALA A N 1
ATOM 1646 C CA . ALA A 1 210 ? 5.277 -39.125 -8.117 1 96 210 ALA A CA 1
ATOM 1647 C C . ALA A 1 210 ? 4.883 -39.656 -9.492 1 96 210 ALA A C 1
ATOM 1649 O O . ALA A 1 210 ? 3.891 -40.375 -9.633 1 96 210 ALA A O 1
ATOM 1650 N N . LEU A 1 211 ? 5.664 -39.344 -10.508 1 95.94 211 LEU A N 1
ATOM 1651 C CA . LEU A 1 211 ? 5.32 -39.688 -11.883 1 95.94 211 LEU A CA 1
ATOM 1652 C C . LEU A 1 211 ? 6.023 -41 -12.297 1 95.94 211 LEU A C 1
ATOM 1654 O O . LEU A 1 211 ? 5.75 -41.531 -13.367 1 95.94 211 LEU A O 1
ATOM 1658 N N . GLY A 1 212 ? 6.902 -41.469 -11.484 1 96.19 212 GLY A N 1
ATOM 1659 C CA . GLY A 1 212 ? 7.641 -42.656 -11.805 1 96.19 212 GLY A CA 1
ATOM 1660 C C . GLY A 1 212 ? 8.625 -42.5 -12.945 1 96.19 212 GLY A C 1
ATOM 1661 O O . GLY A 1 212 ? 8.766 -43.375 -13.797 1 96.19 212 GLY A O 1
ATOM 1662 N N . ILE A 1 213 ? 9.164 -41.375 -13.023 1 96.62 213 ILE A N 1
ATOM 1663 C CA . ILE A 1 213 ? 10.172 -41.094 -14.047 1 96.62 213 ILE A CA 1
ATOM 1664 C C . ILE A 1 213 ? 11.453 -40.594 -13.383 1 96.62 213 ILE A C 1
ATOM 1666 O O . ILE A 1 213 ? 11.492 -40.375 -12.172 1 96.62 213 ILE A O 1
ATOM 1670 N N . SER A 1 214 ? 12.547 -40.5 -14.172 1 96.5 214 SER A N 1
ATOM 1671 C CA . SER A 1 214 ? 13.828 -40.031 -13.633 1 96.5 214 SER A CA 1
ATOM 1672 C C . SER A 1 214 ? 13.867 -38.5 -13.523 1 96.5 214 SER A C 1
ATOM 1674 O O . SER A 1 214 ? 13.148 -37.812 -14.242 1 96.5 214 SER A O 1
ATOM 1676 N N . LYS A 1 215 ? 14.75 -38.062 -12.617 1 96.69 215 LYS A N 1
ATOM 1677 C CA . LYS A 1 215 ? 15 -36.625 -12.539 1 96.69 215 LYS A CA 1
ATOM 1678 C C . LYS A 1 215 ? 15.43 -36.062 -13.891 1 96.69 215 LYS A C 1
ATOM 1680 O O . LYS A 1 215 ? 15.031 -34.969 -14.273 1 96.69 215 LYS A O 1
ATOM 1685 N N . ASN A 1 216 ? 16.156 -36.812 -14.594 1 95.81 216 ASN A N 1
ATOM 1686 C CA . ASN A 1 216 ? 16.672 -36.406 -15.898 1 95.81 216 ASN A CA 1
ATOM 1687 C C . ASN A 1 216 ? 15.531 -36.156 -16.891 1 95.81 216 ASN A C 1
ATOM 1689 O O . ASN A 1 216 ? 15.578 -35.219 -17.688 1 95.81 216 ASN A O 1
ATOM 1693 N N . THR A 1 217 ? 14.625 -37.031 -16.844 1 95.56 217 THR A N 1
ATOM 1694 C CA . THR A 1 217 ? 13.469 -36.875 -17.734 1 95.56 217 THR A CA 1
ATOM 1695 C C . THR A 1 217 ? 12.695 -35.625 -17.406 1 95.56 217 THR A C 1
ATOM 1697 O O . THR A 1 217 ? 12.242 -34.906 -18.312 1 95.56 217 THR A O 1
ATOM 1700 N N . VAL A 1 218 ? 12.547 -35.312 -16.078 1 96.19 218 VAL A N 1
ATOM 1701 C CA . VAL A 1 218 ? 11.891 -34.062 -15.664 1 96.19 218 VAL A CA 1
ATOM 1702 C C . VAL A 1 218 ? 12.648 -32.875 -16.234 1 96.19 218 VAL A C 1
ATOM 1704 O O . VAL A 1 218 ? 12.055 -32 -16.844 1 96.19 218 VAL A O 1
ATOM 1707 N N . TYR A 1 219 ? 13.969 -32.875 -16.125 1 94.44 219 TYR A N 1
ATOM 1708 C CA . TYR A 1 219 ? 14.797 -31.781 -16.609 1 94.44 219 TYR A CA 1
ATOM 1709 C C . TYR A 1 219 ? 14.703 -31.672 -18.141 1 94.44 219 TYR A C 1
ATOM 1711 O O . TYR A 1 219 ? 14.742 -30.562 -18.688 1 94.44 219 TYR A O 1
ATOM 1719 N N . LEU A 1 220 ? 14.656 -32.812 -18.75 1 93.94 220 LEU A N 1
ATOM 1720 C CA . LEU A 1 220 ? 14.516 -32.812 -20.203 1 93.94 220 LEU A CA 1
ATOM 1721 C C . LEU A 1 220 ? 13.258 -32.062 -20.625 1 93.94 220 LEU A C 1
ATOM 1723 O O . LEU A 1 220 ? 13.305 -31.188 -21.5 1 93.94 220 LEU A O 1
ATOM 1727 N N . HIS A 1 221 ? 12.164 -32.344 -19.984 1 93.19 221 HIS A N 1
ATOM 1728 C CA . HIS A 1 221 ? 10.906 -31.688 -20.312 1 93.19 221 HIS A CA 1
ATOM 1729 C C . HIS A 1 221 ? 10.977 -30.203 -20 1 93.19 221 HIS A C 1
ATOM 1731 O O . HIS A 1 221 ? 10.461 -29.375 -20.75 1 93.19 221 HIS A O 1
ATOM 1737 N N . LEU A 1 222 ? 11.594 -29.844 -18.891 1 91.81 222 LEU A N 1
ATOM 1738 C CA . LEU A 1 222 ? 11.734 -28.453 -18.484 1 91.81 222 LEU A CA 1
ATOM 1739 C C . LEU A 1 222 ? 12.555 -27.672 -19.516 1 91.81 222 LEU A C 1
ATOM 1741 O O . LEU A 1 222 ? 12.211 -26.547 -19.859 1 91.81 222 LEU A O 1
ATOM 1745 N N . ARG A 1 223 ? 13.609 -28.297 -20.016 1 90.75 223 ARG A N 1
ATOM 1746 C CA . ARG A 1 223 ? 14.469 -27.672 -21 1 90.75 223 ARG A CA 1
ATOM 1747 C C . ARG A 1 223 ? 13.711 -27.422 -22.297 1 90.75 223 ARG A C 1
ATOM 1749 O O . ARG A 1 223 ? 13.898 -26.391 -22.953 1 90.75 223 ARG A O 1
ATOM 1756 N N . ASN A 1 224 ? 12.914 -28.312 -22.609 1 89.69 224 ASN A N 1
ATOM 1757 C CA . ASN A 1 224 ? 12.125 -28.188 -23.828 1 89.69 224 ASN A CA 1
ATOM 1758 C C . ASN A 1 224 ? 11.102 -27.062 -23.703 1 89.69 224 ASN A C 1
ATOM 1760 O O . ASN A 1 224 ? 10.734 -26.438 -24.719 1 89.69 224 ASN A O 1
ATOM 1764 N N . LEU A 1 225 ? 10.586 -26.859 -22.547 1 85.81 225 LEU A N 1
ATOM 1765 C CA . LEU A 1 225 ? 9.625 -25.797 -22.312 1 85.81 225 LEU A CA 1
ATOM 1766 C C . LEU A 1 225 ? 10.297 -24.422 -22.391 1 85.81 225 LEU A C 1
ATOM 1768 O O . LEU A 1 225 ? 9.711 -23.469 -22.922 1 85.81 225 LEU A O 1
ATOM 1772 N N . GLU A 1 226 ? 11.43 -24.328 -21.844 1 78.69 226 GLU A N 1
ATOM 1773 C CA . GLU A 1 226 ? 12.156 -23.062 -21.844 1 78.69 226 GLU A CA 1
ATOM 1774 C C . GLU A 1 226 ? 12.57 -22.656 -23.25 1 78.69 226 GLU A C 1
ATOM 1776 O O . GLU A 1 226 ? 12.594 -21.484 -23.594 1 78.69 226 GLU A O 1
ATOM 1781 N N . LYS A 1 227 ? 12.852 -23.578 -24.094 1 71.69 227 LYS A N 1
ATOM 1782 C CA . LYS A 1 227 ? 13.219 -23.297 -25.484 1 71.69 227 LYS A CA 1
ATOM 1783 C C . LYS A 1 227 ? 12.023 -22.766 -26.266 1 71.69 227 LYS A C 1
ATOM 1785 O O . LYS A 1 227 ? 12.18 -21.906 -27.141 1 71.69 227 LYS A O 1
ATOM 1790 N N . THR A 1 228 ? 10.922 -23.234 -25.906 1 63.78 228 THR A N 1
ATOM 1791 C CA . THR A 1 228 ? 9.727 -22.797 -26.609 1 63.78 228 THR A CA 1
ATOM 1792 C C . THR A 1 228 ? 9.328 -21.391 -26.156 1 63.78 228 THR A C 1
ATOM 1794 O O . THR A 1 228 ? 8.75 -20.625 -26.922 1 63.78 228 THR A O 1
ATOM 1797 N N . ASN A 1 229 ? 9.609 -21.047 -24.953 1 59 229 ASN A N 1
ATOM 1798 C CA . ASN A 1 229 ? 9.211 -19.75 -24.438 1 59 229 ASN A CA 1
ATOM 1799 C C . ASN A 1 229 ? 10.258 -18.672 -24.734 1 59 229 ASN A C 1
ATOM 1801 O O . ASN A 1 229 ? 10.031 -17.484 -24.516 1 59 229 ASN A O 1
ATOM 1805 N N . ASN A 1 230 ? 11.516 -19.016 -25.125 1 49.38 230 ASN A N 1
ATOM 1806 C CA . ASN A 1 230 ? 12.484 -18.062 -25.625 1 49.38 230 ASN A CA 1
ATOM 1807 C C . ASN A 1 230 ? 12.391 -17.906 -27.141 1 49.38 230 ASN A C 1
ATOM 1809 O O . ASN A 1 230 ? 12.211 -18.891 -27.859 1 49.38 230 ASN A O 1
ATOM 1813 N N . MET B 1 1 ? 16.625 -20.984 -15.508 1 35.72 1 MET B N 1
ATOM 1814 C CA . MET B 1 1 ? 15.797 -20.203 -14.594 1 35.72 1 MET B CA 1
ATOM 1815 C C . MET B 1 1 ? 16.203 -20.453 -13.141 1 35.72 1 MET B C 1
ATOM 1817 O O . MET B 1 1 ? 16.172 -21.594 -12.672 1 35.72 1 MET B O 1
ATOM 1821 N N . PRO B 1 2 ? 17.125 -19.844 -12.641 1 42.59 2 PRO B N 1
ATOM 1822 C CA . PRO B 1 2 ? 17.562 -20.281 -11.32 1 42.59 2 PRO B CA 1
ATOM 1823 C C . PRO B 1 2 ? 16.391 -20.562 -10.375 1 42.59 2 PRO B C 1
ATOM 1825 O O . PRO B 1 2 ? 15.461 -19.766 -10.289 1 42.59 2 PRO B O 1
ATOM 1828 N N . ILE B 1 3 ? 16.047 -21.844 -10.227 1 48.19 3 ILE B N 1
ATOM 1829 C CA . ILE B 1 3 ? 15.281 -22.641 -9.281 1 48.19 3 ILE B CA 1
ATOM 1830 C C . ILE B 1 3 ? 15.789 -22.406 -7.863 1 48.19 3 ILE B C 1
ATOM 1832 O O . ILE B 1 3 ? 16.969 -22.625 -7.574 1 48.19 3 ILE B O 1
ATOM 1836 N N . GLY B 1 4 ? 15.586 -21.406 -7.309 1 53.62 4 GLY B N 1
ATOM 1837 C CA . GLY B 1 4 ? 15.93 -21.375 -5.895 1 53.62 4 GLY B CA 1
ATOM 1838 C C . GLY B 1 4 ? 15.43 -20.125 -5.191 1 53.62 4 GLY B C 1
ATOM 1839 O O . GLY B 1 4 ? 14.93 -19.203 -5.836 1 53.62 4 GLY B O 1
ATOM 1840 N N . ASN B 1 5 ? 15.398 -20.328 -3.941 1 61.38 5 ASN B N 1
ATOM 1841 C CA . ASN B 1 5 ? 15.109 -19.219 -3.037 1 61.38 5 ASN B CA 1
ATOM 1842 C C . ASN B 1 5 ? 15.93 -17.984 -3.381 1 61.38 5 ASN B C 1
ATOM 1844 O O . ASN B 1 5 ? 17.125 -18.094 -3.689 1 61.38 5 ASN B O 1
ATOM 1848 N N . LEU B 1 6 ? 15.172 -16.938 -3.758 1 79.38 6 LEU B N 1
ATOM 1849 C CA . LEU B 1 6 ? 15.836 -15.648 -3.947 1 79.38 6 LEU B CA 1
ATOM 1850 C C . LEU B 1 6 ? 16.562 -15.219 -2.676 1 79.38 6 LEU B C 1
ATOM 1852 O O . LEU B 1 6 ? 15.992 -15.273 -1.583 1 79.38 6 LEU B O 1
ATOM 1856 N N . LYS B 1 7 ? 17.906 -15.141 -2.691 1 88.69 7 LYS B N 1
ATOM 1857 C CA . LYS B 1 7 ? 18.609 -14.531 -1.567 1 88.69 7 LYS B CA 1
ATOM 1858 C C . LYS B 1 7 ? 18.375 -13.023 -1.533 1 88.69 7 LYS B C 1
ATOM 1860 O O . LYS B 1 7 ? 18.672 -12.32 -2.504 1 88.69 7 LYS B O 1
ATOM 1865 N N . LEU B 1 8 ? 17.797 -12.57 -0.452 1 95.44 8 LEU B N 1
ATOM 1866 C CA . LEU B 1 8 ? 17.516 -11.148 -0.316 1 95.44 8 LEU B CA 1
ATOM 1867 C C . LEU B 1 8 ? 18.703 -10.414 0.299 1 95.44 8 LEU B C 1
ATOM 1869 O O . LEU B 1 8 ? 19.359 -10.93 1.212 1 95.44 8 LEU B O 1
ATOM 1873 N N . THR B 1 9 ? 19.016 -9.258 -0.182 1 95.81 9 THR B N 1
ATOM 1874 C CA . THR B 1 9 ? 20.031 -8.383 0.401 1 95.81 9 THR B CA 1
ATOM 1875 C C . THR B 1 9 ? 19.484 -7.688 1.646 1 95.81 9 THR B C 1
ATOM 1877 O O . THR B 1 9 ? 18.297 -7.777 1.943 1 95.81 9 THR B O 1
ATOM 1880 N N . SER B 1 10 ? 20.375 -7.051 2.42 1 96.19 10 SER B N 1
ATOM 1881 C CA . SER B 1 10 ? 19.953 -6.254 3.564 1 96.19 10 SER B CA 1
ATOM 1882 C C . SER B 1 10 ? 18.984 -5.152 3.145 1 96.19 10 SER B C 1
ATOM 1884 O O . SER B 1 10 ? 18.031 -4.855 3.859 1 96.19 10 SER B O 1
ATOM 1886 N N . LEU B 1 11 ? 19.297 -4.574 1.966 1 96.81 11 LEU B N 1
ATOM 1887 C CA . LEU B 1 11 ? 18.422 -3.545 1.42 1 96.81 11 LEU B CA 1
ATOM 1888 C C . LEU B 1 11 ? 17.031 -4.109 1.146 1 96.81 11 LEU B C 1
ATOM 1890 O O . LEU B 1 11 ? 16.016 -3.49 1.504 1 96.81 11 LEU B O 1
ATOM 1894 N N . ASP B 1 12 ? 16.969 -5.262 0.56 1 97.94 12 ASP B N 1
ATOM 1895 C CA . ASP B 1 12 ? 15.688 -5.906 0.268 1 97.94 12 ASP B CA 1
ATOM 1896 C C . ASP B 1 12 ? 14.875 -6.117 1.543 1 97.94 12 ASP B C 1
ATOM 1898 O O . ASP B 1 12 ? 13.672 -5.848 1.571 1 97.94 12 ASP B O 1
ATOM 1902 N N . LYS B 1 13 ? 15.531 -6.602 2.537 1 98 13 LYS B N 1
ATOM 1903 C CA . LYS B 1 13 ? 14.875 -6.887 3.807 1 98 13 LYS B CA 1
ATOM 1904 C C . LYS B 1 13 ? 14.328 -5.613 4.445 1 98 13 LYS B C 1
ATOM 1906 O O . LYS B 1 13 ? 13.242 -5.621 5.027 1 98 13 LYS B O 1
ATOM 1911 N N . LYS B 1 14 ? 15.047 -4.535 4.348 1 98.19 14 LYS B N 1
ATOM 1912 C CA . LYS B 1 14 ? 14.609 -3.254 4.887 1 98.19 14 LYS B CA 1
ATOM 1913 C C . LYS B 1 14 ? 13.406 -2.717 4.113 1 98.19 14 LYS B C 1
ATOM 1915 O O . LYS B 1 14 ? 12.516 -2.1 4.695 1 98.19 14 LYS B O 1
ATOM 1920 N N . ILE B 1 15 ? 13.414 -2.949 2.836 1 98.44 15 ILE B N 1
ATOM 1921 C CA . ILE B 1 15 ? 12.273 -2.559 2.018 1 98.44 15 ILE B CA 1
ATOM 1922 C C . ILE B 1 15 ? 11.023 -3.307 2.479 1 98.44 15 ILE B C 1
ATOM 1924 O O . ILE B 1 15 ? 9.992 -2.693 2.754 1 98.44 15 ILE B O 1
ATOM 1928 N N . LEU B 1 16 ? 11.148 -4.578 2.625 1 98.62 16 LEU B N 1
ATOM 1929 C CA . LEU B 1 16 ? 10.008 -5.387 3.051 1 98.62 16 LEU B CA 1
ATOM 1930 C C . LEU B 1 16 ? 9.578 -5.012 4.465 1 98.62 16 LEU B C 1
ATOM 1932 O O . LEU B 1 16 ? 8.383 -5.016 4.773 1 98.62 16 LEU B O 1
ATOM 1936 N N . HIS B 1 17 ? 10.523 -4.715 5.281 1 98.44 17 HIS B N 1
ATOM 1937 C CA . HIS B 1 17 ? 10.211 -4.281 6.641 1 98.44 17 HIS B CA 1
ATOM 1938 C C . HIS B 1 17 ? 9.391 -2.998 6.633 1 98.44 17 HIS B C 1
ATOM 1940 O O . HIS B 1 17 ? 8.438 -2.861 7.406 1 98.44 17 HIS B O 1
ATOM 1946 N N . SER B 1 18 ? 9.727 -2.121 5.785 1 98.56 18 SER B N 1
ATOM 1947 C CA . SER B 1 18 ? 8.961 -0.885 5.645 1 98.56 18 SER B CA 1
ATOM 1948 C C . SER B 1 18 ? 7.52 -1.171 5.242 1 98.56 18 SER B C 1
ATOM 1950 O O . SER B 1 18 ? 6.586 -0.589 5.801 1 98.56 18 SER B O 1
ATOM 1952 N N . TYR B 1 19 ? 7.344 -2.088 4.324 1 98.75 19 TYR B N 1
ATOM 1953 C CA . TYR B 1 19 ? 6 -2.475 3.908 1 98.75 19 TYR B CA 1
ATOM 1954 C C . TYR B 1 19 ? 5.207 -3.035 5.082 1 98.75 19 TYR B C 1
ATOM 1956 O O . TYR B 1 19 ? 4.031 -2.709 5.258 1 98.75 19 TYR B O 1
ATOM 1964 N N . CYS B 1 20 ? 5.836 -3.846 5.887 1 98.44 20 CYS B N 1
ATOM 1965 C CA . CYS B 1 20 ? 5.156 -4.43 7.035 1 98.44 20 CYS B CA 1
ATOM 1966 C C . CYS B 1 20 ? 4.566 -3.346 7.93 1 98.44 20 CYS B C 1
ATOM 1968 O O . CYS B 1 20 ? 3.457 -3.494 8.445 1 98.44 20 CYS B O 1
ATOM 1970 N N . GLN B 1 21 ? 5.246 -2.311 8.031 1 97.12 21 GLN B N 1
ATOM 1971 C CA . GLN B 1 21 ? 4.832 -1.239 8.93 1 97.12 21 GLN B CA 1
ATOM 1972 C C . GLN B 1 21 ? 3.691 -0.424 8.328 1 97.12 21 GLN B C 1
ATOM 1974 O O . GLN B 1 21 ? 2.883 0.156 9.055 1 97.12 21 GLN B O 1
ATOM 1979 N N . THR B 1 22 ? 3.596 -0.414 7.059 1 98.25 22 THR B N 1
ATOM 1980 C CA . THR B 1 22 ? 2.631 0.423 6.355 1 98.25 22 THR B CA 1
ATOM 1981 C C . THR B 1 22 ? 1.297 -0.302 6.199 1 98.25 22 THR B C 1
ATOM 1983 O O . THR B 1 22 ? 0.24 0.332 6.172 1 98.25 22 THR B O 1
ATOM 1986 N N . LEU B 1 23 ? 1.323 -1.596 6.238 1 98.69 23 LEU B N 1
ATOM 1987 C CA . LEU B 1 23 ? 0.162 -2.387 5.848 1 98.69 23 LEU B CA 1
ATOM 1988 C C . LEU B 1 23 ? -0.926 -2.322 6.914 1 98.69 23 LEU B C 1
ATOM 1990 O O . LEU B 1 23 ? -2.111 -2.459 6.605 1 98.69 23 LEU B O 1
ATOM 1994 N N . ASP B 1 24 ? -0.537 -2.053 8.172 1 97.62 24 ASP B N 1
ATOM 1995 C CA . ASP B 1 24 ? -1.55 -1.884 9.211 1 97.62 24 ASP B CA 1
ATOM 1996 C C . ASP B 1 24 ? -2.443 -0.681 8.914 1 97.62 24 ASP B C 1
ATOM 1998 O O . ASP B 1 24 ? -3.664 -0.757 9.062 1 97.62 24 ASP B O 1
ATOM 2002 N N . GLY B 1 25 ? -1.791 0.404 8.523 1 97.88 25 GLY B N 1
ATOM 2003 C CA . GLY B 1 25 ? -2.564 1.579 8.156 1 97.88 25 GLY B CA 1
ATOM 2004 C C . GLY B 1 25 ? -3.508 1.331 6.996 1 97.88 25 GLY B C 1
ATOM 2005 O O . GLY B 1 25 ? -4.664 1.764 7.023 1 97.88 25 GLY B O 1
ATOM 2006 N N . LEU B 1 26 ? -3.021 0.621 5.996 1 98.44 26 LEU B N 1
ATOM 2007 C CA . LEU B 1 26 ? -3.846 0.307 4.836 1 98.44 26 LEU B CA 1
ATOM 2008 C C . LEU B 1 26 ? -5.043 -0.546 5.234 1 98.44 26 LEU B C 1
ATOM 2010 O O . LEU B 1 26 ? -6.172 -0.28 4.812 1 98.44 26 LEU B O 1
ATOM 2014 N N . SER B 1 27 ? -4.781 -1.525 6.039 1 98 27 SER B N 1
ATOM 2015 C CA . SER B 1 27 ? -5.844 -2.416 6.488 1 98 27 SER B CA 1
ATOM 2016 C C . SER B 1 27 ? -6.898 -1.658 7.289 1 98 27 SER B C 1
ATOM 2018 O O . SER B 1 27 ? -8.102 -1.854 7.09 1 98 27 SER B O 1
ATOM 2020 N N . ASN B 1 28 ? -6.441 -0.809 8.195 1 96.25 28 ASN B N 1
ATOM 2021 C CA . ASN B 1 28 ? -7.379 -0.004 8.969 1 96.25 28 ASN B CA 1
ATOM 2022 C C . ASN B 1 28 ? -8.273 0.843 8.07 1 96.25 28 ASN B C 1
ATOM 2024 O O . ASN B 1 28 ? -9.469 0.988 8.336 1 96.25 28 ASN B O 1
ATOM 2028 N N . TYR B 1 29 ? -7.699 1.324 7.062 1 96.88 29 TYR B N 1
ATOM 2029 C CA . TYR B 1 29 ? -8.398 2.213 6.145 1 96.88 29 TYR B CA 1
ATOM 2030 C C . TYR B 1 29 ? -9.422 1.442 5.316 1 96.88 29 TYR B C 1
ATOM 2032 O O . TYR B 1 29 ? -10.555 1.901 5.129 1 96.88 29 TYR B O 1
ATOM 2040 N N . LEU B 1 30 ? -9.039 0.275 4.816 1 96.62 30 LEU B N 1
ATOM 2041 C CA . LEU B 1 30 ? -9.883 -0.487 3.902 1 96.62 30 LEU B CA 1
ATOM 2042 C C . LEU B 1 30 ? -10.984 -1.223 4.66 1 96.62 30 LEU B C 1
ATOM 2044 O O . LEU B 1 30 ? -12.086 -1.401 4.141 1 96.62 30 LEU B O 1
ATOM 2048 N N . GLY B 1 31 ? -10.641 -1.698 5.855 1 95.06 31 GLY B N 1
ATOM 2049 C CA . GLY B 1 31 ? -11.648 -2.348 6.672 1 95.06 31 GLY B CA 1
ATOM 2050 C C . GLY B 1 31 ? -11.445 -3.846 6.793 1 95.06 31 GLY B C 1
ATOM 2051 O O . GLY B 1 31 ? -10.602 -4.422 6.105 1 95.06 31 GLY B O 1
ATOM 2052 N N . ASN B 1 32 ? -12.297 -4.441 7.535 1 94.94 32 ASN B N 1
ATOM 2053 C CA . ASN B 1 32 ? -12.102 -5.82 7.969 1 94.94 32 ASN B CA 1
ATOM 2054 C C . ASN B 1 32 ? -12.484 -6.812 6.871 1 94.94 32 ASN B C 1
ATOM 2056 O O . ASN B 1 32 ? -12.164 -8 6.961 1 94.94 32 ASN B O 1
ATOM 2060 N N . GLY B 1 33 ? -13.133 -6.375 5.887 1 95.19 33 GLY B N 1
ATOM 2061 C CA . GLY B 1 33 ? -13.469 -7.25 4.773 1 95.19 33 GLY B CA 1
ATOM 2062 C C . GLY B 1 33 ? -12.273 -7.621 3.922 1 95.19 33 GLY B C 1
ATOM 2063 O O . GLY B 1 33 ? -12.352 -8.523 3.088 1 95.19 33 GLY B O 1
ATOM 2064 N N . TYR B 1 34 ? -11.18 -6.949 4.172 1 96.94 34 TYR B N 1
ATOM 2065 C CA . TYR B 1 34 ? -9.961 -7.195 3.408 1 96.94 34 TYR B CA 1
ATOM 2066 C C . TYR B 1 34 ? -8.977 -8.039 4.211 1 96.94 34 TYR B C 1
ATOM 2068 O O . TYR B 1 34 ? -8.773 -7.793 5.402 1 96.94 34 TYR B O 1
ATOM 2076 N N . GLU B 1 35 ? -8.422 -9.031 3.609 1 97.88 35 GLU B N 1
ATOM 2077 C CA . GLU B 1 35 ? -7.242 -9.727 4.102 1 97.88 35 GLU B CA 1
ATOM 2078 C C . GLU B 1 35 ? -5.996 -9.32 3.324 1 97.88 35 GLU B C 1
ATOM 2080 O O . GLU B 1 35 ? -6.012 -9.281 2.092 1 97.88 35 GLU B O 1
ATOM 2085 N N . ILE B 1 36 ? -4.949 -9 4.062 1 98.69 36 ILE B N 1
ATOM 2086 C CA . ILE B 1 36 ? -3.707 -8.555 3.436 1 98.69 36 ILE B CA 1
ATOM 2087 C C . ILE B 1 36 ? -2.553 -9.445 3.891 1 98.69 36 ILE B C 1
ATOM 2089 O O . ILE B 1 36 ? -2.361 -9.656 5.09 1 98.69 36 ILE B O 1
ATOM 2093 N N . VAL B 1 37 ? -1.821 -9.953 2.961 1 98.62 37 VAL B N 1
ATOM 2094 C CA . VAL B 1 37 ? -0.661 -10.789 3.254 1 98.62 37 VAL B CA 1
ATOM 2095 C C . VAL B 1 37 ? 0.543 -10.305 2.451 1 98.62 37 VAL B C 1
ATOM 2097 O O . VAL B 1 37 ? 0.437 -10.055 1.246 1 98.62 37 VAL B O 1
ATOM 2100 N N . LEU B 1 38 ? 1.648 -10.094 3.092 1 98.88 38 LEU B N 1
ATOM 2101 C CA . LEU B 1 38 ? 2.916 -9.82 2.424 1 98.88 38 LEU B CA 1
ATOM 2102 C C . LEU B 1 38 ? 3.844 -11.023 2.496 1 98.88 38 LEU B C 1
ATOM 2104 O O . LEU B 1 38 ? 4.168 -11.5 3.588 1 98.88 38 LEU B O 1
ATOM 2108 N N . HIS B 1 39 ? 4.23 -11.484 1.348 1 98.19 39 HIS B N 1
ATOM 2109 C CA . HIS B 1 39 ? 5.16 -12.609 1.263 1 98.19 39 HIS B CA 1
ATOM 2110 C C . HIS B 1 39 ? 6.57 -12.133 0.934 1 98.19 39 HIS B C 1
ATOM 2112 O O . HIS B 1 39 ? 6.758 -11.312 0.031 1 98.19 39 HIS B O 1
ATOM 2118 N N . SER B 1 40 ? 7.555 -12.633 1.654 1 98.06 40 SER B N 1
ATOM 2119 C CA . SER B 1 40 ? 8.953 -12.586 1.233 1 98.06 40 SER B CA 1
ATOM 2120 C C . SER B 1 40 ? 9.305 -13.781 0.355 1 98.06 40 SER B C 1
ATOM 2122 O O . SER B 1 40 ? 8.953 -14.914 0.672 1 98.06 40 SER B O 1
ATOM 2124 N N . LEU B 1 41 ? 10.008 -13.508 -0.714 1 96.31 41 LEU B N 1
ATOM 2125 C CA . LEU B 1 41 ? 10.359 -14.602 -1.616 1 96.31 41 LEU B CA 1
ATOM 2126 C C . LEU B 1 41 ? 11.688 -15.227 -1.215 1 96.31 41 LEU B C 1
ATOM 2128 O O . LEU B 1 41 ? 12.234 -16.062 -1.946 1 96.31 41 LEU B O 1
ATOM 2132 N N . GLU B 1 42 ? 12.18 -14.844 -0.071 1 94.81 42 GLU B N 1
ATOM 2133 C CA . GLU B 1 42 ? 13.438 -15.391 0.435 1 94.81 42 GLU B CA 1
ATOM 2134 C C . GLU B 1 42 ? 13.266 -16.844 0.879 1 94.81 42 GLU B C 1
ATOM 2136 O O . GLU B 1 42 ? 14.18 -17.656 0.731 1 94.81 42 GLU B O 1
ATOM 2141 N N . ASP B 1 43 ? 12.164 -17.109 1.498 1 93.69 43 ASP B N 1
ATOM 2142 C CA . ASP B 1 43 ? 11.891 -18.438 2.064 1 93.69 43 ASP B CA 1
ATOM 2143 C C . ASP B 1 43 ? 10.43 -18.828 1.849 1 93.69 43 ASP B C 1
ATOM 2145 O O . ASP B 1 43 ? 9.555 -18.438 2.629 1 93.69 43 ASP B O 1
ATOM 2149 N N . TYR B 1 44 ? 10.141 -19.719 1.01 1 93.44 44 TYR B N 1
ATOM 2150 C CA . TYR B 1 44 ? 8.781 -20.094 0.626 1 93.44 44 TYR B CA 1
ATOM 2151 C C . TYR B 1 44 ? 8.094 -20.875 1.747 1 93.44 44 TYR B C 1
ATOM 2153 O O . TYR B 1 44 ? 6.863 -20.922 1.808 1 93.44 44 TYR B O 1
ATOM 2161 N N . GLU B 1 45 ? 8.883 -21.516 2.631 1 93.69 45 GLU B N 1
ATOM 2162 C CA . GLU B 1 45 ? 8.336 -22.266 3.762 1 93.69 45 GLU B CA 1
ATOM 2163 C C . GLU B 1 45 ? 7.793 -21.328 4.836 1 93.69 45 GLU B C 1
ATOM 2165 O O . GLU B 1 45 ? 6.902 -21.703 5.598 1 93.69 45 GLU B O 1
ATOM 2170 N N . HIS B 1 46 ? 8.414 -20.219 4.914 1 95.62 46 HIS B N 1
ATOM 2171 C CA . HIS B 1 46 ? 8.008 -19.172 5.84 1 95.62 46 HIS B CA 1
ATOM 2172 C C . HIS B 1 46 ? 7.875 -17.828 5.133 1 95.62 46 HIS B C 1
ATOM 2174 O O . HIS B 1 46 ? 8.445 -16.828 5.578 1 95.62 46 HIS B O 1
ATOM 2180 N N . SER B 1 47 ? 7.016 -17.859 4.102 1 96.62 47 SER B N 1
ATOM 2181 C CA . SER B 1 47 ? 7.016 -16.734 3.176 1 96.62 47 SER B CA 1
ATOM 2182 C C . SER B 1 47 ? 6.152 -15.594 3.695 1 96.62 47 SER B C 1
ATOM 2184 O O . SER B 1 47 ? 6.441 -14.422 3.438 1 96.62 47 SER B O 1
ATOM 2186 N N . ALA B 1 48 ? 5.039 -15.883 4.422 1 98 48 ALA B N 1
ATOM 2187 C CA . ALA B 1 48 ? 4.16 -14.828 4.918 1 98 48 ALA B CA 1
ATOM 2188 C C . ALA B 1 48 ? 4.816 -14.062 6.059 1 98 48 ALA B C 1
ATOM 2190 O O . ALA B 1 48 ? 4.922 -14.562 7.18 1 98 48 ALA B O 1
ATOM 2191 N N . ILE B 1 49 ? 5.191 -12.867 5.82 1 98.5 49 ILE B N 1
ATOM 2192 C CA . ILE B 1 49 ? 5.926 -12.125 6.84 1 98.5 49 ILE B CA 1
ATOM 2193 C C . ILE B 1 49 ? 5.004 -11.094 7.492 1 98.5 49 ILE B C 1
ATOM 2195 O O . ILE B 1 49 ? 5.336 -10.531 8.539 1 98.5 49 ILE B O 1
ATOM 2199 N N . LYS B 1 50 ? 3.924 -10.766 6.922 1 98.69 50 LYS B N 1
ATOM 2200 C CA . LYS B 1 50 ? 2.852 -9.953 7.484 1 98.69 50 LYS B CA 1
ATOM 2201 C C . LYS B 1 50 ? 1.481 -10.492 7.09 1 98.69 50 LYS B C 1
ATOM 2203 O O . LYS B 1 50 ? 1.242 -10.797 5.918 1 98.69 50 LYS B O 1
ATOM 2208 N N . VAL B 1 51 ? 0.64 -10.734 8.062 1 98.5 51 VAL B N 1
ATOM 2209 C CA . VAL B 1 51 ? -0.716 -11.211 7.82 1 98.5 51 VAL B CA 1
ATOM 2210 C C . VAL B 1 51 ? -1.711 -10.375 8.617 1 98.5 51 VAL B C 1
ATOM 2212 O O . VAL B 1 51 ? -1.616 -10.289 9.844 1 98.5 51 VAL B O 1
ATOM 2215 N N . ILE B 1 52 ? -2.564 -9.758 7.945 1 98.31 52 ILE B N 1
ATOM 2216 C CA . ILE B 1 52 ? -3.619 -8.977 8.578 1 98.31 52 ILE B CA 1
ATOM 2217 C C . ILE B 1 52 ? -4.984 -9.57 8.227 1 98.31 52 ILE B C 1
ATOM 2219 O O . ILE B 1 52 ? -5.254 -9.867 7.062 1 98.31 52 ILE B O 1
ATOM 2223 N N . ASN B 1 53 ? -5.828 -9.75 9.242 1 96.81 53 ASN B N 1
ATOM 2224 C CA . ASN B 1 53 ? -7.137 -10.383 9.117 1 96.81 53 ASN B CA 1
ATOM 2225 C C . ASN B 1 53 ? -7.023 -11.812 8.586 1 96.81 53 ASN B C 1
ATOM 2227 O O . ASN B 1 53 ? -7.805 -12.227 7.734 1 96.81 53 ASN B O 1
ATOM 2231 N N . GLY B 1 54 ? -6.051 -12.508 9.109 1 95.25 54 GLY B N 1
ATOM 2232 C CA . GLY B 1 54 ? -5.785 -13.883 8.711 1 95.25 54 GLY B CA 1
ATOM 2233 C C . GLY B 1 54 ? -6.895 -14.836 9.094 1 95.25 54 GLY B C 1
ATOM 2234 O O . GLY B 1 54 ? -6.914 -15.984 8.641 1 95.25 54 GLY B O 1
ATOM 2235 N N . TYR B 1 55 ? -7.82 -14.375 9.945 1 92.12 55 TYR B N 1
ATOM 2236 C CA . TYR B 1 55 ? -8.906 -15.234 10.398 1 92.12 55 TYR B CA 1
ATOM 2237 C C . TYR B 1 55 ? -9.781 -15.672 9.234 1 92.12 55 TYR B C 1
ATOM 2239 O O . TYR B 1 55 ? -10.492 -16.672 9.328 1 92.12 55 TYR B O 1
ATOM 2247 N N . HIS B 1 56 ? -9.734 -15.062 8.109 1 89.88 56 HIS B N 1
ATOM 2248 C CA . HIS B 1 56 ? -10.5 -15.453 6.93 1 89.88 56 HIS B CA 1
ATOM 2249 C C . HIS B 1 56 ? -9.992 -16.766 6.352 1 89.88 56 HIS B C 1
ATOM 2251 O O . HIS B 1 56 ? -10.773 -17.578 5.852 1 89.88 56 HIS B O 1
ATOM 2257 N N . THR B 1 57 ? -8.664 -17 6.438 1 89.94 57 THR B N 1
ATOM 2258 C CA . THR B 1 57 ? -8.055 -18.172 5.824 1 89.94 57 THR B CA 1
ATOM 2259 C C . THR B 1 57 ? -7.41 -19.062 6.879 1 89.94 57 THR B C 1
ATOM 2261 O O . THR B 1 57 ? -7.035 -20.203 6.59 1 89.94 57 THR B O 1
ATOM 2264 N N . GLY B 1 58 ? -7.242 -18.484 8.062 1 90.56 58 GLY B N 1
ATOM 2265 C CA . GLY B 1 58 ? -6.52 -19.203 9.102 1 90.56 58 GLY B CA 1
ATOM 2266 C C . GLY B 1 58 ? -5.016 -19.031 9.008 1 90.56 58 GLY B C 1
ATOM 2267 O O . GLY B 1 58 ? -4.266 -19.734 9.695 1 90.56 58 GLY B O 1
ATOM 2268 N N . ARG B 1 59 ? -4.547 -18.188 8.211 1 91.88 59 ARG B N 1
ATOM 2269 C CA . ARG B 1 59 ? -3.109 -17.984 8.047 1 91.88 59 ARG B CA 1
ATOM 2270 C C . ARG B 1 59 ? -2.551 -17.109 9.164 1 91.88 59 ARG B C 1
ATOM 2272 O O . ARG B 1 59 ? -3.262 -16.266 9.711 1 91.88 59 ARG B O 1
ATOM 2279 N N . ALA B 1 60 ? -1.256 -17.391 9.5 1 95.56 60 ALA B N 1
ATOM 2280 C CA . ALA B 1 60 ? -0.455 -16.578 10.414 1 95.56 60 ALA B CA 1
ATOM 2281 C C . ALA B 1 60 ? 0.908 -16.266 9.805 1 95.56 60 ALA B C 1
ATOM 2283 O O . ALA B 1 60 ? 1.32 -16.875 8.82 1 95.56 60 ALA B O 1
ATOM 2284 N N . GLU B 1 61 ? 1.543 -15.227 10.336 1 97.44 61 GLU B N 1
ATOM 2285 C CA . GLU B 1 61 ? 2.908 -14.945 9.906 1 97.44 61 GLU B CA 1
ATOM 2286 C C . GLU B 1 61 ? 3.791 -16.188 10.031 1 97.44 61 GLU B C 1
ATOM 2288 O O . GLU B 1 61 ? 3.697 -16.922 11.008 1 97.44 61 GLU B O 1
ATOM 2293 N N . GLY B 1 62 ? 4.535 -16.406 9.039 1 96.44 62 GLY B N 1
ATOM 2294 C CA . GLY B 1 62 ? 5.348 -17.625 8.984 1 96.44 62 GLY B CA 1
ATOM 2295 C C . GLY B 1 62 ? 4.742 -18.703 8.109 1 96.44 62 GLY B C 1
ATOM 2296 O O . GLY B 1 62 ? 5.398 -19.703 7.812 1 96.44 62 GLY B O 1
ATOM 2297 N N . ALA B 1 63 ? 3.475 -18.562 7.723 1 95.56 63 ALA B N 1
ATOM 2298 C CA . ALA B 1 63 ? 2.832 -19.531 6.844 1 95.56 63 ALA B CA 1
ATOM 2299 C C . ALA B 1 63 ? 3.576 -19.656 5.52 1 95.56 63 ALA B C 1
ATOM 2301 O O . ALA B 1 63 ? 4.215 -18.703 5.07 1 95.56 63 ALA B O 1
ATOM 2302 N N . PRO B 1 64 ? 3.514 -20.844 4.887 1 95 64 PRO B N 1
ATOM 2303 C CA . PRO B 1 64 ? 4.156 -21.016 3.582 1 95 64 PRO B CA 1
ATOM 2304 C C . PRO B 1 64 ? 3.416 -20.297 2.457 1 95 64 PRO B C 1
ATOM 2306 O O . PRO B 1 64 ? 2.277 -19.859 2.641 1 95 64 PRO B O 1
ATOM 2309 N N . ILE B 1 65 ? 4.082 -20.172 1.354 1 95.31 65 ILE B N 1
ATOM 2310 C CA . ILE B 1 65 ? 3.467 -19.609 0.155 1 95.31 65 ILE B CA 1
ATOM 2311 C C . ILE B 1 65 ? 2.375 -20.547 -0.354 1 95.31 65 ILE B C 1
ATOM 2313 O O . ILE B 1 65 ? 2.361 -21.734 -0.014 1 95.31 65 ILE B O 1
ATOM 2317 N N . THR B 1 66 ? 1.471 -20.031 -1.057 1 94.06 66 THR B N 1
ATOM 2318 C CA . THR B 1 66 ? 0.377 -20.828 -1.601 1 94.06 66 THR B CA 1
ATOM 2319 C C . THR B 1 66 ? 0.625 -21.156 -3.07 1 94.06 66 THR B C 1
ATOM 2321 O O . THR B 1 66 ? 1.493 -20.562 -3.707 1 94.06 66 THR B O 1
ATOM 2324 N N . ASP B 1 67 ? -0.088 -22.141 -3.594 1 91.38 67 ASP B N 1
ATOM 2325 C CA . ASP B 1 67 ? -0.041 -22.469 -5.016 1 91.38 67 ASP B CA 1
ATOM 2326 C C . ASP B 1 67 ? -0.455 -21.281 -5.875 1 91.38 67 ASP B C 1
ATOM 2328 O O . ASP B 1 67 ? 0.182 -20.984 -6.887 1 91.38 67 ASP B O 1
ATOM 2332 N N . LEU B 1 68 ? -1.485 -20.594 -5.43 1 92.38 68 LEU B N 1
ATOM 2333 C CA . LEU B 1 68 ? -1.994 -19.469 -6.199 1 92.38 68 LEU B CA 1
ATOM 2334 C C . LEU B 1 68 ? -0.984 -18.328 -6.223 1 92.38 68 LEU B C 1
ATOM 2336 O O . LEU B 1 68 ? -0.761 -17.719 -7.27 1 92.38 68 LEU B O 1
ATOM 2340 N N . ALA B 1 69 ? -0.361 -18.016 -5.109 1 94.62 69 ALA B N 1
ATOM 2341 C CA . ALA B 1 69 ? 0.666 -16.984 -5.07 1 94.62 69 ALA B CA 1
ATOM 2342 C C . ALA B 1 69 ? 1.816 -17.312 -6.016 1 94.62 69 ALA B C 1
ATOM 2344 O O . ALA B 1 69 ? 2.32 -16.438 -6.719 1 94.62 69 ALA B O 1
ATOM 2345 N N . LEU B 1 70 ? 2.209 -18.562 -6.031 1 94.06 70 LEU B N 1
ATOM 2346 C CA . LEU B 1 70 ? 3.271 -19 -6.93 1 94.06 70 LEU B CA 1
ATOM 2347 C C . LEU B 1 70 ? 2.85 -18.844 -8.383 1 94.06 70 LEU B C 1
ATOM 2349 O O . LEU B 1 70 ? 3.631 -18.375 -9.219 1 94.06 70 LEU B O 1
ATOM 2353 N N . LYS B 1 71 ? 1.696 -19.281 -8.633 1 92.38 71 LYS B N 1
ATOM 2354 C CA . LYS B 1 71 ? 1.169 -19.156 -9.992 1 92.38 71 LYS B CA 1
ATOM 2355 C C . LYS B 1 71 ? 1.15 -17.703 -10.445 1 92.38 71 LYS B C 1
ATOM 2357 O O . LYS B 1 71 ? 1.556 -17.391 -11.562 1 92.38 71 LYS B O 1
ATOM 2362 N N . MET B 1 72 ? 0.676 -16.812 -9.594 1 94.19 72 MET B N 1
ATOM 2363 C CA . MET B 1 72 ? 0.625 -15.383 -9.93 1 94.19 72 MET B CA 1
ATOM 2364 C C . MET B 1 72 ? 2.027 -14.828 -10.141 1 94.19 72 MET B C 1
ATOM 2366 O O . MET B 1 72 ? 2.25 -14.023 -11.047 1 94.19 72 MET B O 1
ATOM 2370 N N . LEU B 1 73 ? 2.955 -15.234 -9.312 1 95.06 73 LEU B N 1
ATOM 2371 C CA . LEU B 1 73 ? 4.34 -14.812 -9.469 1 95.06 73 LEU B CA 1
ATOM 2372 C C . LEU B 1 73 ? 4.863 -15.172 -10.859 1 95.06 73 LEU B C 1
ATOM 2374 O O . LEU B 1 73 ? 5.48 -14.344 -11.531 1 95.06 73 LEU B O 1
ATOM 2378 N N . GLU B 1 74 ? 4.559 -16.344 -11.289 1 92.69 74 GLU B N 1
ATOM 2379 C CA . GLU B 1 74 ? 5.02 -16.781 -12.594 1 92.69 74 GLU B CA 1
ATOM 2380 C C . GLU B 1 74 ? 4.344 -16 -13.719 1 92.69 74 GLU B C 1
ATOM 2382 O O . GLU B 1 74 ? 4.992 -15.641 -14.703 1 92.69 74 GLU B O 1
ATOM 2387 N N . GLN B 1 75 ? 3.084 -15.773 -13.555 1 91.56 75 GLN B N 1
ATOM 2388 C CA . GLN B 1 75 ? 2.373 -14.977 -14.547 1 91.56 75 GLN B CA 1
ATOM 2389 C C . GLN B 1 75 ? 2.979 -13.578 -14.664 1 91.56 75 GLN B C 1
ATOM 2391 O O . GLN B 1 75 ? 3.127 -13.047 -15.773 1 91.56 75 GLN B O 1
ATOM 2396 N N . ILE B 1 76 ? 3.314 -13.047 -13.555 1 93.88 76 ILE B N 1
ATOM 2397 C CA . ILE B 1 76 ? 3.904 -11.711 -13.523 1 93.88 76 ILE B CA 1
ATOM 2398 C C . ILE B 1 76 ? 5.273 -11.734 -14.203 1 93.88 76 ILE B C 1
ATOM 2400 O O . ILE B 1 76 ? 5.602 -10.836 -14.984 1 93.88 76 ILE B O 1
ATOM 2404 N N . ARG B 1 77 ? 6.023 -12.75 -13.984 1 92.38 77 ARG B N 1
ATOM 2405 C CA . ARG B 1 77 ? 7.367 -12.867 -14.539 1 92.38 77 ARG B CA 1
ATOM 2406 C C . ARG B 1 77 ? 7.312 -13.062 -16.047 1 92.38 77 ARG B C 1
ATOM 2408 O O . ARG B 1 77 ? 8.172 -12.57 -16.781 1 92.38 77 ARG B O 1
ATOM 2415 N N . ARG B 1 78 ? 6.332 -13.719 -16.469 1 89.75 78 ARG B N 1
ATOM 2416 C CA . ARG B 1 78 ? 6.289 -14.148 -17.875 1 89.75 78 ARG B CA 1
ATOM 2417 C C . ARG B 1 78 ? 5.633 -13.094 -18.75 1 89.75 78 ARG B C 1
ATOM 2419 O O . ARG B 1 78 ? 5.891 -13.047 -19.953 1 89.75 78 ARG B O 1
ATOM 2426 N N . ASN B 1 79 ? 4.754 -12.344 -18.188 1 90.75 79 ASN B N 1
ATOM 2427 C CA . ASN B 1 79 ? 3.98 -11.383 -18.969 1 90.75 79 ASN B CA 1
ATOM 2428 C C . ASN B 1 79 ? 4.191 -9.961 -18.469 1 90.75 79 ASN B C 1
ATOM 2430 O O . ASN B 1 79 ? 3.705 -9.586 -17.406 1 90.75 79 ASN B O 1
ATOM 2434 N N . GLU B 1 80 ? 4.691 -9.117 -19.297 1 87.88 80 GLU B N 1
ATOM 2435 C CA . GLU B 1 80 ? 4.992 -7.734 -18.938 1 87.88 80 GLU B CA 1
ATOM 2436 C C . GLU B 1 80 ? 3.717 -6.953 -18.641 1 87.88 80 GLU B C 1
ATOM 2438 O O . GLU B 1 80 ? 3.742 -5.988 -17.875 1 87.88 80 GLU B O 1
ATOM 2443 N N . GLU B 1 81 ? 2.66 -7.316 -19.234 1 89.56 81 GLU B N 1
ATOM 2444 C CA . GLU B 1 81 ? 1.388 -6.648 -18.984 1 89.56 81 GLU B CA 1
ATOM 2445 C C . GLU B 1 81 ? 0.968 -6.797 -17.516 1 89.56 81 GLU B C 1
ATOM 2447 O O . GLU B 1 81 ? 0.157 -6.016 -17.016 1 89.56 81 GLU B O 1
ATOM 2452 N N . ASN B 1 82 ? 1.608 -7.73 -16.844 1 91.62 82 ASN B N 1
ATOM 2453 C CA . ASN B 1 82 ? 1.253 -8.016 -15.461 1 91.62 82 ASN B CA 1
ATOM 2454 C C . ASN B 1 82 ? 2.268 -7.418 -14.492 1 91.62 82 ASN B C 1
ATOM 2456 O O . ASN B 1 82 ? 2.27 -7.754 -13.305 1 91.62 82 ASN B O 1
ATOM 2460 N N . ASP B 1 83 ? 3.037 -6.52 -14.953 1 93.56 83 ASP B N 1
ATOM 2461 C CA . ASP B 1 83 ? 4.145 -5.996 -14.164 1 93.56 83 ASP B CA 1
ATOM 2462 C C . ASP B 1 83 ? 3.637 -5.309 -12.898 1 93.56 83 ASP B C 1
ATOM 2464 O O . ASP B 1 83 ? 4.363 -5.207 -11.906 1 93.56 83 ASP B O 1
ATOM 2468 N N . HIS B 1 84 ? 2.41 -4.84 -12.906 1 95 84 HIS B N 1
ATOM 2469 C CA . HIS B 1 84 ? 1.863 -4.129 -11.758 1 95 84 HIS B CA 1
ATOM 2470 C C . HIS B 1 84 ? 0.992 -5.047 -10.906 1 95 84 HIS B C 1
ATOM 2472 O O . HIS B 1 84 ? 0.364 -4.598 -9.945 1 95 84 HIS B O 1
ATOM 2478 N N . GLY B 1 85 ? 0.978 -6.281 -11.305 1 95.94 85 GLY B N 1
ATOM 2479 C CA . GLY B 1 85 ? 0.198 -7.238 -10.539 1 95.94 85 GLY B CA 1
ATOM 2480 C C . GLY B 1 85 ? -0.942 -7.852 -11.328 1 95.94 85 GLY B C 1
ATOM 2481 O O . GLY B 1 85 ? -1.153 -7.504 -12.492 1 95.94 85 GLY B O 1
ATOM 2482 N N . VAL B 1 86 ? -1.581 -8.758 -10.75 1 95.12 86 VAL B N 1
ATOM 2483 C CA . VAL B 1 86 ? -2.693 -9.484 -11.359 1 95.12 86 VAL B CA 1
ATOM 2484 C C . VAL B 1 86 ? -3.92 -9.398 -10.453 1 95.12 86 VAL B C 1
ATOM 2486 O O . VAL B 1 86 ? -3.82 -9.609 -9.242 1 95.12 86 VAL B O 1
ATOM 2489 N N . ILE B 1 87 ? -5.031 -9.016 -11.023 1 94.88 87 ILE B N 1
ATOM 2490 C CA . ILE B 1 87 ? -6.32 -9.031 -10.344 1 94.88 87 ILE B CA 1
ATOM 2491 C C . ILE B 1 87 ? -7.113 -10.266 -10.773 1 94.88 87 ILE B C 1
ATOM 2493 O O . ILE B 1 87 ? -7.137 -10.617 -11.953 1 94.88 87 ILE B O 1
ATOM 2497 N N . TYR B 1 88 ? -7.695 -10.898 -9.836 1 91.81 88 TYR B N 1
ATOM 2498 C CA . TYR B 1 88 ? -8.43 -12.109 -10.172 1 91.81 88 TYR B CA 1
ATOM 2499 C C . TYR B 1 88 ? -9.57 -12.352 -9.188 1 91.81 88 TYR B C 1
ATOM 2501 O O . TYR B 1 88 ? -9.578 -11.797 -8.086 1 91.81 88 TYR B O 1
ATOM 2509 N N . PHE B 1 89 ? -10.531 -13.109 -9.656 1 90.5 89 PHE B N 1
ATOM 2510 C CA . PHE B 1 89 ? -11.672 -13.531 -8.852 1 90.5 89 PHE B CA 1
ATOM 2511 C C . PHE B 1 89 ? -11.586 -15.023 -8.539 1 90.5 89 PHE B C 1
ATOM 2513 O O . PHE B 1 89 ? -11.211 -15.828 -9.391 1 90.5 89 PHE B O 1
ATOM 2520 N N . SER B 1 90 ? -11.797 -15.359 -7.262 1 86.69 90 SER B N 1
ATOM 2521 C CA . SER B 1 90 ? -11.734 -16.75 -6.832 1 86.69 90 SER B CA 1
ATOM 2522 C C . SER B 1 90 ? -12.797 -17.062 -5.785 1 86.69 90 SER B C 1
ATOM 2524 O O . SER B 1 90 ? -13.641 -16.219 -5.48 1 86.69 90 SER B O 1
ATOM 2526 N N . THR B 1 91 ? -12.859 -18.312 -5.445 1 86.88 91 THR B N 1
ATOM 2527 C CA . THR B 1 91 ? -13.703 -18.766 -4.34 1 86.88 91 THR B CA 1
ATOM 2528 C C . THR B 1 91 ? -12.875 -19.484 -3.285 1 86.88 91 THR B C 1
ATOM 2530 O O . THR B 1 91 ? -11.914 -20.188 -3.615 1 86.88 91 THR B O 1
ATOM 2533 N N . ASN B 1 92 ? -13.273 -19.25 -2.037 1 85.56 92 ASN B N 1
ATOM 2534 C CA . ASN B 1 92 ? -12.594 -20.031 -1.009 1 85.56 92 ASN B CA 1
ATOM 2535 C C . ASN B 1 92 ? -13.188 -21.438 -0.892 1 85.56 92 ASN B C 1
ATOM 2537 O O . ASN B 1 92 ? -14.031 -21.828 -1.698 1 85.56 92 ASN B O 1
ATOM 2541 N N . VAL B 1 93 ? -12.641 -22.172 0.06 1 79.25 93 VAL B N 1
ATOM 2542 C CA . VAL B 1 93 ? -13.008 -23.578 0.216 1 79.25 93 VAL B CA 1
ATOM 2543 C C . VAL B 1 93 ? -14.492 -23.688 0.562 1 79.25 93 VAL B C 1
ATOM 2545 O O . VAL B 1 93 ? -15.125 -24.719 0.292 1 79.25 93 VAL B O 1
ATOM 2548 N N . LYS B 1 94 ? -15.102 -22.641 1.157 1 85.12 94 LYS B N 1
ATOM 2549 C CA . LYS B 1 94 ? -16.516 -22.625 1.538 1 85.12 94 LYS B CA 1
ATOM 2550 C C . LYS B 1 94 ? -17.391 -22.125 0.394 1 85.12 94 LYS B C 1
ATOM 2552 O O . LYS B 1 94 ? -18.609 -22 0.544 1 85.12 94 LYS B O 1
ATOM 2557 N N . GLY B 1 95 ? -16.734 -21.75 -0.708 1 85.94 95 GLY B N 1
ATOM 2558 C CA . GLY B 1 95 ? -17.484 -21.281 -1.86 1 85.94 95 GLY B CA 1
ATOM 2559 C C . GLY B 1 95 ? -17.719 -19.781 -1.84 1 85.94 95 GLY B C 1
ATOM 2560 O O . GLY B 1 95 ? -18.469 -19.25 -2.67 1 85.94 95 GLY B O 1
ATOM 2561 N N . GLU B 1 96 ? -17.188 -19.125 -0.927 1 88.25 96 GLU B N 1
ATOM 2562 C CA . GLU B 1 96 ? -17.344 -17.688 -0.847 1 88.25 96 GLU B CA 1
ATOM 2563 C C . GLU B 1 96 ? -16.5 -16.969 -1.908 1 88.25 96 GLU B C 1
ATOM 2565 O O . GLU B 1 96 ? -15.32 -17.281 -2.088 1 88.25 96 GLU B O 1
ATOM 2570 N N . PRO B 1 97 ? -17.141 -16.016 -2.652 1 90.06 97 PRO B N 1
ATOM 2571 C CA . PRO B 1 97 ? -16.422 -15.312 -3.707 1 90.06 97 PRO B CA 1
ATOM 2572 C C . PRO B 1 97 ? -15.422 -14.289 -3.156 1 90.06 97 PRO B C 1
ATOM 2574 O O . PRO B 1 97 ? -15.703 -13.625 -2.154 1 90.06 97 PRO B O 1
ATOM 2577 N N . LEU B 1 98 ? -14.281 -14.18 -3.82 1 92.56 98 LEU B N 1
ATOM 2578 C CA . LEU B 1 98 ? -13.234 -13.227 -3.469 1 92.56 98 LEU B CA 1
ATOM 2579 C C . LEU B 1 98 ? -12.797 -12.43 -4.691 1 92.56 98 LEU B C 1
ATOM 2581 O O . LEU B 1 98 ? -12.727 -12.969 -5.797 1 92.56 98 LEU B O 1
ATOM 2585 N N . LYS B 1 99 ? -12.578 -11.18 -4.547 1 94.5 99 LYS B N 1
ATOM 2586 C CA . LYS B 1 99 ? -11.742 -10.391 -5.453 1 94.5 99 LYS B CA 1
ATOM 2587 C C . LYS B 1 99 ? -10.336 -10.219 -4.891 1 94.5 99 LYS B C 1
ATOM 2589 O O . LYS B 1 99 ? -10.164 -9.711 -3.781 1 94.5 99 LYS B O 1
ATOM 2594 N N . SER B 1 100 ? -9.367 -10.617 -5.645 1 95.5 100 SER B N 1
ATOM 2595 C CA . SER B 1 100 ? -8.016 -10.672 -5.117 1 95.5 100 SER B CA 1
ATOM 2596 C C . SER B 1 100 ? -7.02 -10.016 -6.07 1 95.5 100 SER B C 1
ATOM 2598 O O . SER B 1 100 ? -7.336 -9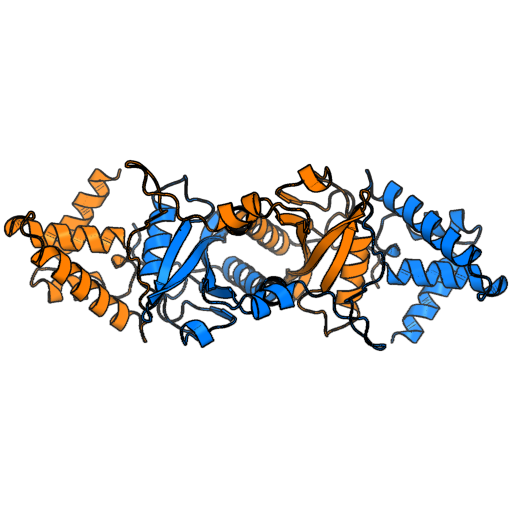.781 -7.238 1 95.5 100 SER B O 1
ATOM 2600 N N . THR B 1 101 ? -5.914 -9.648 -5.531 1 96.75 101 THR B N 1
ATOM 2601 C CA . THR B 1 101 ? -4.797 -9.18 -6.344 1 96.75 101 THR B CA 1
ATOM 2602 C C . THR B 1 101 ? -3.469 -9.664 -5.766 1 96.75 101 THR B C 1
ATOM 2604 O O . THR B 1 101 ? -3.361 -9.914 -4.562 1 96.75 101 THR B O 1
ATOM 2607 N N . THR B 1 102 ? -2.566 -9.93 -6.57 1 97.69 102 THR B N 1
ATOM 2608 C CA . THR B 1 102 ? -1.163 -10.156 -6.242 1 97.69 102 THR B CA 1
ATOM 2609 C C . THR B 1 102 ? -0.273 -9.109 -6.902 1 97.69 102 THR B C 1
ATOM 2611 O O . THR B 1 102 ? -0.204 -9.031 -8.133 1 97.69 102 THR B O 1
ATOM 2614 N N . ILE B 1 103 ? 0.346 -8.32 -6.105 1 98.56 103 ILE B N 1
ATOM 2615 C CA . ILE B 1 103 ? 1.18 -7.223 -6.578 1 98.56 103 ILE B CA 1
ATOM 2616 C C . ILE B 1 103 ? 2.645 -7.508 -6.25 1 98.56 103 ILE B C 1
ATOM 2618 O O . ILE B 1 103 ? 2.982 -7.805 -5.102 1 98.56 103 ILE B O 1
ATOM 2622 N N . PRO B 1 104 ? 3.525 -7.441 -7.254 1 98.56 104 PRO B N 1
ATOM 2623 C CA . PRO B 1 104 ? 4.941 -7.66 -6.945 1 98.56 104 PRO B CA 1
ATOM 2624 C C . PRO B 1 104 ? 5.562 -6.5 -6.172 1 98.56 104 PRO B C 1
ATOM 2626 O O . PRO B 1 104 ? 5.246 -5.336 -6.438 1 98.56 104 PRO B O 1
ATOM 2629 N N . VAL B 1 105 ? 6.316 -6.805 -5.184 1 98.62 105 VAL B N 1
ATOM 2630 C CA . VAL B 1 105 ? 7.164 -5.84 -4.492 1 98.62 105 VAL B CA 1
ATOM 2631 C C . VAL B 1 105 ? 8.602 -5.949 -5.008 1 98.62 105 VAL B C 1
ATOM 2633 O O . VAL B 1 105 ? 9.219 -7.012 -4.906 1 98.62 105 VAL B O 1
ATOM 2636 N N . LYS B 1 106 ? 9.086 -4.852 -5.508 1 98 106 LYS B N 1
ATOM 2637 C CA . LYS B 1 106 ? 10.414 -4.879 -6.121 1 98 106 LYS B CA 1
ATOM 2638 C C . LYS B 1 106 ? 11.453 -4.254 -5.203 1 98 106 LYS B C 1
ATOM 2640 O O . LYS B 1 106 ? 11.156 -3.316 -4.461 1 98 106 LYS B O 1
ATOM 2645 N N . GLY B 1 107 ? 12.617 -4.812 -5.195 1 97.12 107 GLY B N 1
ATOM 2646 C CA . GLY B 1 107 ? 13.734 -4.336 -4.383 1 97.12 107 GLY B CA 1
ATOM 2647 C C . GLY B 1 107 ? 14.945 -3.945 -5.203 1 97.12 107 GLY B C 1
ATOM 2648 O O . GLY B 1 107 ? 14.828 -3.207 -6.184 1 97.12 107 GLY B O 1
ATOM 2649 N N . GLU B 1 108 ? 16.047 -4.359 -4.73 1 95.19 108 GLU B N 1
ATOM 2650 C CA . GLU B 1 108 ? 17.312 -4.004 -5.387 1 95.19 108 GLU B CA 1
ATOM 2651 C C . GLU B 1 108 ? 17.328 -4.488 -6.832 1 95.19 108 GLU B C 1
ATOM 2653 O O . GLU B 1 108 ? 16.938 -5.621 -7.121 1 95.19 108 GLU B O 1
ATOM 2658 N N . LYS B 1 109 ? 17.734 -3.596 -7.789 1 94.44 109 LYS B N 1
ATOM 2659 C CA . LYS B 1 109 ? 17.844 -3.871 -9.219 1 94.44 109 LYS B CA 1
ATOM 2660 C C . LYS B 1 109 ? 16.484 -4.246 -9.82 1 94.44 109 LYS B C 1
ATOM 2662 O O . LYS B 1 109 ? 16.422 -5.043 -10.758 1 94.44 109 LYS B O 1
ATOM 2667 N N . ASP B 1 110 ? 15.43 -3.908 -9.156 1 94.94 110 ASP B N 1
ATOM 2668 C CA . ASP B 1 110 ? 14.055 -4.059 -9.617 1 94.94 110 ASP B CA 1
ATOM 2669 C C . ASP B 1 110 ? 13.656 -5.531 -9.688 1 94.94 110 ASP B C 1
ATOM 2671 O O . ASP B 1 110 ? 12.766 -5.906 -10.453 1 94.94 110 ASP B O 1
ATOM 2675 N N . ARG B 1 111 ? 14.344 -6.324 -8.875 1 95.38 111 ARG B N 1
ATOM 2676 C CA . ARG B 1 111 ? 13.945 -7.719 -8.742 1 95.38 111 ARG B CA 1
ATOM 2677 C C . ARG B 1 111 ? 12.711 -7.852 -7.859 1 95.38 111 ARG B C 1
ATOM 2679 O O . ARG B 1 111 ? 12.562 -7.125 -6.875 1 95.38 111 ARG B O 1
ATOM 2686 N N . ILE B 1 112 ? 11.914 -8.812 -8.25 1 97.44 112 ILE B N 1
ATOM 2687 C CA . ILE B 1 112 ? 10.773 -9.094 -7.383 1 97.44 112 ILE B CA 1
ATOM 2688 C C . ILE B 1 112 ? 11.258 -9.797 -6.113 1 97.44 112 ILE B C 1
ATOM 2690 O O . ILE B 1 112 ? 11.812 -10.891 -6.176 1 97.44 112 ILE B O 1
ATOM 2694 N N . ILE B 1 113 ? 11.023 -9.18 -4.953 1 98.19 113 ILE B N 1
ATOM 2695 C CA . ILE B 1 113 ? 11.555 -9.711 -3.703 1 98.19 113 ILE B CA 1
ATOM 2696 C C . ILE B 1 113 ? 10.398 -10.164 -2.807 1 98.19 113 ILE B C 1
ATOM 2698 O O . ILE B 1 113 ? 10.617 -10.859 -1.812 1 98.19 113 ILE B O 1
ATOM 2702 N N . GLY B 1 114 ? 9.195 -9.75 -3.137 1 98.25 114 GLY B N 1
ATOM 2703 C CA . GLY B 1 114 ? 8.016 -10.094 -2.367 1 98.25 114 GLY B CA 1
ATOM 2704 C C . GLY B 1 114 ? 6.727 -9.977 -3.166 1 98.25 114 GLY B C 1
ATOM 2705 O O . GLY B 1 114 ? 6.738 -9.5 -4.305 1 98.25 114 GLY B O 1
ATOM 2706 N N . LEU B 1 115 ? 5.648 -10.453 -2.582 1 98.56 115 LEU B N 1
ATOM 2707 C CA . LEU B 1 115 ? 4.305 -10.352 -3.139 1 98.56 115 LEU B CA 1
ATOM 2708 C C . LEU B 1 115 ? 3.336 -9.758 -2.119 1 98.56 115 LEU B C 1
ATOM 2710 O O . LEU B 1 115 ? 3.238 -10.25 -0.993 1 98.56 115 LEU B O 1
ATOM 2714 N N . LEU B 1 116 ? 2.713 -8.711 -2.477 1 98.81 116 LEU B N 1
ATOM 2715 C CA . LEU B 1 116 ? 1.602 -8.156 -1.709 1 98.81 116 LEU B CA 1
ATOM 2716 C C . LEU B 1 116 ? 0.268 -8.695 -2.219 1 98.81 116 LEU B C 1
ATOM 2718 O O . LEU B 1 116 ? -0.143 -8.391 -3.338 1 98.81 116 LEU B O 1
ATOM 2722 N N . CYS B 1 117 ? -0.375 -9.477 -1.427 1 98.38 117 CYS B N 1
ATOM 2723 C CA . CYS B 1 117 ? -1.649 -10.086 -1.785 1 98.38 117 CYS B CA 1
ATOM 2724 C C . CYS B 1 117 ? -2.791 -9.484 -0.973 1 98.38 117 CYS B C 1
ATOM 2726 O O . CYS B 1 117 ? -2.73 -9.445 0.257 1 98.38 117 CYS B O 1
ATOM 2728 N N . ILE B 1 118 ? -3.779 -9.055 -1.632 1 98.38 118 ILE B N 1
ATOM 2729 C CA . ILE B 1 118 ? -4.961 -8.469 -0.998 1 98.38 118 ILE B CA 1
ATOM 2730 C C . ILE B 1 118 ? -6.211 -9.211 -1.459 1 98.38 118 ILE B C 1
ATOM 2732 O O . ILE B 1 118 ? -6.438 -9.375 -2.66 1 98.38 118 ILE B O 1
ATOM 2736 N N . ASN B 1 119 ? -6.988 -9.703 -0.526 1 96.44 119 ASN B N 1
ATOM 2737 C CA . ASN B 1 119 ? -8.25 -10.383 -0.792 1 96.44 119 ASN B CA 1
ATOM 2738 C C . ASN B 1 119 ? -9.438 -9.625 -0.205 1 96.44 119 ASN B C 1
ATOM 2740 O O . ASN B 1 119 ? -9.477 -9.359 0.998 1 96.44 119 ASN B O 1
ATOM 2744 N N . PHE B 1 120 ? -10.398 -9.312 -1.001 1 96.38 120 PHE B N 1
ATOM 2745 C CA . PHE B 1 120 ? -11.664 -8.789 -0.511 1 96.38 120 PHE B CA 1
ATOM 2746 C C . PHE B 1 120 ? -12.719 -9.891 -0.46 1 96.38 120 PHE B C 1
ATOM 2748 O O . PHE B 1 120 ? -13.031 -10.508 -1.481 1 96.38 120 PHE B O 1
ATOM 2755 N N . TYR B 1 121 ? -13.234 -10.133 0.717 1 94.62 121 TYR B N 1
ATOM 2756 C CA . TYR B 1 121 ? -14.281 -11.133 0.906 1 94.62 121 TYR B CA 1
ATOM 2757 C C . TYR B 1 121 ? -15.656 -10.562 0.563 1 94.62 121 TYR B C 1
ATOM 2759 O O . TYR B 1 121 ? -16.219 -9.789 1.338 1 94.62 121 TYR B O 1
ATOM 2767 N N . MET B 1 122 ? -16.141 -11.039 -0.506 1 92.38 122 MET B N 1
ATOM 2768 C CA . MET B 1 122 ? -17.312 -10.406 -1.095 1 92.38 122 MET B CA 1
ATOM 2769 C C . MET B 1 122 ? -18.578 -10.781 -0.331 1 92.38 122 MET B C 1
ATOM 2771 O O . MET B 1 122 ? -19.641 -10.188 -0.547 1 92.38 122 MET B O 1
ATOM 2775 N N . ASN B 1 123 ? -18.469 -11.719 0.638 1 92.12 123 ASN B N 1
ATOM 2776 C CA . ASN B 1 123 ? -19.594 -12.008 1.529 1 92.12 123 ASN B CA 1
ATOM 2777 C C . ASN B 1 123 ? -19.609 -11.078 2.736 1 92.12 123 ASN B C 1
ATOM 2779 O O . ASN B 1 123 ? -20.422 -11.234 3.643 1 92.12 123 ASN B O 1
ATOM 2783 N N . THR B 1 124 ? -18.75 -10.164 2.766 1 92.19 124 THR B N 1
ATOM 2784 C CA . THR B 1 124 ? -18.812 -9.117 3.773 1 92.19 124 THR B CA 1
ATOM 2785 C C . THR B 1 124 ? -20.172 -8.422 3.734 1 92.19 124 THR B C 1
ATOM 2787 O O . THR B 1 124 ? -20.672 -8.078 2.66 1 92.19 124 THR B O 1
ATOM 2790 N N . THR B 1 125 ? -20.797 -8.227 4.934 1 92.12 125 THR B N 1
ATOM 2791 C CA . THR B 1 125 ? -22.141 -7.648 4.965 1 92.12 125 THR B CA 1
ATOM 2792 C C . THR B 1 125 ? -22.094 -6.168 4.586 1 92.12 125 THR B C 1
ATOM 2794 O O . THR B 1 125 ? -21.078 -5.496 4.797 1 92.12 125 THR B O 1
ATOM 2797 N N . MET B 1 126 ? -23.219 -5.801 4.074 1 89.12 126 MET B N 1
ATOM 2798 C CA . MET B 1 126 ? -23.328 -4.379 3.752 1 89.12 126 MET B CA 1
ATOM 2799 C C . MET B 1 126 ? -23.156 -3.521 5.004 1 89.12 126 MET B C 1
ATOM 2801 O O . MET B 1 126 ? -22.562 -2.443 4.941 1 89.12 126 MET B O 1
ATOM 2805 N N . ALA B 1 127 ? -23.609 -4.02 6.074 1 90.12 127 ALA B N 1
ATOM 2806 C CA . ALA B 1 127 ? -23.469 -3.297 7.336 1 90.12 127 ALA B CA 1
ATOM 2807 C C . ALA B 1 127 ? -21.984 -3.113 7.684 1 90.12 127 ALA B C 1
ATOM 2809 O O . ALA B 1 127 ? -21.547 -2.006 8.008 1 90.12 127 ALA B O 1
ATOM 2810 N N . ASP B 1 128 ? -21.25 -4.211 7.523 1 89.94 128 ASP B N 1
ATOM 2811 C CA . ASP B 1 128 ? -19.828 -4.152 7.82 1 89.94 128 ASP B CA 1
ATOM 2812 C C . ASP B 1 128 ? -19.094 -3.262 6.82 1 89.94 128 ASP B C 1
ATOM 2814 O O . ASP B 1 128 ? -18.188 -2.514 7.195 1 89.94 128 ASP B O 1
ATOM 2818 N N . PHE B 1 129 ? -19.531 -3.346 5.645 1 87.31 129 PHE B N 1
ATOM 2819 C CA . PHE B 1 129 ? -18.906 -2.557 4.59 1 87.31 129 PHE B CA 1
ATOM 2820 C C . PHE B 1 129 ? -19.141 -1.067 4.816 1 87.31 129 PHE B C 1
ATOM 2822 O O . PHE B 1 129 ? -18.203 -0.274 4.801 1 87.31 129 PHE B O 1
ATOM 2829 N N . PHE B 1 130 ? -20.375 -0.701 5.188 1 86.12 130 PHE B N 1
ATOM 2830 C CA . PHE B 1 130 ? -20.734 0.706 5.344 1 86.12 130 PHE B CA 1
ATOM 2831 C C . PHE B 1 130 ? -20.188 1.258 6.656 1 86.12 130 PHE B C 1
ATOM 2833 O O . PHE B 1 130 ? -19.969 2.465 6.781 1 86.12 130 PHE B O 1
ATOM 2840 N N . ARG B 1 131 ? -19.922 0.449 7.547 1 87.44 131 ARG B N 1
ATOM 2841 C CA . ARG B 1 131 ? -19.312 0.883 8.797 1 87.44 131 ARG B CA 1
ATOM 2842 C C . ARG B 1 131 ? -17.953 1.521 8.562 1 87.44 131 ARG B C 1
ATOM 2844 O O . ARG B 1 131 ? -17.562 2.439 9.281 1 87.44 131 ARG B O 1
ATOM 2851 N N . ASN B 1 132 ? -17.359 1.026 7.523 1 87.19 132 ASN B N 1
ATOM 2852 C CA . ASN B 1 132 ? -16.047 1.57 7.172 1 87.19 132 ASN B CA 1
ATOM 2853 C C . ASN B 1 132 ? -16.156 3.006 6.664 1 87.19 132 ASN B C 1
ATOM 2855 O O . ASN B 1 132 ? -15.164 3.734 6.633 1 87.19 132 ASN B O 1
ATOM 2859 N N . PHE B 1 133 ? -17.312 3.432 6.289 1 84.75 133 PHE B N 1
ATOM 2860 C CA . PHE B 1 133 ? -17.516 4.762 5.723 1 84.75 133 PHE B CA 1
ATOM 2861 C C . PHE B 1 133 ? -18.297 5.641 6.688 1 84.75 133 PHE B C 1
ATOM 2863 O O . PHE B 1 133 ? -18.609 6.789 6.371 1 84.75 133 PHE B O 1
ATOM 2870 N N . ALA B 1 134 ? -18.641 5.059 7.809 1 78.81 134 ALA B N 1
ATOM 2871 C CA . ALA B 1 134 ? -19.391 5.828 8.789 1 78.81 134 ALA B CA 1
ATOM 2872 C C . ALA B 1 134 ? -18.516 6.859 9.484 1 78.81 134 ALA B C 1
ATOM 2874 O O . ALA B 1 134 ? -17.391 6.555 9.883 1 78.81 134 ALA B O 1
ATOM 2875 N N . VAL B 1 135 ? -18.859 8.094 9.25 1 66.5 135 VAL B N 1
ATOM 2876 C CA . VAL B 1 135 ? -18.172 9.164 9.961 1 66.5 135 VAL B CA 1
ATOM 2877 C C . VAL B 1 135 ? -18.328 8.977 11.469 1 66.5 135 VAL B C 1
ATOM 2879 O O . VAL B 1 135 ? -19.438 8.773 11.961 1 66.5 135 VAL B O 1
ATOM 2882 N N . PRO B 1 136 ? -17.172 8.641 12.141 1 56.59 136 PRO B N 1
ATOM 2883 C CA . PRO B 1 136 ? -17.375 8.562 13.594 1 56.59 136 PRO B CA 1
ATOM 2884 C C . PRO B 1 136 ? -18.141 9.766 14.148 1 56.59 136 PRO B C 1
ATOM 2886 O O . PRO B 1 136 ? -17.875 10.898 13.758 1 56.59 136 PRO B O 1
ATOM 2889 N N . ILE B 1 137 ? -19.391 9.602 14.562 1 52.03 137 ILE B N 1
ATOM 2890 C CA . ILE B 1 137 ? -20.078 10.656 15.305 1 52.03 137 ILE B CA 1
ATOM 2891 C C . ILE B 1 137 ? -19.156 11.219 16.375 1 52.03 137 ILE B C 1
ATOM 2893 O O . ILE B 1 137 ? -18.547 10.461 17.156 1 52.03 137 ILE B O 1
ATOM 2897 N N . PRO B 1 138 ? -18.719 12.5 16.172 1 47.56 138 PRO B N 1
ATOM 2898 C CA . PRO B 1 138 ? -17.828 13.117 17.156 1 47.56 138 PRO B CA 1
ATOM 2899 C C . PRO B 1 138 ? -18.172 12.734 18.594 1 47.56 138 PRO B C 1
ATOM 2901 O O . PRO B 1 138 ? -19.312 12.93 19.031 1 47.56 138 PRO B O 1
ATOM 2904 N N . SER B 1 139 ? -17.984 11.555 19.109 1 43.84 139 SER B N 1
ATOM 2905 C CA . SER B 1 139 ? -18.062 11.586 20.578 1 43.84 139 SER B CA 1
ATOM 2906 C C . SER B 1 139 ? -17.109 12.625 21.156 1 43.84 139 SER B C 1
ATOM 2908 O O . SER B 1 139 ? -16.125 12.984 20.531 1 43.84 139 SER B O 1
ATOM 2910 N N . ASP B 1 140 ? -17.469 13.375 22.328 1 38.94 140 ASP B N 1
ATOM 2911 C CA . ASP B 1 140 ? -16.703 14.445 22.953 1 38.94 140 ASP B CA 1
ATOM 2912 C C . ASP B 1 140 ? -15.203 14.273 22.672 1 38.94 140 ASP B C 1
ATOM 2914 O O . ASP B 1 140 ? -14.438 15.234 22.781 1 38.94 140 ASP B O 1
ATOM 2918 N N . SER B 1 141 ? -14.641 13.195 23.266 1 36.94 141 SER B N 1
ATOM 2919 C CA . SER B 1 141 ? -13.234 13.195 23.641 1 36.94 141 SER B CA 1
ATOM 2920 C C . SER B 1 141 ? -12.328 13.141 22.422 1 36.94 141 SER B C 1
ATOM 2922 O O . SER B 1 141 ? -11.391 13.93 22.297 1 36.94 141 SER B O 1
ATOM 2924 N N . ASP B 1 142 ? -11.812 11.898 22 1 39.56 142 ASP B N 1
ATOM 2925 C CA . ASP B 1 142 ? -10.461 11.633 21.516 1 39.56 142 ASP B CA 1
ATOM 2926 C C . ASP B 1 142 ? -10.336 11.938 20.031 1 39.56 142 ASP B C 1
ATOM 2928 O O . ASP B 1 142 ? -9.766 12.953 19.641 1 39.56 142 ASP B O 1
ATOM 2932 N N . GLY B 1 143 ? -9.758 11.039 19.047 1 38.91 143 GLY B N 1
ATOM 2933 C CA . GLY B 1 143 ? -8.859 11.156 17.906 1 38.91 143 GLY B CA 1
ATOM 2934 C C . GLY B 1 143 ? -9.531 11.711 16.672 1 38.91 143 GLY B C 1
ATOM 2935 O O . GLY B 1 143 ? -10.727 12.016 16.688 1 38.91 143 GLY B O 1
ATOM 2936 N N . LEU B 1 144 ? -8.742 11.656 15.391 1 45.44 144 LEU B N 1
ATOM 2937 C CA . LEU B 1 144 ? -8.68 12.375 14.117 1 45.44 144 LEU B CA 1
ATOM 2938 C C . LEU B 1 144 ? -9.938 12.125 13.289 1 45.44 144 LEU B C 1
ATOM 2940 O O . LEU B 1 144 ? -9.891 12.148 12.062 1 45.44 144 LEU B O 1
ATOM 2944 N N . THR B 1 145 ? -10.984 11.414 13.852 1 44.31 145 THR B N 1
ATOM 2945 C CA . THR B 1 145 ? -12.18 11.578 13.023 1 44.31 145 THR B CA 1
ATOM 2946 C C . THR B 1 145 ? -12.664 13.023 13.055 1 44.31 145 THR B C 1
ATOM 2948 O O . THR B 1 145 ? -13.289 13.453 14.023 1 44.31 145 THR B O 1
ATOM 2951 N N . VAL B 1 146 ? -11.844 13.922 12.734 1 42.5 146 VAL B N 1
ATOM 2952 C CA . VAL B 1 146 ? -12.344 15.289 12.688 1 42.5 146 VAL B CA 1
ATOM 2953 C C . VAL B 1 146 ? -13.57 15.359 11.773 1 42.5 146 VAL B C 1
ATOM 2955 O O . VAL B 1 146 ? -13.469 15.133 10.562 1 42.5 146 VAL B O 1
ATOM 2958 N N . SER B 1 147 ? -14.758 14.836 12.164 1 42.94 147 SER B N 1
ATOM 2959 C CA . SER B 1 147 ? -15.953 15.266 11.445 1 42.94 147 SER B CA 1
ATOM 2960 C C . SER B 1 147 ? -15.828 16.719 10.992 1 42.94 147 SER B C 1
ATOM 2962 O O . SER B 1 147 ? -16.781 17.266 10.422 1 42.94 147 SER B O 1
ATOM 2964 N N . GLY B 1 148 ? -14.938 17.516 11.594 1 48.09 148 GLY B N 1
ATOM 2965 C CA . GLY B 1 148 ? -15.008 18.891 11.117 1 48.09 148 GLY B CA 1
ATOM 2966 C C . GLY B 1 148 ? -14.578 19.047 9.672 1 48.09 148 GLY B C 1
ATOM 2967 O O . GLY B 1 148 ? -14.133 18.078 9.047 1 48.09 148 GLY B O 1
ATOM 2968 N N . GLN B 1 149 ? -15.023 20.25 8.953 1 62.31 149 GLN B N 1
ATOM 2969 C CA . GLN B 1 149 ? -14.781 20.703 7.586 1 62.31 149 GLN B CA 1
ATOM 2970 C C . GLN B 1 149 ? -13.289 20.734 7.277 1 62.31 149 GLN B C 1
ATOM 2972 O O . GLN B 1 149 ? -12.68 21.812 7.293 1 62.31 149 GLN B O 1
ATOM 2977 N N . ILE B 1 150 ? -12.68 19.609 7.418 1 77.12 150 ILE B N 1
ATOM 2978 C CA . ILE B 1 150 ? -11.273 19.594 7.031 1 77.12 150 ILE B CA 1
ATOM 2979 C C . ILE B 1 150 ? -11.148 19.734 5.516 1 77.12 150 ILE B C 1
ATOM 2981 O O . ILE B 1 150 ? -11.828 19.047 4.766 1 77.12 150 ILE B O 1
ATOM 2985 N N . HIS B 1 151 ? -10.461 20.844 5.188 1 81.5 151 HIS B N 1
ATOM 2986 C CA . HIS B 1 151 ? -10.172 21.078 3.775 1 81.5 151 HIS B CA 1
ATOM 2987 C C . HIS B 1 151 ? -8.672 20.938 3.49 1 81.5 151 HIS B C 1
ATOM 2989 O O . HIS B 1 151 ? -7.848 21.281 4.336 1 81.5 151 HIS B O 1
ATOM 2995 N N . GLU B 1 152 ? -8.422 20.328 2.389 1 89.06 152 GLU B N 1
ATOM 2996 C CA . GLU B 1 152 ? -7.039 20.25 1.934 1 89.06 152 GLU B CA 1
ATOM 2997 C C . GLU B 1 152 ? -6.738 21.328 0.897 1 89.06 152 GLU B C 1
ATOM 2999 O O . GLU B 1 152 ? -7.52 21.531 -0.035 1 89.06 152 GLU B O 1
ATOM 3004 N N . THR B 1 153 ? -5.637 22 1.13 1 86.75 153 THR B N 1
ATOM 3005 C CA . THR B 1 153 ? -5.242 23.062 0.203 1 86.75 153 THR B CA 1
ATOM 3006 C C . THR B 1 153 ? -4.191 22.547 -0.781 1 86.75 153 THR B C 1
ATOM 3008 O O . THR B 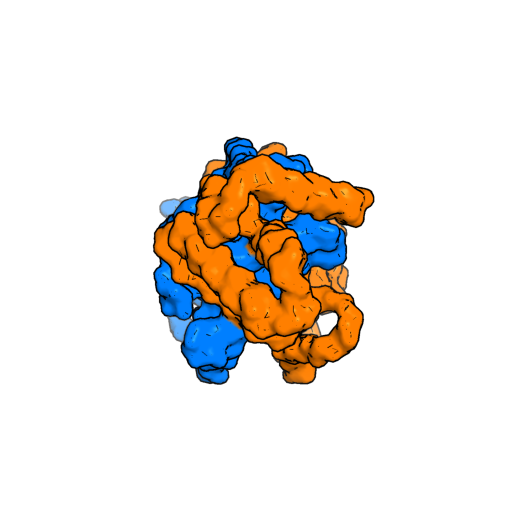1 153 ? -3.133 22.078 -0.374 1 86.75 153 THR B O 1
ATOM 3011 N N . PHE B 1 154 ? -4.523 22.672 -1.991 1 89.56 154 PHE B N 1
ATOM 3012 C CA . PHE B 1 154 ? -3.578 22.328 -3.043 1 89.56 154 PHE B CA 1
ATOM 3013 C C . PHE B 1 154 ? -2.959 23.578 -3.658 1 89.56 154 PHE B C 1
ATOM 3015 O O . PHE B 1 154 ? -3.654 24.359 -4.301 1 89.56 154 PHE B O 1
ATOM 3022 N N . SER B 1 155 ? -1.746 23.828 -3.359 1 89.88 155 SER B N 1
ATOM 3023 C CA . SER B 1 155 ? -1.071 25.047 -3.787 1 89.88 155 SER B CA 1
ATOM 3024 C C . SER B 1 155 ? -0.07 24.766 -4.902 1 89.88 155 SER B C 1
ATOM 3026 O O . SER B 1 155 ? 0.222 23.609 -5.203 1 89.88 155 SER B O 1
ATOM 3028 N N . GLN B 1 156 ? 0.379 25.797 -5.5 1 88.81 156 GLN B N 1
ATOM 3029 C CA . GLN B 1 156 ? 1.354 25.672 -6.578 1 88.81 156 GLN B CA 1
ATOM 3030 C C . GLN B 1 156 ? 2.77 25.531 -6.027 1 88.81 156 GLN B C 1
ATOM 3032 O O . GLN B 1 156 ? 3.664 25.047 -6.719 1 88.81 156 GLN B O 1
ATOM 3037 N N . SER B 1 157 ? 2.938 26.031 -4.824 1 92.81 157 SER B N 1
ATOM 3038 C CA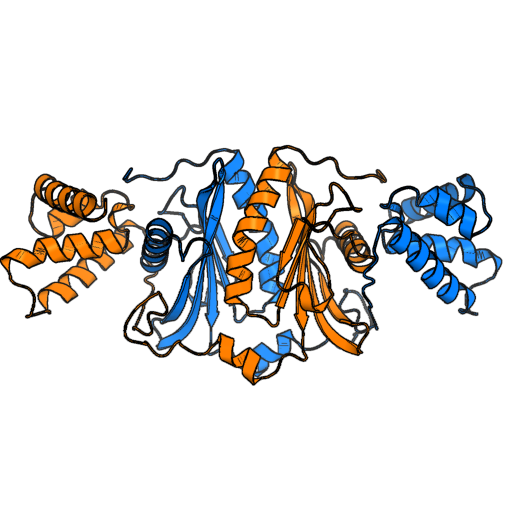 . SER B 1 157 ? 4.238 25.953 -4.172 1 92.81 157 SER B CA 1
ATOM 3039 C C . SER B 1 157 ? 4.098 25.922 -2.654 1 92.81 157 SER B C 1
ATOM 3041 O O . SER B 1 157 ? 3.025 26.219 -2.119 1 92.81 157 SER B O 1
ATOM 3043 N N . SER B 1 158 ? 5.188 25.547 -2.084 1 92.06 158 SER B N 1
ATOM 3044 C CA . SER B 1 158 ? 5.184 25.531 -0.625 1 92.06 158 SER B CA 1
ATOM 3045 C C . SER B 1 158 ? 5.043 26.938 -0.052 1 92.06 158 SER B C 1
ATOM 3047 O O . SER B 1 158 ? 4.43 27.125 1.002 1 92.06 158 SER B O 1
ATOM 3049 N N . SER B 1 159 ? 5.609 27.875 -0.774 1 93.38 159 SER B N 1
ATOM 3050 C CA . SER B 1 159 ? 5.48 29.266 -0.348 1 93.38 159 SER B CA 1
ATOM 3051 C C . SER B 1 159 ? 4.031 29.734 -0.408 1 93.38 159 SER B C 1
ATOM 3053 O O . SER B 1 159 ? 3.555 30.422 0.5 1 93.38 159 SER B O 1
ATOM 3055 N N . ASP B 1 160 ? 3.422 29.312 -1.496 1 94.38 160 ASP B N 1
ATOM 3056 C CA . ASP B 1 160 ? 2.004 29.625 -1.634 1 94.38 160 ASP B CA 1
ATOM 3057 C C . ASP B 1 160 ? 1.185 28.984 -0.519 1 94.38 160 ASP B C 1
ATOM 3059 O O . ASP B 1 160 ? 0.292 29.609 0.049 1 94.38 160 ASP B O 1
ATOM 3063 N N . LEU B 1 161 ? 1.523 27.812 -0.248 1 93.44 161 LEU B N 1
ATOM 3064 C CA . LEU B 1 161 ? 0.853 27.094 0.828 1 93.44 161 LEU B CA 1
ATOM 3065 C C . LEU B 1 161 ? 1.053 27.797 2.164 1 93.44 161 LEU B C 1
ATOM 3067 O O . LEU B 1 161 ? 0.1 27.969 2.928 1 93.44 161 LEU B O 1
ATOM 3071 N N . LEU B 1 162 ? 2.242 28.172 2.402 1 94.81 162 LEU B N 1
ATOM 3072 C CA . LEU B 1 162 ? 2.598 28.875 3.637 1 94.81 162 LEU B CA 1
ATOM 3073 C C . LEU B 1 162 ? 1.78 30.141 3.797 1 94.81 162 LEU B C 1
ATOM 3075 O O . LEU B 1 162 ? 1.125 30.344 4.824 1 94.81 162 LEU B O 1
ATOM 3079 N N . GLU B 1 163 ? 1.698 30.922 2.824 1 95 163 GLU B N 1
ATOM 3080 C CA . GLU B 1 163 ? 0.988 32.188 2.863 1 95 163 GLU B CA 1
ATOM 3081 C C . GLU B 1 163 ? -0.511 31.984 3.057 1 95 163 GLU B C 1
ATOM 3083 O O . GLU B 1 163 ? -1.136 32.656 3.881 1 95 163 GLU B O 1
ATOM 3088 N N . GLN B 1 164 ? -0.958 31.047 2.328 1 94.19 164 GLN B N 1
ATOM 3089 C CA . GLN B 1 164 ? -2.389 30.766 2.412 1 94.19 164 GLN B CA 1
ATOM 3090 C C . GLN B 1 164 ? -2.771 30.266 3.803 1 94.19 164 GLN B C 1
ATOM 3092 O O . GLN B 1 164 ? -3.789 30.688 4.359 1 94.19 164 GLN B O 1
ATOM 3097 N N . THR B 1 165 ? -2.02 29.438 4.359 1 94 165 THR B N 1
ATOM 3098 C CA . THR B 1 165 ? -2.305 28.859 5.672 1 94 165 THR B CA 1
ATOM 3099 C C . THR B 1 165 ? -2.221 29.922 6.758 1 94 165 THR B C 1
ATOM 3101 O O . THR B 1 165 ? -3.078 29.984 7.641 1 94 165 THR B O 1
ATOM 3104 N N . ILE B 1 166 ? -1.215 30.734 6.668 1 95.75 166 ILE B N 1
ATOM 3105 C CA . ILE B 1 166 ? -1.063 31.812 7.637 1 95.75 166 ILE B CA 1
ATOM 3106 C C . ILE B 1 166 ? -2.295 32.719 7.598 1 95.75 166 ILE B C 1
ATOM 3108 O O . ILE B 1 166 ? -2.857 33.062 8.641 1 95.75 166 ILE B O 1
ATOM 3112 N N . GLN B 1 167 ? -2.703 33.031 6.391 1 95.12 167 GLN B N 1
ATOM 3113 C CA . GLN B 1 167 ? -3.852 33.938 6.234 1 95.12 167 GLN B CA 1
ATOM 3114 C C . GLN B 1 167 ? -5.117 33.281 6.809 1 95.12 167 GLN B C 1
ATOM 3116 O O . GLN B 1 167 ? -5.883 33.969 7.508 1 95.12 167 GLN B O 1
ATOM 3121 N N . THR B 1 168 ? -5.277 32.094 6.523 1 93 168 THR B N 1
ATOM 3122 C CA . THR B 1 168 ? -6.461 31.391 6.992 1 93 168 THR B CA 1
ATOM 3123 C C . THR B 1 168 ? -6.48 31.312 8.516 1 93 168 THR B C 1
ATOM 3125 O O . THR B 1 168 ? -7.484 31.672 9.148 1 93 168 THR B O 1
ATOM 3128 N N . VAL B 1 169 ? -5.414 30.922 9.117 1 94.44 169 VAL B N 1
ATOM 3129 C CA . VAL B 1 169 ? -5.328 30.781 10.57 1 94.44 169 VAL B CA 1
ATOM 3130 C C . VAL B 1 169 ? -5.492 32.156 11.227 1 94.44 169 VAL B C 1
ATOM 3132 O O . VAL B 1 169 ? -6.203 32.281 12.227 1 94.44 169 VAL B O 1
ATOM 3135 N N . ARG B 1 170 ? -4.809 33.094 10.656 1 95.38 170 ARG B N 1
ATOM 3136 C CA . ARG B 1 170 ? -4.902 34.469 11.18 1 95.38 170 ARG B CA 1
ATOM 3137 C C . ARG B 1 170 ? -6.348 34.938 11.188 1 95.38 170 ARG B C 1
ATOM 3139 O O . ARG B 1 170 ? -6.824 35.469 12.195 1 95.38 170 ARG B O 1
ATOM 3146 N N . GLN B 1 171 ? -7.008 34.719 10.086 1 94.81 171 GLN B N 1
ATOM 3147 C CA . GLN B 1 171 ? -8.398 35.125 9.977 1 94.81 171 GLN B CA 1
ATOM 3148 C C . GLN B 1 171 ? -9.273 34.406 11.008 1 94.81 171 GLN B C 1
ATOM 3150 O O . GLN B 1 171 ? -10.117 35.031 11.648 1 94.81 171 GLN B O 1
ATOM 3155 N N . GLU B 1 172 ? -9.047 33.219 11.18 1 92.75 172 GLU B N 1
ATOM 3156 C CA . GLU B 1 172 ? -9.812 32.438 12.141 1 92.75 172 GLU B CA 1
ATOM 3157 C C . GLU B 1 172 ? -9.602 32.938 13.562 1 92.75 172 GLU B C 1
ATOM 3159 O O . GLU B 1 172 ? -10.562 33.094 14.328 1 92.75 172 GLU B O 1
ATOM 3164 N N . VAL B 1 173 ? -8.438 33.219 13.914 1 95.25 173 VAL B N 1
ATOM 3165 C CA . VAL B 1 173 ? -8.102 33.625 15.266 1 95.25 173 VAL B CA 1
ATOM 3166 C C . VAL B 1 173 ? -8.609 35.062 15.508 1 95.25 173 VAL B C 1
ATOM 3168 O O . VAL B 1 173 ? -9.156 35.344 16.578 1 95.25 173 VAL B O 1
ATOM 3171 N N . LEU B 1 174 ? -8.508 35.875 14.492 1 93.62 174 LEU B N 1
ATOM 3172 C CA . LEU B 1 174 ? -8.938 37.25 14.633 1 93.62 174 LEU B CA 1
ATOM 3173 C C . LEU B 1 174 ? -10.453 37.344 14.766 1 93.62 174 LEU B C 1
ATOM 3175 O O . LEU B 1 174 ? -10.969 38.25 15.445 1 93.62 174 LEU B O 1
ATOM 3179 N N . MET B 1 175 ? -11.078 36.344 14.18 1 93.81 175 MET B N 1
ATOM 3180 C CA . MET B 1 175 ? -12.531 36.344 14.195 1 93.81 175 MET B CA 1
ATOM 3181 C C . MET B 1 175 ? -13.062 35.719 15.477 1 93.81 175 MET B C 1
ATOM 3183 O O . MET B 1 175 ? -14.25 35.844 15.797 1 93.81 175 MET B O 1
ATOM 3187 N N . ASP B 1 176 ? -12.195 35.156 16.172 1 92.94 176 ASP B N 1
ATOM 3188 C CA . ASP B 1 176 ? -12.594 34.5 17.422 1 92.94 176 ASP B CA 1
ATOM 3189 C C . ASP B 1 176 ? -12.547 35.5 18.594 1 92.94 176 ASP B C 1
ATOM 3191 O O . ASP B 1 176 ? -11.477 35.781 19.125 1 92.94 176 ASP B O 1
ATOM 3195 N N . SER B 1 177 ? -13.672 35.906 19.062 1 91.88 177 SER B N 1
ATOM 3196 C CA . SER B 1 177 ? -13.781 36.938 20.094 1 91.88 177 SER B CA 1
ATOM 3197 C C . SER B 1 177 ? -13.375 36.406 21.453 1 91.88 177 SER B C 1
ATOM 3199 O O . SER B 1 177 ? -13.102 37.156 22.375 1 91.88 177 SER B O 1
ATOM 3201 N N . ALA B 1 178 ? -13.359 35.062 21.562 1 93.75 178 ALA B N 1
ATOM 3202 C CA . ALA B 1 178 ? -12.984 34.438 22.844 1 93.75 178 ALA B CA 1
ATOM 3203 C C . ALA B 1 178 ? -11.484 34.562 23.094 1 93.75 178 ALA B C 1
ATOM 3205 O O . ALA B 1 178 ? -11.023 34.375 24.219 1 93.75 178 ALA B O 1
ATOM 3206 N N . ILE B 1 179 ? -10.773 34.938 22.109 1 93.38 179 ILE B N 1
ATOM 3207 C CA . ILE B 1 179 ? -9.32 35.062 22.234 1 93.38 179 ILE B CA 1
ATOM 3208 C C . ILE B 1 179 ? -8.922 36.5 22.469 1 93.38 179 ILE B C 1
ATOM 3210 O O . ILE B 1 179 ? -9.25 37.375 21.656 1 93.38 179 ILE B O 1
ATOM 3214 N N . SER B 1 180 ? -8.234 36.75 23.547 1 92.31 180 SER B N 1
ATOM 3215 C CA . SER B 1 180 ? -7.801 38.094 23.875 1 92.31 180 SER B CA 1
ATOM 3216 C C . SER B 1 180 ? -6.812 38.625 22.844 1 92.31 180 SER B C 1
ATOM 3218 O O . SER B 1 180 ? -6.012 37.875 22.297 1 92.31 180 SER B O 1
ATOM 3220 N N . SER B 1 181 ? -6.844 39.906 22.641 1 89.81 181 SER B N 1
ATOM 3221 C CA . SER B 1 181 ? -5.98 40.562 21.656 1 89.81 181 SER B CA 1
ATOM 3222 C C . SER B 1 181 ? -4.508 40.312 21.969 1 89.81 181 SER B C 1
ATOM 3224 O O . SER B 1 181 ? -3.701 40.125 21.047 1 89.81 181 SER B O 1
ATOM 3226 N N . ILE B 1 182 ? -4.191 40.156 23.266 1 90.69 182 ILE B N 1
ATOM 3227 C CA . ILE B 1 182 ? -2.801 40 23.688 1 90.69 182 ILE B CA 1
ATOM 3228 C C . ILE B 1 182 ? -2.336 38.594 23.359 1 90.69 182 ILE B C 1
ATOM 3230 O O . ILE B 1 182 ? -1.146 38.344 23.141 1 90.69 182 ILE B O 1
ATOM 3234 N N . ASN B 1 183 ? -3.266 37.688 23.203 1 93.69 183 ASN B N 1
ATOM 3235 C CA . ASN B 1 183 ? -2.926 36.281 23.016 1 93.69 183 ASN B CA 1
ATOM 3236 C C . ASN B 1 183 ? -3.102 35.844 21.562 1 93.69 183 ASN B C 1
ATOM 3238 O O . ASN B 1 183 ? -2.816 34.688 21.219 1 93.69 183 ASN B O 1
ATOM 3242 N N . LYS B 1 184 ? -3.486 36.719 20.75 1 94.12 184 LYS B N 1
ATOM 3243 C CA . LYS B 1 184 ? -3.846 36.344 19.375 1 94.12 184 LYS B CA 1
ATOM 3244 C C . LYS B 1 184 ? -2.625 35.844 18.609 1 94.12 184 LYS B C 1
ATOM 3246 O O . LYS B 1 184 ? -2.674 34.781 17.984 1 94.12 184 LYS B O 1
ATOM 3251 N N . ASN B 1 185 ? -1.496 36.562 18.719 1 94.75 185 ASN B N 1
ATOM 3252 C CA . ASN B 1 185 ? -0.283 36.125 18.047 1 94.75 185 ASN B CA 1
ATOM 3253 C C . ASN B 1 185 ? 0.179 34.781 18.562 1 94.75 185 ASN B C 1
ATOM 3255 O O . ASN B 1 185 ? 0.557 33.906 17.781 1 94.75 185 ASN B O 1
ATOM 3259 N N . LYS B 1 186 ? 0.104 34.594 19.797 1 95.31 186 LYS B N 1
ATOM 3260 C CA . LYS B 1 186 ? 0.471 33.312 20.406 1 95.31 186 LYS B CA 1
ATOM 3261 C C . LYS B 1 186 ? -0.412 32.188 19.875 1 95.31 186 LYS B C 1
ATOM 3263 O O . LYS B 1 186 ? 0.083 31.109 19.562 1 95.31 186 LYS B O 1
ATOM 3268 N N . GLU B 1 187 ? -1.666 32.5 19.844 1 96.06 187 GLU B N 1
ATOM 3269 C CA . GLU B 1 187 ? -2.619 31.5 19.391 1 96.06 187 GLU B CA 1
ATOM 3270 C C . GLU B 1 187 ? -2.387 31.156 17.922 1 96.06 187 GLU B C 1
ATOM 3272 O O . GLU B 1 187 ? -2.479 29.984 17.531 1 96.06 187 GLU B O 1
ATOM 3277 N N . ILE B 1 188 ? -2.107 32.125 17.109 1 96.69 188 ILE B N 1
ATOM 3278 C CA . ILE B 1 188 ? -1.829 31.891 15.688 1 96.69 188 ILE B CA 1
ATOM 3279 C C . ILE B 1 188 ? -0.604 30.984 15.547 1 96.69 188 ILE B C 1
ATOM 3281 O O . ILE B 1 188 ? -0.643 29.984 14.828 1 96.69 188 ILE B O 1
ATOM 3285 N N . ILE B 1 189 ? 0.432 31.312 16.266 1 96.06 189 ILE B N 1
ATOM 3286 C CA . ILE B 1 189 ? 1.671 30.547 16.203 1 96.06 189 ILE B CA 1
ATOM 3287 C C . ILE B 1 189 ? 1.413 29.125 16.688 1 96.06 189 ILE B C 1
ATOM 3289 O O . ILE B 1 189 ? 1.915 28.172 16.094 1 96.06 189 ILE B O 1
ATOM 3293 N N . PHE B 1 190 ? 0.635 29.016 17.656 1 95.06 190 PHE B N 1
ATOM 3294 C CA . PHE B 1 190 ? 0.295 27.703 18.203 1 95.06 190 PHE B CA 1
ATOM 3295 C C . PHE B 1 190 ? -0.418 26.844 17.156 1 95.06 190 PHE B C 1
ATOM 3297 O O . PHE B 1 190 ? -0.065 25.688 16.938 1 95.06 190 PHE B O 1
ATOM 3304 N N . ARG B 1 191 ? -1.378 27.375 16.469 1 94 191 ARG B N 1
ATOM 3305 C CA . ARG B 1 191 ? -2.145 26.641 15.469 1 94 191 ARG B CA 1
ATOM 3306 C C . ARG B 1 191 ? -1.269 26.266 14.281 1 94 191 ARG B C 1
ATOM 3308 O O . ARG B 1 191 ? -1.369 25.156 13.75 1 94 191 ARG B O 1
ATOM 3315 N N . LEU B 1 192 ? -0.459 27.203 13.867 1 95.31 192 LEU B N 1
ATOM 3316 C CA . LEU B 1 192 ? 0.462 26.922 12.773 1 95.31 192 LEU B CA 1
ATOM 3317 C C . LEU B 1 192 ? 1.441 25.812 13.148 1 95.31 192 LEU B C 1
ATOM 3319 O O . LEU B 1 192 ? 1.767 24.969 12.32 1 95.31 192 LEU B O 1
ATOM 3323 N N . TYR B 1 193 ? 1.869 25.875 14.398 1 93 193 TYR B N 1
ATOM 3324 C CA . TYR B 1 193 ? 2.756 24.828 14.914 1 93 193 TYR B CA 1
ATOM 3325 C C . TYR B 1 193 ? 2.07 23.469 14.906 1 93 193 TYR B C 1
ATOM 3327 O O . TYR B 1 193 ? 2.646 22.484 14.445 1 93 193 TYR B O 1
ATOM 3335 N N . GLN B 1 194 ? 0.827 23.422 15.328 1 90.94 194 GLN B N 1
ATOM 3336 C CA . GLN B 1 194 ? 0.058 22.172 15.375 1 90.94 194 GLN B CA 1
ATOM 3337 C C . GLN B 1 194 ? -0.157 21.609 13.977 1 90.94 194 GLN B C 1
ATOM 3339 O O . GLN B 1 194 ? -0.224 20.391 13.797 1 90.94 194 GLN B O 1
ATOM 3344 N N . GLN B 1 195 ? -0.113 22.484 13.023 1 92 195 GLN B N 1
ATOM 3345 C CA . GLN B 1 195 ? -0.375 22.078 11.648 1 92 195 GLN B CA 1
ATOM 3346 C C . GLN B 1 195 ? 0.919 21.703 10.93 1 92 195 GLN B C 1
ATOM 3348 O O . GLN B 1 195 ? 0.893 21.281 9.773 1 92 195 GLN B O 1
ATOM 3353 N N . GLY B 1 196 ? 2.004 21.938 11.562 1 92.19 196 GLY B N 1
ATOM 3354 C CA . GLY B 1 196 ? 3.287 21.531 11 1 92.19 196 GLY B CA 1
ATOM 3355 C C . GLY B 1 196 ? 3.848 22.531 10.016 1 92.19 196 GLY B C 1
ATOM 3356 O O . GLY B 1 196 ? 4.762 22.219 9.25 1 92.19 196 GLY B O 1
ATOM 3357 N N . ILE B 1 197 ? 3.365 23.734 10.023 1 92.62 197 ILE B N 1
ATOM 3358 C CA . ILE B 1 197 ? 3.705 24.75 9.039 1 92.62 197 ILE B CA 1
ATOM 3359 C C . ILE B 1 197 ? 5.168 25.156 9.203 1 92.62 197 ILE B C 1
ATOM 3361 O O . ILE B 1 197 ? 5.824 25.531 8.227 1 92.62 197 ILE B O 1
ATOM 3365 N N . PHE B 1 198 ? 5.691 24.984 10.32 1 92.38 198 PHE B N 1
ATOM 3366 C CA . PHE B 1 198 ? 7.055 25.422 10.609 1 92.38 198 PHE B CA 1
ATOM 3367 C C . PHE B 1 198 ? 8.07 24.484 9.977 1 92.38 198 PHE B C 1
ATOM 3369 O O . PHE B 1 198 ? 9.266 24.781 9.945 1 92.38 198 PHE B O 1
ATOM 3376 N N . ASN B 1 199 ? 7.578 23.391 9.344 1 89.62 199 ASN B N 1
ATOM 3377 C CA . ASN B 1 199 ? 8.445 22.5 8.594 1 89.62 199 ASN B CA 1
ATOM 3378 C C . ASN B 1 199 ? 8.766 23.047 7.207 1 89.62 199 ASN B C 1
ATOM 3380 O O . ASN B 1 199 ? 9.672 22.547 6.531 1 89.62 199 ASN B O 1
ATOM 3384 N N . LEU B 1 200 ? 8.055 24.016 6.789 1 92.38 200 LEU B N 1
ATOM 3385 C CA . LEU B 1 200 ? 8.258 24.594 5.469 1 92.38 200 LEU B CA 1
ATOM 3386 C C . LEU B 1 200 ? 9.406 25.609 5.492 1 92.38 200 LEU B C 1
ATOM 3388 O O . LEU B 1 200 ? 9.648 26.25 6.516 1 92.38 200 LEU B O 1
ATOM 3392 N N . LYS B 1 201 ? 9.969 25.734 4.301 1 88.5 201 LYS B N 1
ATOM 3393 C CA . LYS B 1 201 ? 11.055 26.703 4.148 1 88.5 201 LYS B CA 1
ATOM 3394 C C . LYS B 1 201 ? 10.578 28.125 4.445 1 88.5 201 LYS B C 1
ATOM 3396 O O . LYS B 1 201 ? 9.492 28.516 4.016 1 88.5 201 LYS B O 1
ATOM 3401 N N . ASP B 1 202 ? 11.328 28.891 5.25 1 91.56 202 ASP B N 1
ATOM 3402 C CA . ASP B 1 202 ? 11.156 30.312 5.523 1 91.56 202 ASP B CA 1
ATOM 3403 C C . ASP B 1 202 ? 9.883 30.562 6.328 1 91.56 202 ASP B C 1
ATOM 3405 O O . ASP B 1 202 ? 9.328 31.656 6.289 1 91.56 202 ASP B O 1
ATOM 3409 N N . ALA B 1 203 ? 9.453 29.531 6.941 1 94.75 203 ALA B N 1
ATOM 3410 C CA . ALA B 1 203 ? 8.203 29.641 7.691 1 94.75 203 ALA B CA 1
ATOM 3411 C C . ALA B 1 203 ? 8.312 30.719 8.773 1 94.75 203 ALA B C 1
ATOM 3413 O O . ALA B 1 203 ? 7.449 31.594 8.867 1 94.75 203 ALA B O 1
ATOM 3414 N N . VAL B 1 204 ? 9.422 30.719 9.523 1 95.44 204 VAL B N 1
ATOM 3415 C CA . VAL B 1 204 ? 9.57 31.625 10.656 1 95.44 204 VAL B CA 1
ATOM 3416 C C . VAL B 1 204 ? 9.594 33.062 10.172 1 95.44 204 VAL B C 1
ATOM 3418 O O . VAL B 1 204 ? 8.883 33.906 10.703 1 95.44 204 VAL B O 1
ATOM 3421 N N . ILE B 1 205 ? 10.344 33.281 9.133 1 96.31 205 ILE B N 1
ATOM 3422 C CA . ILE B 1 205 ? 10.492 34.625 8.602 1 96.31 205 ILE B CA 1
ATOM 3423 C C . ILE B 1 205 ? 9.156 35.125 8.047 1 96.31 205 ILE B C 1
ATOM 3425 O O . ILE B 1 205 ? 8.742 36.25 8.297 1 96.31 205 ILE B O 1
ATOM 3429 N N . THR B 1 206 ? 8.484 34.281 7.312 1 96.5 206 THR B N 1
ATOM 3430 C CA . THR B 1 206 ? 7.211 34.656 6.695 1 96.5 206 THR B CA 1
ATOM 3431 C C . THR B 1 206 ? 6.148 34.906 7.758 1 96.5 206 THR B C 1
ATOM 3433 O O . THR B 1 206 ? 5.383 35.875 7.645 1 96.5 206 THR B O 1
ATOM 3436 N N . ILE B 1 207 ? 6.121 34.094 8.781 1 96.81 207 ILE B N 1
ATOM 3437 C CA . ILE B 1 207 ? 5.148 34.219 9.859 1 96.81 207 ILE B CA 1
ATOM 3438 C C . ILE B 1 207 ? 5.434 35.5 10.641 1 96.81 207 ILE B C 1
ATOM 3440 O O . ILE B 1 207 ? 4.512 36.281 10.961 1 96.81 207 ILE B O 1
ATOM 3444 N N . ALA B 1 208 ? 6.672 35.812 10.969 1 97.44 208 ALA B N 1
ATOM 3445 C CA . ALA B 1 208 ? 7.059 37.031 11.664 1 97.44 208 ALA B CA 1
ATOM 3446 C C . ALA B 1 208 ? 6.59 38.25 10.898 1 97.44 208 ALA B C 1
ATOM 3448 O O . ALA B 1 208 ? 5.988 39.156 11.484 1 97.44 208 ALA B O 1
ATOM 3449 N N . ASP B 1 209 ? 6.797 38.219 9.641 1 97.31 209 ASP B N 1
ATOM 3450 C CA . ASP B 1 209 ? 6.41 39.344 8.789 1 97.31 209 ASP B CA 1
ATOM 3451 C C . ASP B 1 209 ? 4.895 39.531 8.766 1 97.31 209 ASP B C 1
ATOM 3453 O O . ASP B 1 209 ? 4.387 40.656 8.906 1 97.31 209 ASP B O 1
ATOM 3457 N N . ALA B 1 210 ? 4.246 38.469 8.594 1 95.94 210 ALA B N 1
ATOM 3458 C CA . ALA B 1 210 ? 2.791 38.5 8.492 1 95.94 210 ALA B CA 1
ATOM 3459 C C . ALA B 1 210 ? 2.156 39.031 9.773 1 95.94 210 ALA B C 1
ATOM 3461 O O . ALA B 1 210 ? 1.135 39.719 9.742 1 95.94 210 ALA B O 1
ATOM 3462 N N . LEU B 1 211 ? 2.764 38.75 10.906 1 95.88 211 LEU B N 1
ATOM 3463 C CA . LEU B 1 211 ? 2.186 39.094 12.195 1 95.88 211 LEU B CA 1
ATOM 3464 C C . LEU B 1 211 ? 2.768 40.406 12.711 1 95.88 211 LEU B C 1
ATOM 3466 O O . LEU B 1 211 ? 2.303 40.938 13.727 1 95.88 211 LEU B O 1
ATOM 3470 N N . GLY B 1 212 ? 3.762 40.906 12.062 1 96.06 212 GLY B N 1
ATOM 3471 C CA . GLY B 1 212 ? 4.398 42.125 12.5 1 96.06 212 GLY B CA 1
ATOM 3472 C C . GLY B 1 212 ? 5.18 41.969 13.789 1 96.06 212 GLY B C 1
ATOM 3473 O O . GLY B 1 212 ? 5.145 42.844 14.656 1 96.06 212 GLY B O 1
ATOM 3474 N N . ILE B 1 213 ? 5.727 40.875 13.969 1 96.62 213 ILE B N 1
ATOM 3475 C CA . ILE B 1 213 ? 6.551 40.625 15.148 1 96.62 213 ILE B CA 1
ATOM 3476 C C . ILE B 1 213 ? 7.941 40.188 14.719 1 96.62 213 ILE B C 1
ATOM 3478 O O . ILE B 1 213 ? 8.195 39.969 13.531 1 96.62 213 ILE B O 1
ATOM 3482 N N . SER B 1 214 ? 8.898 40.094 15.672 1 96.56 214 SER B N 1
ATOM 3483 C CA . SER B 1 214 ? 10.258 39.656 15.359 1 96.56 214 SER B CA 1
ATOM 3484 C C . SER B 1 214 ? 10.359 38.156 15.266 1 96.56 214 SER B C 1
ATOM 3486 O O . SER B 1 214 ? 9.555 37.438 15.859 1 96.56 214 SER B O 1
ATOM 3488 N N . LYS B 1 215 ? 11.391 37.719 14.523 1 96.69 215 LYS B N 1
ATOM 3489 C CA . LYS B 1 215 ? 11.695 36.281 14.5 1 96.69 215 LYS B CA 1
ATOM 3490 C C . LYS B 1 215 ? 11.914 35.75 15.906 1 96.69 215 LYS B C 1
ATOM 3492 O O . LYS B 1 215 ? 11.492 34.625 16.219 1 96.69 215 LYS B O 1
ATOM 3497 N N . ASN B 1 216 ? 12.492 36.531 16.703 1 95.88 216 ASN B N 1
ATOM 3498 C CA . ASN B 1 216 ? 12.781 36.125 18.078 1 95.88 216 ASN B CA 1
ATOM 3499 C C . ASN B 1 216 ? 11.508 35.875 18.875 1 95.88 216 ASN B C 1
ATOM 3501 O O . ASN B 1 216 ? 11.453 34.938 19.672 1 95.88 216 ASN B O 1
ATOM 3505 N N . THR B 1 217 ? 10.586 36.719 18.672 1 95.62 217 THR B N 1
ATOM 3506 C CA . THR B 1 217 ? 9.312 36.531 19.359 1 95.62 217 THR B CA 1
ATOM 3507 C C . THR B 1 217 ? 8.641 35.219 18.906 1 95.62 217 THR B C 1
ATOM 3509 O O . THR B 1 217 ? 8.062 34.5 19.719 1 95.62 217 THR B O 1
ATOM 3512 N N . VAL B 1 218 ? 8.719 34.906 17.578 1 96.25 218 VAL B N 1
ATOM 3513 C CA . VAL B 1 218 ? 8.18 33.656 17.062 1 96.25 218 VAL B CA 1
ATOM 3514 C C . VAL B 1 218 ? 8.867 32.469 17.766 1 96.25 218 VAL B C 1
ATOM 3516 O O . VAL B 1 218 ? 8.203 31.578 18.266 1 96.25 218 VAL B O 1
ATOM 3519 N N . TYR B 1 219 ? 10.188 32.531 17.875 1 94.5 219 TYR B N 1
ATOM 3520 C CA . TYR B 1 219 ? 10.953 31.453 18.5 1 94.5 219 TYR B CA 1
ATOM 3521 C C . TYR B 1 219 ? 10.609 31.344 19.984 1 94.5 219 TYR B C 1
ATOM 3523 O O . TYR B 1 219 ? 10.586 30.234 20.531 1 94.5 219 TYR B O 1
ATOM 3531 N N . LEU B 1 220 ? 10.43 32.469 20.578 1 93.94 220 LEU B N 1
ATOM 3532 C CA . LEU B 1 220 ? 10.047 32.469 21.984 1 93.94 220 LEU B CA 1
ATOM 3533 C C . LEU B 1 220 ? 8.758 31.672 22.188 1 93.94 220 LEU B C 1
ATOM 3535 O O . LEU B 1 220 ? 8.68 30.812 23.078 1 93.94 220 LEU B O 1
ATOM 3539 N N . HIS B 1 221 ? 7.781 31.938 21.375 1 93.25 221 HIS B N 1
ATOM 3540 C CA . HIS B 1 221 ? 6.508 31.234 21.484 1 93.25 221 HIS B CA 1
ATOM 3541 C C . HIS B 1 221 ? 6.668 29.75 21.203 1 93.25 221 HIS B C 1
ATOM 3543 O O . HIS B 1 221 ? 6.059 28.906 21.859 1 93.25 221 HIS B O 1
ATOM 3549 N N . LEU B 1 222 ? 7.477 29.422 20.203 1 91.88 222 LEU B N 1
ATOM 3550 C CA . LEU B 1 222 ? 7.715 28.031 19.844 1 91.88 222 LEU B CA 1
ATOM 3551 C C . LEU B 1 222 ? 8.383 27.266 21 1 91.88 222 LEU B C 1
ATOM 3553 O O . LEU B 1 222 ? 8.016 26.125 21.281 1 91.88 222 LEU B O 1
ATOM 3557 N N . ARG B 1 223 ? 9.312 27.922 21.656 1 90.75 223 ARG B N 1
ATOM 3558 C CA . ARG B 1 223 ? 10.016 27.312 22.781 1 90.75 223 ARG B CA 1
ATOM 3559 C C . ARG B 1 223 ? 9.055 27.047 23.938 1 90.75 223 ARG B C 1
ATOM 3561 O O . ARG B 1 223 ? 9.164 26.016 24.609 1 90.75 223 ARG B O 1
ATOM 3568 N N . ASN B 1 224 ? 8.203 27.922 24.109 1 89.69 224 ASN B N 1
ATOM 3569 C CA . ASN B 1 224 ? 7.219 27.766 25.172 1 89.69 224 ASN B CA 1
ATOM 3570 C C . ASN B 1 224 ? 6.266 26.609 24.891 1 89.69 224 ASN B C 1
ATOM 3572 O O . ASN B 1 224 ? 5.758 25.969 25.828 1 89.69 224 ASN B O 1
ATOM 3576 N N . LEU B 1 225 ? 5.961 26.406 23.656 1 85.88 225 LEU B N 1
ATOM 3577 C CA . LEU B 1 225 ? 5.074 25.312 23.281 1 85.88 225 LEU B CA 1
ATOM 3578 C C . LEU B 1 225 ? 5.762 23.953 23.469 1 85.88 225 LEU B C 1
ATOM 3580 O O . LEU B 1 225 ? 5.129 22.984 23.891 1 85.88 225 LEU B O 1
ATOM 3584 N N . GLU B 1 226 ? 6.969 23.891 23.109 1 78.88 226 GLU B N 1
ATOM 3585 C CA . GLU B 1 226 ? 7.727 22.656 23.234 1 78.88 226 GLU B CA 1
ATOM 3586 C C . GLU B 1 226 ? 7.914 22.266 24.703 1 78.88 226 GLU B C 1
ATOM 3588 O O . GLU B 1 226 ? 7.914 21.078 25.047 1 78.88 226 GLU B O 1
ATOM 3593 N N . LYS B 1 227 ? 8.039 23.188 25.578 1 71.44 227 LYS B N 1
ATOM 3594 C CA . LYS B 1 227 ? 8.18 22.906 27 1 71.44 227 LYS B CA 1
ATOM 3595 C C . LYS B 1 227 ? 6.887 22.344 27.594 1 71.44 227 LYS B C 1
ATOM 3597 O O . LYS B 1 227 ? 6.922 21.484 28.469 1 71.44 227 LYS B O 1
ATOM 3602 N N . THR B 1 228 ? 5.84 22.797 27.047 1 64.38 228 THR B N 1
ATOM 3603 C CA . THR B 1 228 ? 4.559 22.312 27.547 1 64.38 228 THR B CA 1
ATOM 3604 C C . THR B 1 228 ? 4.27 20.906 27.031 1 64.38 228 THR B C 1
ATOM 3606 O O . THR B 1 228 ? 3.594 20.109 27.688 1 64.38 228 THR B O 1
ATOM 3609 N N . ASN B 1 229 ? 4.742 20.578 25.891 1 58.91 229 ASN B N 1
ATOM 3610 C CA . ASN B 1 229 ? 4.473 19.25 25.312 1 58.91 229 ASN B CA 1
ATOM 3611 C C . A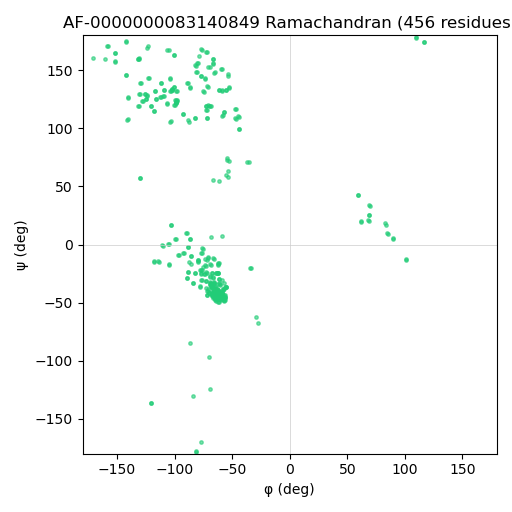SN B 1 229 ? 5.48 18.219 25.797 1 58.91 229 ASN B C 1
ATOM 3613 O O . ASN B 1 229 ? 5.305 17.016 25.562 1 58.91 229 ASN B O 1
ATOM 3617 N N . ASN B 1 230 ? 6.656 18.594 26.375 1 49.34 230 ASN B N 1
ATOM 3618 C CA . ASN B 1 230 ? 7.551 17.656 27.031 1 49.34 230 ASN B CA 1
ATOM 3619 C C . ASN B 1 230 ? 7.207 17.5 28.5 1 49.34 230 ASN B C 1
ATOM 3621 O O . ASN B 1 230 ? 6.895 18.469 29.188 1 49.34 230 ASN B O 1
#

Nearest PDB structures (foldseek):
  4mn5-assembly1_A  TM=5.961E-01  e=1.868E-02  Staphylococcus aureus
  5gpo-assembly1_B  TM=4.270E-01  e=1.375E-02  Pseudomonas aeruginosa
  8qmo-assembly1_D  TM=3.593E-01  e=4.556E-03  Homo sapiens
  5tjj-assembly1_B  TM=4.209E-01  e=1.554E-02  Alicyclobacillus acidocaldarius subsp. acidocaldarius DSM 446
  6lqt-assembly1_AF  TM=1.636E-01  e=1.415E-01  Saccharomyces cerevisiae S288C

InterPro domains:
  IPR013559 YheO-like [PF08348] (13-133)
  IPR039445 Transcriptional regulator DauR-like, HTH domain [PF13309] (166-223)
  IPR039446 Transcriptional regulator DauR-like [PTHR35568] (7-228)

Radius of gyration: 26.13 Å; Cα contacts (8 Å, |Δi|>4): 788; chains: 2; bounding box: 44×85×54 Å

Sequence (460 aa):
MPIGNLKLTSLDKKILHSYCQTLDGLSNYLGNGYEIVLHSLEDYEHSAIKVINGYHTGRAEGAPITDLALKMLEQIRRNEENDHGVIYFSTNVKGEPLKSTTIPVKGEKDRIIGLLCINFYMNTTMADFFRNFAVPIPSDSDGLTVSGQIHETFSQSSSDLLEQTIQTVRQEVLMDSAISSINKNKEIIFRLYQQGIFNLKDAVITIADALGISKNTVYLHLRNLEKTNNMPIGNLKLTSLDKKILHSYCQTLDGLSNYLGNGYEIVLHSLEDYEHSAIKVINGYHTGRAEGAPITDLALKMLEQIRRNEENDHGVIYFSTNVKGEPLKSTTIPVKGEKDRIIGLLCINFYMNTTMADFFRNFAVPIPSDSDGLTVSGQIHETFSQSSSDLLEQTIQTVRQEVLMDSAISSINKNKEIIFRLYQQGIFNLKDAVITIADALGISKNTVYLHLRNLEKTNN